Protein AF-0000000076753357 (afdb_homodimer)

Foldseek 3Di:
DADDAPPQVVVVVVVVVVVLVVVPFQWKKWWACRLNNNDDPQDATEMETEDDDDAWDWDQDPNHIYIYGYDHLVRLVVLCQALLRVQASLVRLCSMDTPHHNPCSSVVSNVCSVVRDLVVRVPNLLVVLLVVLLVCLVLLVQLLVCVVVVVQVSNLVSLCVLLPVLLSSLCSLVRHHDNDPVCSNVVSCVVLDDLLNVLSCLLVCVPVDDRLQNSLSSLVSLLSVLVVSVVSYDPVSNVSSVVSSVSSVCSNPPD/DADDAPPQVVVVVVVVVVVLVVVPFQWKKWWACRLNNNDDPQDATEMETEDDDDAFDWDQDPNHTYTYGYDHLVRLVVLCQALLRVQASLVRLCSMDTPHHNPCSSVVSNVCSVVRALVVRVPNLLVVLLVVLLVCLVLLVQLLVCVVVVVQVSNLVSLVVLLPVLLSSLCSLVRHHDNDPVCSNVVSCVVLDDLLNVLSCLLVCVPVDDRLQNSLSSLVSLLSCLVVSVVSYDPVSNVSSVVSSVSSVCSNPPD

Nearest PDB structures (foldseek):
  6p06-assembly1_A  TM=7.791E-01  e=9.895E-08  Bacillus sp. (in: firmicutes)
  4ebk-assembly1_B  TM=6.417E-01  e=5.932E-05  Pseudomonas aeruginosa
  4ebj-assembly1_B  TM=5.927E-01  e=8.716E-05  Pseudomonas aeruginosa
  2l6g-assembly1_A  TM=4.109E-01  e=3.268E+00  unclassified
  6p06-assembly1_A  TM=7.776E-01  e=1.946E-07  Bacillus sp. (in: firmicutes)

Structure (mmCIF, N/CA/C/O backbone):
data_AF-0000000076753357-model_v1
#
loop_
_entity.id
_entity.type
_entity.pdbx_description
1 polymer 'Nucleotidyltransferase family protein'
#
loop_
_atom_site.group_PDB
_atom_site.id
_atom_site.type_symbol
_atom_site.label_atom_id
_atom_site.label_alt_id
_atom_site.label_comp_id
_atom_site.label_asym_id
_atom_site.label_entity_id
_atom_site.label_seq_id
_atom_site.pdbx_PDB_ins_code
_atom_site.Cartn_x
_atom_site.Cartn_y
_atom_site.Cartn_z
_atom_site.occupancy
_atom_site.B_iso_or_equiv
_atom_site.auth_seq_id
_atom_site.auth_comp_id
_atom_site.auth_asym_id
_atom_site.auth_atom_id
_atom_site.pdbx_PDB_model_num
ATOM 1 N N . MET A 1 1 ? -9.5 32.531 10.469 1 53.72 1 MET A N 1
ATOM 2 C CA . MET A 1 1 ? -8.086 32.625 10.125 1 53.72 1 MET A CA 1
ATOM 3 C C . MET A 1 1 ? -7.258 31.656 10.977 1 53.72 1 MET A C 1
ATOM 5 O O . MET A 1 1 ? -7.477 31.547 12.188 1 53.72 1 MET A O 1
ATOM 9 N N . PRO A 1 2 ? -6.5 30.766 10.227 1 64.62 2 PRO A N 1
ATOM 10 C CA . PRO A 1 2 ? -5.723 29.859 11.086 1 64.62 2 PRO A CA 1
ATOM 11 C C . PRO A 1 2 ? -4.77 30.594 12.016 1 64.62 2 PRO A C 1
ATOM 13 O O . PRO A 1 2 ? -4.355 31.719 11.711 1 64.62 2 PRO A O 1
ATOM 16 N N . PRO A 1 3 ? -4.652 30.109 13.234 1 69.62 3 PRO A N 1
ATOM 17 C CA . PRO A 1 3 ? -3.725 30.75 14.164 1 69.62 3 PRO A CA 1
ATOM 18 C C . PRO A 1 3 ? -2.326 30.922 13.578 1 69.62 3 PRO A C 1
ATOM 20 O O . PRO A 1 3 ? -1.929 30.172 12.68 1 69.62 3 PRO A O 1
ATOM 23 N N . PRO A 1 4 ? -1.745 31.984 14.039 1 77 4 PRO A N 1
ATOM 24 C CA . PRO A 1 4 ? -0.385 32.219 13.555 1 77 4 PRO A CA 1
ATOM 25 C C . PRO A 1 4 ? 0.572 31.078 13.883 1 77 4 PRO A C 1
ATOM 27 O O . PRO A 1 4 ? 0.41 30.406 14.906 1 77 4 PRO A O 1
ATOM 30 N N . LEU A 1 5 ? 1.501 30.766 13.031 1 81.5 5 LEU A N 1
ATOM 31 C CA . LEU A 1 5 ? 2.533 29.75 13.227 1 81.5 5 LEU A CA 1
ATOM 32 C C . LEU A 1 5 ? 3.502 30.172 14.328 1 81.5 5 LEU A C 1
ATOM 34 O O . LEU A 1 5 ? 3.789 31.359 14.492 1 81.5 5 LEU A O 1
ATOM 38 N N . PRO A 1 6 ? 3.875 29.25 15.148 1 81.38 6 PRO A N 1
ATOM 39 C CA . PRO A 1 6 ? 4.973 29.594 16.062 1 81.38 6 PRO A CA 1
ATOM 40 C C . PRO A 1 6 ? 6.164 30.219 15.344 1 81.38 6 PRO A C 1
ATOM 42 O O . PRO A 1 6 ? 6.445 29.875 14.188 1 81.38 6 PRO A O 1
ATOM 45 N N . PRO A 1 7 ? 6.762 31.141 16.047 1 81.12 7 PRO A N 1
ATOM 46 C CA . PRO A 1 7 ? 7.789 31.953 15.391 1 81.12 7 PRO A CA 1
ATOM 47 C C . PRO A 1 7 ? 8.852 31.109 14.695 1 81.12 7 PRO A C 1
ATOM 49 O O . PRO A 1 7 ? 9.258 31.422 13.57 1 81.12 7 PRO A O 1
ATOM 52 N N . ARG A 1 8 ? 9.312 30.031 15.367 1 78.44 8 ARG A N 1
ATOM 53 C CA . ARG A 1 8 ? 10.336 29.172 14.766 1 78.44 8 ARG A CA 1
ATOM 54 C C . ARG A 1 8 ? 9.82 28.516 13.492 1 78.44 8 ARG A C 1
ATOM 56 O O . ARG A 1 8 ? 10.539 28.438 12.492 1 78.44 8 ARG A O 1
ATOM 63 N N . VAL A 1 9 ? 8.617 28.172 13.539 1 83.44 9 VAL A N 1
ATOM 64 C CA . VAL A 1 9 ? 7.996 27.531 12.383 1 83.44 9 VAL A CA 1
ATOM 65 C C . VAL A 1 9 ? 7.766 28.562 11.281 1 83.44 9 VAL A C 1
ATOM 67 O O . VAL A 1 9 ? 8.039 28.297 10.109 1 83.44 9 VAL A O 1
ATOM 70 N N . ALA A 1 10 ? 7.438 29.703 11.758 1 87.38 10 ALA A N 1
ATOM 71 C CA . ALA A 1 10 ? 7.16 30.766 10.805 1 87.38 10 ALA A CA 1
ATOM 72 C C . ALA A 1 10 ? 8.414 31.156 10.023 1 87.38 10 ALA A C 1
ATOM 74 O O . ALA A 1 10 ? 8.359 31.344 8.805 1 87.38 10 ALA A O 1
ATOM 75 N N . ALA A 1 11 ? 9.484 31.203 10.672 1 87.5 11 ALA A N 1
ATOM 76 C CA . ALA A 1 11 ? 10.75 31.578 10.031 1 87.5 11 ALA A CA 1
ATOM 77 C C . ALA A 1 11 ? 11.188 30.5 9.031 1 87.5 11 ALA A C 1
ATOM 79 O O . ALA A 1 11 ? 11.602 30.828 7.914 1 87.5 11 ALA A O 1
ATOM 80 N N . ALA A 1 12 ? 11.062 29.297 9.477 1 85.75 12 ALA A N 1
ATOM 81 C CA . ALA A 1 12 ? 11.445 28.188 8.609 1 85.75 12 ALA A CA 1
ATOM 82 C C . ALA A 1 12 ? 10.562 28.125 7.367 1 85.75 12 ALA A C 1
ATOM 84 O O . ALA A 1 12 ? 11.055 27.891 6.262 1 85.75 12 ALA A O 1
ATOM 85 N N . VAL A 1 13 ? 9.312 28.375 7.566 1 90.12 13 VAL A N 1
ATOM 86 C CA . VAL A 1 13 ? 8.359 28.359 6.465 1 90.12 13 VAL A CA 1
ATOM 87 C C . VAL A 1 13 ? 8.672 29.5 5.496 1 90.12 13 VAL A C 1
ATOM 89 O O . VAL A 1 13 ? 8.727 29.297 4.281 1 90.12 13 VAL A O 1
ATOM 92 N N . ALA A 1 14 ? 8.945 30.656 6.043 1 90.81 14 ALA A N 1
ATOM 93 C CA . ALA A 1 14 ? 9.242 31.812 5.203 1 90.81 14 ALA A CA 1
ATOM 94 C C . ALA A 1 14 ? 10.492 31.578 4.363 1 90.81 14 ALA A C 1
ATOM 96 O O . ALA A 1 14 ? 10.516 31.891 3.17 1 90.81 14 ALA A O 1
ATOM 97 N N . ALA A 1 15 ? 11.477 31.031 4.973 1 89.12 15 ALA A N 1
ATOM 98 C CA . ALA A 1 15 ? 12.727 30.75 4.266 1 89.12 15 ALA A CA 1
ATOM 99 C C . ALA A 1 15 ? 12.5 29.734 3.146 1 89.12 15 ALA A C 1
ATOM 101 O O . ALA A 1 15 ? 13.023 29.891 2.041 1 89.12 15 ALA A O 1
ATOM 102 N N . THR A 1 16 ? 11.727 28.719 3.467 1 89.31 16 THR A N 1
ATOM 103 C CA . THR A 1 16 ? 11.453 27.688 2.479 1 89.31 16 THR A CA 1
ATOM 104 C C . THR A 1 16 ? 10.625 28.234 1.327 1 89.31 16 THR A C 1
ATOM 106 O O . THR A 1 16 ? 10.875 27.922 0.163 1 89.31 16 THR A O 1
ATOM 109 N N . VAL A 1 17 ? 9.68 29.094 1.646 1 92.81 17 VAL A N 1
ATOM 110 C CA . VAL A 1 17 ? 8.844 29.703 0.619 1 92.81 17 VAL A CA 1
ATOM 111 C C . VAL A 1 17 ? 9.711 30.547 -0.32 1 92.81 17 VAL A C 1
ATOM 113 O O . VAL A 1 17 ? 9.562 30.469 -1.542 1 92.81 17 VAL A O 1
ATOM 116 N N . ALA A 1 18 ? 10.609 31.266 0.249 1 93.25 18 ALA A N 1
ATOM 117 C CA . ALA A 1 18 ? 11.508 32.094 -0.559 1 93.25 18 ALA A CA 1
ATOM 118 C C . ALA A 1 18 ? 12.328 31.234 -1.519 1 93.25 18 ALA A C 1
ATOM 120 O O . ALA A 1 18 ? 12.492 31.578 -2.689 1 93.25 18 ALA A O 1
ATOM 121 N N . GLU A 1 19 ? 12.797 30.141 -1.028 1 89.94 19 GLU A N 1
ATOM 122 C CA . GLU A 1 19 ? 13.57 29.219 -1.85 1 89.94 19 GLU A CA 1
ATOM 123 C C . GLU A 1 19 ? 12.727 28.641 -2.98 1 89.94 19 GLU A C 1
ATOM 125 O O . GLU A 1 19 ? 13.195 28.516 -4.113 1 89.94 19 GLU A O 1
ATOM 130 N N . LEU A 1 20 ? 11.508 28.312 -2.639 1 90.5 20 LEU A N 1
ATOM 131 C CA . LEU A 1 20 ? 10.617 27.719 -3.627 1 90.5 20 LEU A CA 1
ATOM 132 C C . LEU A 1 20 ? 10.234 28.734 -4.699 1 90.5 20 LEU A C 1
ATOM 134 O O . LEU A 1 20 ? 10.164 28.391 -5.883 1 90.5 20 LEU A O 1
ATOM 138 N N . VAL A 1 21 ? 10.062 29.938 -4.297 1 92.75 21 VAL A N 1
ATOM 139 C CA . VAL A 1 21 ? 9.75 31.016 -5.238 1 92.75 21 VAL A CA 1
ATOM 140 C C . VAL A 1 21 ? 10.938 31.25 -6.164 1 92.75 21 VAL A C 1
ATOM 142 O O . VAL A 1 21 ? 10.766 31.375 -7.379 1 92.75 21 VAL A O 1
ATOM 145 N N . ALA A 1 22 ? 12.047 31.219 -5.602 1 91.06 22 ALA A N 1
ATOM 146 C CA . ALA A 1 22 ? 13.266 31.391 -6.395 1 91.06 22 ALA A CA 1
ATOM 147 C C . ALA A 1 22 ? 13.438 30.234 -7.375 1 91.06 22 ALA A C 1
ATOM 149 O O . ALA A 1 22 ? 13.984 30.422 -8.469 1 91.06 22 ALA A O 1
ATOM 150 N N . ALA A 1 23 ? 12.938 29.109 -6.969 1 88.56 23 ALA A N 1
ATOM 151 C CA . ALA A 1 23 ? 13.07 27.906 -7.805 1 88.56 23 ALA A CA 1
ATOM 152 C C . ALA A 1 23 ? 12 27.891 -8.891 1 88.56 23 ALA A C 1
ATOM 154 O O . ALA A 1 23 ? 11.992 27 -9.75 1 88.56 23 ALA A O 1
ATOM 155 N N . GLY A 1 24 ? 10.984 28.844 -8.852 1 88.38 24 GLY A N 1
ATOM 156 C CA . GLY A 1 24 ? 10.07 29.016 -9.969 1 88.38 24 GLY A CA 1
ATOM 157 C C . GLY A 1 24 ? 8.688 28.453 -9.695 1 88.38 24 GLY A C 1
ATOM 158 O O . GLY A 1 24 ? 7.922 28.188 -10.633 1 88.38 24 GLY A O 1
ATOM 159 N N . THR A 1 25 ? 8.383 28.172 -8.422 1 92.62 25 THR A N 1
ATOM 160 C CA . THR A 1 25 ? 7.035 27.719 -8.109 1 92.62 25 THR A CA 1
ATOM 161 C C . THR A 1 25 ? 6.004 28.781 -8.43 1 92.62 25 THR A C 1
ATOM 163 O O . THR A 1 25 ? 6.285 29.984 -8.312 1 92.62 25 THR A O 1
ATOM 166 N N . SER A 1 26 ? 4.852 28.406 -8.898 1 94.06 26 SER A N 1
ATOM 167 C CA . SER A 1 26 ? 3.779 29.344 -9.188 1 94.06 26 SER A CA 1
ATOM 168 C C . SER A 1 26 ? 2.926 29.609 -7.949 1 94.06 26 SER A C 1
ATOM 170 O O . SER A 1 26 ? 2.129 30.547 -7.926 1 94.06 26 SER A O 1
ATOM 172 N N . GLY A 1 27 ? 3.066 28.766 -6.922 1 95.88 27 GLY A N 1
ATOM 173 C CA . GLY A 1 27 ? 2.324 28.891 -5.68 1 95.88 27 GLY A CA 1
ATOM 174 C C . GLY A 1 27 ? 2.855 27.984 -4.578 1 95.88 27 GLY A C 1
ATOM 175 O O . GLY A 1 27 ? 3.488 26.969 -4.855 1 95.88 27 GLY A O 1
ATOM 176 N N . VAL A 1 28 ? 2.637 28.406 -3.314 1 96.12 28 VAL A N 1
ATOM 177 C CA . VAL A 1 28 ? 2.988 27.609 -2.137 1 96.12 28 VAL A CA 1
ATOM 178 C C . VAL A 1 28 ? 1.822 27.609 -1.15 1 96.12 28 VAL A C 1
ATOM 180 O O . VAL A 1 28 ? 1.276 28.672 -0.822 1 96.12 28 VAL A O 1
ATOM 183 N N . VAL A 1 29 ? 1.461 26.406 -0.792 1 96.06 29 VAL A N 1
ATOM 184 C CA . VAL A 1 29 ? 0.336 26.25 0.124 1 96.06 29 VAL A CA 1
ATOM 185 C C . VAL A 1 29 ? 0.772 25.438 1.343 1 96.06 29 VAL A C 1
ATOM 187 O O . VAL A 1 29 ? 1.531 24.469 1.217 1 96.06 29 VAL A O 1
ATOM 190 N N . LEU A 1 30 ? 0.346 25.922 2.527 1 93.88 30 LEU A N 1
ATOM 191 C CA . LEU A 1 30 ? 0.523 25.203 3.777 1 93.88 30 LEU A CA 1
ATOM 192 C C . LEU A 1 30 ? -0.69 24.328 4.074 1 93.88 30 LEU A C 1
ATOM 194 O O . LEU A 1 30 ? -1.829 24.797 4.02 1 93.88 30 LEU A O 1
ATOM 198 N N . LEU A 1 31 ? -0.448 23.016 4.27 1 92.44 31 LEU A N 1
ATOM 199 C CA . LEU A 1 31 ? -1.496 22.062 4.602 1 92.44 31 LEU A CA 1
ATOM 200 C C . LEU A 1 31 ? -1.251 21.438 5.973 1 92.44 31 LEU A C 1
ATOM 202 O O . LEU A 1 31 ? -0.245 21.734 6.621 1 92.44 31 LEU A O 1
ATOM 206 N N . GLY A 1 32 ? -2.248 20.641 6.441 1 86.75 32 GLY A N 1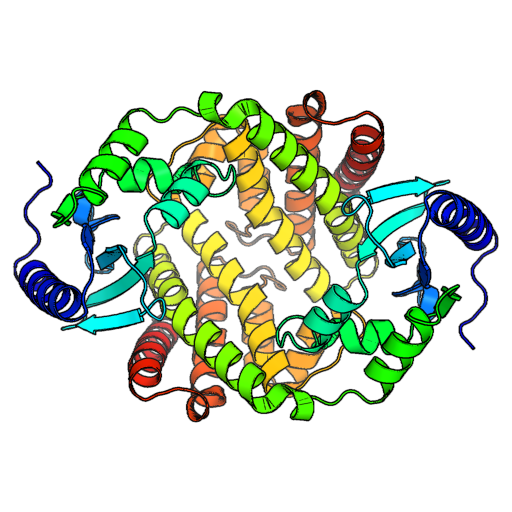
ATOM 207 C CA . GLY A 1 32 ? -2.043 19.781 7.594 1 86.75 32 GLY A CA 1
ATOM 208 C C . GLY A 1 32 ? -2.332 20.469 8.914 1 86.75 32 GLY A C 1
ATOM 209 O O . GLY A 1 32 ? -3.145 21.391 8.969 1 86.75 32 GLY A O 1
ATOM 210 N N . SER A 1 33 ? -1.688 19.969 9.992 1 79.56 33 SER A N 1
ATOM 211 C CA . SER A 1 33 ? -1.988 20.406 11.359 1 79.56 33 SER A CA 1
ATOM 212 C C . SER A 1 33 ? -1.567 21.844 11.578 1 79.56 33 SER A C 1
ATOM 214 O O . SER A 1 33 ? -2.186 22.562 12.375 1 79.56 33 SER A O 1
ATOM 216 N N . GLN A 1 34 ? -0.515 22.234 10.852 1 77.12 34 GLN A N 1
ATOM 217 C CA . GLN A 1 34 ? -0.063 23.625 11 1 77.12 34 GLN A CA 1
ATOM 218 C C . GLN A 1 34 ? -1.099 24.609 10.461 1 77.12 34 GLN A C 1
ATOM 220 O O . GLN A 1 34 ? -1.351 25.641 11.062 1 77.12 34 GLN A O 1
ATOM 225 N N . SER A 1 35 ? -1.716 24.219 9.383 1 80 35 SER A N 1
ATOM 226 C CA . SER A 1 35 ? -2.711 25.094 8.773 1 80 35 SER A CA 1
ATOM 227 C C . SER A 1 35 ? -4.008 25.094 9.578 1 80 35 SER A C 1
ATOM 229 O O . SER A 1 35 ? -4.703 26.109 9.641 1 80 35 SER A O 1
ATOM 231 N N . ARG A 1 36 ? -4.289 23.984 10.242 1 78.25 36 ARG A N 1
ATOM 232 C CA . ARG A 1 36 ? -5.539 23.844 10.984 1 78.25 36 ARG A CA 1
ATOM 233 C C . ARG A 1 36 ? -5.406 24.406 12.398 1 78.25 36 ARG A C 1
ATOM 235 O O . ARG A 1 36 ? -6.406 24.625 13.078 1 78.25 36 ARG A O 1
ATOM 242 N N . GLY A 1 37 ? -4.176 24.531 12.836 1 75.19 37 GLY A N 1
ATOM 243 C CA . GLY A 1 37 ? -3.951 25.078 14.164 1 75.19 37 GLY A CA 1
ATOM 244 C C . GLY A 1 37 ? -3.936 24.031 15.258 1 75.19 37 GLY A C 1
ATOM 245 O O . GLY A 1 37 ? -4.008 24.359 16.438 1 75.19 37 GLY A O 1
ATOM 246 N N . ASP A 1 38 ? -3.885 22.734 14.883 1 75.56 38 ASP A N 1
ATOM 247 C CA . ASP A 1 38 ? -3.898 21.656 15.875 1 75.56 38 ASP A CA 1
ATOM 248 C C . ASP A 1 38 ? -2.559 20.922 15.906 1 75.56 38 ASP A C 1
ATOM 250 O O . ASP A 1 38 ? -2.488 19.781 16.344 1 75.56 38 ASP A O 1
ATOM 254 N N . ALA A 1 39 ? -1.512 21.641 15.523 1 76.19 39 ALA A N 1
ATOM 255 C CA . ALA A 1 39 ? -0.166 21.078 15.5 1 76.19 39 ALA A CA 1
ATOM 256 C C . ALA A 1 39 ? 0.351 20.828 16.922 1 76.19 39 ALA A C 1
ATOM 258 O O . ALA A 1 39 ? 0.098 21.625 17.812 1 76.19 39 ALA A O 1
ATOM 259 N N . HIS A 1 40 ? 0.982 19.703 17.016 1 73.56 40 HIS A N 1
ATOM 260 C CA . HIS A 1 40 ? 1.696 19.422 18.266 1 73.56 40 HIS A CA 1
ATOM 261 C C . HIS A 1 40 ? 3.207 19.5 18.062 1 73.56 40 HIS A C 1
ATOM 263 O O . HIS A 1 40 ? 3.674 19.922 17 1 73.56 40 HIS A O 1
ATOM 269 N N . GLU A 1 41 ? 3.959 19.156 19.141 1 71.38 41 GLU A N 1
ATOM 270 C CA . GLU A 1 41 ? 5.406 19.359 19.172 1 71.38 41 GLU A CA 1
ATOM 271 C C . GLU A 1 41 ? 6.094 18.562 18.062 1 71.38 41 GLU A C 1
ATOM 273 O O . GLU A 1 41 ? 7.145 18.969 17.562 1 71.38 41 GLU A O 1
ATOM 278 N N . HIS A 1 42 ? 5.445 17.516 17.594 1 68.62 42 HIS A N 1
ATOM 279 C CA . HIS A 1 42 ? 6.102 16.641 16.625 1 68.62 42 HIS A CA 1
ATOM 280 C C . HIS A 1 42 ? 5.445 16.734 15.25 1 68.62 42 HIS A C 1
ATOM 282 O O . HIS A 1 42 ? 5.758 15.961 14.344 1 68.62 42 HIS A O 1
ATOM 288 N N . SER A 1 43 ? 4.656 17.859 15.219 1 75.69 43 SER A N 1
ATOM 289 C CA . SER A 1 43 ? 3.979 18 13.938 1 75.69 43 SER A CA 1
ATOM 290 C C . SER A 1 43 ? 4.941 18.484 12.852 1 75.69 43 SER A C 1
ATOM 292 O O . SER A 1 43 ? 5.777 19.359 13.094 1 75.69 43 SER A O 1
ATOM 294 N N . ASP A 1 44 ? 4.805 17.812 11.797 1 78.81 44 ASP A N 1
ATOM 295 C CA . ASP A 1 44 ? 5.598 18.25 10.648 1 78.81 44 ASP A CA 1
ATOM 296 C C . ASP A 1 44 ? 4.902 19.391 9.906 1 78.81 44 ASP A C 1
ATOM 298 O O . ASP A 1 44 ? 3.787 19.781 10.266 1 78.81 44 ASP A O 1
ATOM 302 N N . VAL A 1 45 ? 5.684 20.094 9.141 1 85.31 45 VAL A N 1
ATOM 303 C CA . VAL A 1 45 ? 5.168 21.141 8.273 1 85.31 45 VAL A CA 1
ATOM 304 C C . VAL A 1 45 ? 4.98 20.594 6.859 1 85.31 45 VA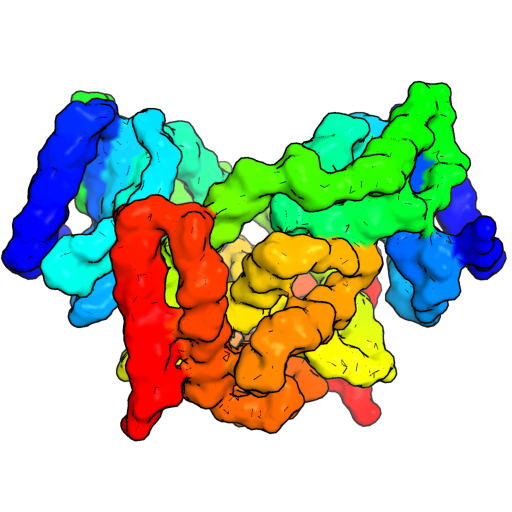L A C 1
ATOM 306 O O . VAL A 1 45 ? 5.934 20.109 6.242 1 85.31 45 VAL A O 1
ATOM 309 N N . ASP A 1 46 ? 3.797 20.688 6.336 1 88.81 46 ASP A N 1
ATOM 310 C CA . ASP A 1 46 ? 3.49 20.203 5 1 88.81 46 ASP A CA 1
ATOM 311 C C . ASP A 1 46 ? 3.262 21.344 4.023 1 88.81 46 ASP A C 1
ATOM 313 O O . ASP A 1 46 ? 2.303 22.109 4.168 1 88.81 46 ASP A O 1
ATOM 317 N N . LEU A 1 47 ? 4.176 21.422 3.061 1 91.94 47 LEU A N 1
ATOM 318 C CA . LEU A 1 47 ? 4.047 22.438 2.016 1 91.94 47 LEU A CA 1
ATOM 319 C C . LEU A 1 47 ? 3.801 21.797 0.658 1 91.94 47 LEU A C 1
ATOM 321 O O . LEU A 1 47 ? 4.371 20.734 0.355 1 91.94 47 LEU A O 1
ATOM 325 N N . VAL A 1 48 ? 2.988 22.406 -0.115 1 94 48 VAL A N 1
ATOM 326 C CA . VAL A 1 48 ? 2.828 22.047 -1.521 1 94 48 VAL A CA 1
ATOM 327 C C . VAL A 1 48 ? 3.312 23.203 -2.402 1 94 48 VAL A C 1
ATOM 329 O O . VAL A 1 48 ? 2.852 24.328 -2.262 1 94 48 VAL A O 1
ATOM 332 N N . ALA A 1 49 ? 4.289 22.891 -3.178 1 94.5 49 ALA A N 1
ATOM 333 C CA . ALA A 1 49 ? 4.746 23.828 -4.203 1 94.5 49 ALA A CA 1
ATOM 334 C C . ALA A 1 49 ? 4.09 23.531 -5.547 1 94.5 49 ALA A C 1
ATOM 336 O O . ALA A 1 49 ? 4.18 22.422 -6.059 1 94.5 49 ALA A O 1
ATOM 337 N N . LEU A 1 50 ? 3.439 24.5 -6.086 1 95.31 50 LEU A N 1
ATOM 338 C CA . LEU A 1 50 ? 2.742 24.312 -7.355 1 95.31 50 LEU A CA 1
ATOM 339 C C . LEU A 1 50 ? 3.688 24.531 -8.531 1 95.31 50 LEU A C 1
ATOM 341 O O . LEU A 1 50 ? 4.332 25.578 -8.625 1 95.31 50 LEU A O 1
ATOM 345 N N . GLY A 1 51 ? 3.828 23.594 -9.367 1 90.94 51 GLY A N 1
ATOM 346 C CA . GLY A 1 51 ? 4.719 23.656 -10.516 1 90.94 51 GLY A CA 1
ATOM 347 C C . GLY A 1 51 ? 5.441 22.359 -10.781 1 90.94 51 GLY A C 1
ATOM 348 O O . GLY A 1 51 ? 5.027 21.297 -10.297 1 90.94 51 GLY A O 1
ATOM 349 N N . SER A 1 52 ? 6.422 22.5 -11.797 1 82.38 52 SER A N 1
ATOM 350 C CA . SER A 1 52 ? 7.246 21.344 -12.141 1 82.38 52 SER A CA 1
ATOM 351 C C . SER A 1 52 ? 8.508 21.297 -11.297 1 82.38 52 SER A C 1
ATOM 353 O O . SER A 1 52 ? 9.203 22.297 -11.133 1 82.38 52 SER A O 1
ATOM 355 N N . GLY A 1 53 ? 8.594 20.703 -10.266 1 72.56 53 GLY A N 1
ATOM 356 C CA . GLY A 1 53 ? 9.781 20.531 -9.445 1 72.56 53 GLY A CA 1
ATOM 357 C C . GLY A 1 53 ? 10.039 19.094 -9.055 1 72.56 53 GLY A C 1
ATOM 358 O O . GLY A 1 53 ? 9.336 18.188 -9.508 1 72.56 53 GLY A O 1
ATOM 359 N N . PRO A 1 54 ? 11.258 19.172 -8.594 1 66.12 54 PRO A N 1
ATOM 360 C CA . PRO A 1 54 ? 11.57 17.812 -8.164 1 66.12 54 PRO A CA 1
ATOM 361 C C . PRO A 1 54 ? 10.477 17.203 -7.281 1 66.12 54 PRO A C 1
ATOM 363 O O . PRO A 1 54 ? 9.609 17.922 -6.789 1 66.12 54 PRO A O 1
ATOM 366 N N . GLU A 1 55 ? 10.641 15.852 -7.273 1 63.06 55 GLU A N 1
ATOM 367 C CA . GLU A 1 55 ? 9.656 15.102 -6.5 1 63.06 55 GLU A CA 1
ATOM 368 C C . GLU A 1 55 ? 9.609 15.578 -5.051 1 63.06 55 GLU A C 1
ATOM 370 O O . GLU A 1 55 ? 10.305 16.531 -4.688 1 63.06 55 GLU A O 1
ATOM 375 N N . TYR A 1 56 ? 9.07 14.977 -4.094 1 64 56 TYR A N 1
ATOM 376 C CA . TYR A 1 56 ? 8.891 15.078 -2.65 1 64 56 TYR A CA 1
ATOM 377 C C . TYR A 1 56 ? 10.227 15.195 -1.936 1 64 56 TYR A C 1
ATOM 379 O O . TYR A 1 56 ? 11.117 14.352 -2.125 1 64 56 TYR A O 1
ATOM 387 N N . THR A 1 57 ? 10.406 16.484 -1.381 1 69.31 57 THR A N 1
ATOM 388 C CA . THR A 1 57 ? 11.633 16.656 -0.612 1 69.31 57 THR A CA 1
ATOM 389 C C . THR A 1 57 ? 11.328 16.766 0.878 1 69.31 57 THR A C 1
ATOM 391 O O . THR A 1 57 ? 10.297 17.328 1.264 1 69.31 57 THR A O 1
ATOM 394 N N . HIS A 1 58 ? 12.023 16.016 1.665 1 72.06 58 HIS A N 1
ATOM 395 C CA . HIS A 1 58 ? 12 16.172 3.115 1 72.06 58 HIS A CA 1
ATOM 396 C C . HIS A 1 58 ? 13.227 16.938 3.609 1 72.06 58 HIS A C 1
ATOM 398 O O . HIS A 1 58 ? 14.336 16.703 3.127 1 72.06 58 HIS A O 1
ATOM 404 N N . ARG A 1 59 ? 12.914 18.016 4.344 1 72.62 59 ARG A N 1
ATOM 405 C CA . ARG A 1 59 ? 14.008 18.781 4.926 1 72.62 59 ARG A CA 1
ATOM 406 C C . ARG A 1 59 ? 13.844 18.906 6.438 1 72.62 59 ARG A C 1
ATOM 408 O O . ARG A 1 59 ? 12.719 18.891 6.949 1 72.62 59 ARG A O 1
ATOM 415 N N . GLN A 1 60 ? 14.969 18.828 7.125 1 70.25 60 GLN A N 1
ATOM 416 C CA . GLN A 1 60 ? 15 19.141 8.547 1 70.25 60 GLN A CA 1
ATOM 417 C C . GLN A 1 60 ? 15.531 20.547 8.797 1 70.25 60 GLN A C 1
ATOM 419 O O . GLN A 1 60 ? 16.672 20.859 8.422 1 70.25 60 GLN A O 1
ATOM 424 N N . LEU A 1 61 ? 14.633 21.406 9.219 1 66.94 61 LEU A N 1
ATOM 425 C CA . LEU A 1 61 ? 15.023 22.781 9.547 1 66.94 61 LEU A CA 1
ATOM 426 C C . LEU A 1 61 ? 14.828 23.047 11.031 1 66.94 61 LEU A C 1
ATOM 428 O O . LEU A 1 61 ? 13.695 23.125 11.508 1 66.94 61 LEU A O 1
ATOM 432 N N . GLY A 1 62 ? 15.938 23.234 11.766 1 64.25 62 GLY A N 1
ATOM 433 C CA . GLY A 1 62 ? 15.859 23.531 13.18 1 64.25 62 GLY A CA 1
ATOM 434 C C . GLY A 1 62 ? 15.078 22.5 13.977 1 64.25 62 GLY A C 1
ATOM 435 O O . GLY A 1 62 ? 14.258 22.859 14.82 1 64.25 62 GLY A O 1
ATOM 436 N N . GLY A 1 63 ? 15.086 21.266 13.602 1 67.5 63 GLY A N 1
ATOM 437 C CA . GLY A 1 63 ? 14.406 20.219 14.336 1 67.5 63 GLY A CA 1
ATOM 438 C C . GLY A 1 63 ? 13 19.953 13.828 1 67.5 63 GLY A C 1
ATOM 439 O O . GLY A 1 63 ? 12.305 19.078 14.344 1 67.5 63 GLY A O 1
ATOM 440 N N . LEU A 1 64 ? 12.594 20.766 12.969 1 72.56 64 LEU A N 1
ATOM 441 C CA . LEU A 1 64 ? 11.266 20.625 12.375 1 72.56 64 LEU A CA 1
ATOM 442 C C . LEU A 1 64 ? 11.336 19.875 11.055 1 72.56 64 LEU A C 1
ATOM 444 O O . LEU A 1 64 ? 12.109 20.234 10.172 1 72.56 64 LEU A O 1
ATOM 448 N N . LEU A 1 65 ? 10.586 18.812 11.086 1 77.38 65 LEU A N 1
ATOM 449 C CA . LEU A 1 65 ? 10.492 18.109 9.812 1 77.38 65 LEU A CA 1
ATOM 450 C C . LEU A 1 65 ? 9.547 18.828 8.859 1 77.38 65 LEU A C 1
ATOM 452 O O . LEU A 1 65 ? 8.406 19.125 9.219 1 77.38 65 LEU A O 1
ATOM 456 N N . MET A 1 66 ? 10.062 19.25 7.781 1 83.38 66 MET A N 1
ATOM 457 C CA . MET A 1 66 ? 9.266 19.906 6.754 1 83.38 66 MET A CA 1
ATOM 458 C C . MET A 1 66 ? 9.234 19.078 5.473 1 83.38 66 MET A C 1
ATOM 460 O O . MET A 1 66 ? 10.273 18.594 5.016 1 83.38 66 MET A O 1
ATOM 464 N N . SER A 1 67 ? 8.047 18.859 5.016 1 84.19 67 SER A N 1
ATOM 465 C CA . SER A 1 67 ? 7.84 18.141 3.764 1 84.19 67 SER A CA 1
ATOM 466 C C . SER A 1 67 ? 7.32 19.062 2.672 1 84.19 67 SER A C 1
ATOM 468 O O . SER A 1 67 ? 6.34 19.781 2.875 1 84.19 67 SER A O 1
ATOM 470 N N . VAL A 1 68 ? 8.078 19.109 1.583 1 87.75 68 VAL A N 1
ATOM 471 C CA . VAL A 1 68 ? 7.648 19.891 0.426 1 87.75 68 VAL A CA 1
ATOM 472 C C . VAL A 1 68 ? 7.297 18.953 -0.728 1 87.75 68 VAL A C 1
ATOM 474 O O . VAL A 1 68 ? 8.133 18.172 -1.166 1 87.75 68 VAL A O 1
ATOM 477 N N . SER A 1 69 ? 6.117 19.047 -1.158 1 88.81 69 SER A N 1
ATOM 478 C CA . SER A 1 69 ? 5.691 18.281 -2.324 1 88.81 69 SER A CA 1
ATOM 479 C C . SER A 1 69 ? 5.414 19.188 -3.514 1 88.81 69 SER A C 1
ATOM 481 O O . SER A 1 69 ? 4.598 20.109 -3.424 1 88.81 69 SER A O 1
ATOM 483 N N . TRP A 1 70 ? 6.117 18.875 -4.582 1 90.31 70 TRP A N 1
ATOM 484 C CA . TRP A 1 70 ? 5.812 19.594 -5.816 1 90.31 70 TRP A CA 1
ATOM 485 C C . TRP A 1 70 ? 4.656 18.938 -6.562 1 90.31 70 TRP A C 1
ATOM 487 O O . TRP A 1 70 ? 4.645 17.719 -6.746 1 90.31 70 TRP A O 1
ATOM 497 N N . ARG A 1 71 ? 3.684 19.75 -6.895 1 93.06 71 ARG A N 1
ATOM 498 C CA . ARG A 1 71 ? 2.535 19.266 -7.656 1 93.06 71 ARG A CA 1
ATOM 499 C C . ARG A 1 71 ? 2.084 20.312 -8.68 1 93.06 71 ARG A C 1
ATOM 501 O O . ARG A 1 71 ? 2.139 21.516 -8.422 1 93.06 71 ARG A O 1
ATOM 508 N N . THR A 1 72 ? 1.657 19.797 -9.805 1 93.75 72 THR A N 1
ATOM 509 C CA . THR A 1 72 ? 0.958 20.672 -10.727 1 93.75 72 THR A CA 1
ATOM 510 C C . THR A 1 72 ? -0.501 20.844 -10.32 1 93.75 72 THR A C 1
ATOM 512 O O . THR A 1 72 ? -1.044 20.016 -9.578 1 93.75 72 THR A O 1
ATOM 515 N N . GLY A 1 73 ? -1.045 21.922 -10.773 1 94.75 73 GLY A N 1
ATOM 516 C CA . GLY A 1 73 ? -2.471 22.078 -10.547 1 94.75 73 GLY A CA 1
ATOM 517 C C . GLY A 1 73 ? -3.295 20.906 -11.016 1 94.75 73 GLY A C 1
ATOM 518 O O . GLY A 1 73 ? -4.203 20.453 -10.312 1 94.75 73 GLY A O 1
ATOM 519 N N . ASP A 1 74 ? -2.904 20.375 -12.133 1 95.44 74 ASP A N 1
ATOM 520 C CA . ASP A 1 74 ? -3.615 19.234 -12.695 1 95.44 74 ASP A CA 1
ATOM 521 C C . ASP A 1 74 ? -3.48 18 -11.797 1 95.44 74 ASP A C 1
ATOM 523 O O . ASP A 1 74 ? -4.438 17.25 -11.625 1 95.44 74 ASP A O 1
ATOM 527 N N . ALA A 1 75 ? -2.32 17.828 -11.25 1 94.5 75 ALA A N 1
ATOM 528 C CA . ALA A 1 75 ? -2.109 16.688 -10.367 1 94.5 75 ALA A CA 1
ATOM 529 C C . ALA A 1 75 ? -2.99 16.781 -9.125 1 94.5 75 ALA A C 1
ATOM 531 O O . ALA A 1 75 ? -3.516 15.773 -8.648 1 94.5 75 ALA A O 1
ATOM 532 N N . VAL A 1 76 ? -3.121 17.969 -8.625 1 95.94 76 VAL A N 1
ATOM 533 C CA . VAL A 1 76 ? -3.986 18.172 -7.473 1 95.94 76 VAL A CA 1
ATOM 534 C C . VAL A 1 76 ? -5.434 17.859 -7.848 1 95.94 76 VAL A C 1
ATOM 536 O O . VAL A 1 76 ? -6.141 17.172 -7.105 1 95.94 76 VAL A O 1
ATOM 539 N N . ARG A 1 77 ? -5.836 18.297 -8.992 1 97.38 77 ARG A N 1
ATOM 540 C CA . ARG A 1 77 ? -7.199 18.031 -9.445 1 97.38 77 ARG A CA 1
ATOM 541 C C . ARG A 1 77 ? -7.434 16.547 -9.664 1 97.38 77 ARG A C 1
ATOM 543 O O . ARG A 1 77 ? -8.531 16.047 -9.406 1 97.38 77 ARG A O 1
ATOM 550 N N . VAL A 1 78 ? -6.434 15.883 -10.117 1 96.94 78 VAL A N 1
ATOM 551 C CA . VAL A 1 78 ? -6.52 14.43 -10.25 1 96.94 78 VAL A CA 1
ATOM 552 C C . VAL A 1 78 ? -6.75 13.797 -8.883 1 96.94 78 VAL A C 1
ATOM 554 O O . VAL A 1 78 ? -7.52 12.844 -8.75 1 96.94 78 VAL A O 1
ATOM 557 N N . SER A 1 79 ? -6.121 14.312 -7.863 1 96.62 79 SER A N 1
ATOM 558 C CA . SER A 1 79 ? -6.305 13.789 -6.512 1 96.62 79 SER A CA 1
ATOM 559 C C . SER A 1 79 ? -7.715 14.062 -6 1 96.62 79 SER A C 1
ATOM 561 O O . SER A 1 79 ? -8.273 13.258 -5.25 1 96.62 79 SER A O 1
ATOM 563 N N . PHE A 1 80 ? -8.297 15.188 -6.414 1 97.75 80 PHE A N 1
ATOM 564 C CA . PHE A 1 80 ? -9.68 15.484 -6.07 1 97.75 80 PHE A CA 1
ATOM 565 C C . PHE A 1 80 ? -10.625 14.453 -6.684 1 97.75 80 PHE A C 1
ATOM 567 O O . PHE A 1 80 ? -11.664 14.133 -6.105 1 97.75 80 PHE A O 1
ATOM 574 N N . ALA A 1 81 ? -10.234 13.969 -7.785 1 97.62 81 ALA A N 1
ATOM 575 C CA . ALA A 1 81 ? -11.117 13.086 -8.547 1 97.62 81 ALA A CA 1
ATOM 576 C C . ALA A 1 81 ? -10.852 11.617 -8.211 1 97.62 81 ALA A C 1
ATOM 578 O O . ALA A 1 81 ? -11.562 10.727 -8.672 1 97.62 81 ALA A O 1
ATOM 579 N N . ASP A 1 82 ? -9.852 11.344 -7.398 1 97.69 82 ASP A N 1
ATOM 580 C CA . ASP A 1 82 ? -9.484 9.984 -7.008 1 97.69 82 ASP A CA 1
ATOM 581 C C . ASP A 1 82 ? -10.211 9.57 -5.73 1 97.69 82 ASP A C 1
ATOM 583 O O . ASP A 1 82 ? -9.953 10.109 -4.656 1 97.69 82 ASP A O 1
ATOM 587 N N . PRO A 1 83 ? -11.062 8.586 -5.844 1 97.62 83 PRO A N 1
ATOM 588 C CA . PRO A 1 83 ? -11.844 8.195 -4.668 1 97.62 83 PRO A CA 1
ATOM 589 C C . PRO A 1 83 ? -10.969 7.82 -3.475 1 97.62 83 PRO A C 1
ATOM 591 O O . PRO A 1 83 ? -11.352 8.062 -2.326 1 97.62 83 PRO A O 1
ATOM 594 N N . LYS A 1 84 ? -9.859 7.266 -3.766 1 96.31 84 LYS A N 1
ATOM 595 C CA . LYS A 1 84 ? -8.945 6.875 -2.695 1 96.31 84 LYS A CA 1
ATOM 596 C C . LYS A 1 84 ? -8.375 8.102 -1.99 1 96.31 84 LYS A C 1
ATOM 598 O O . LYS A 1 84 ? -8.164 8.078 -0.776 1 96.31 84 LYS A O 1
ATOM 603 N N . LEU A 1 85 ? -8.164 9.156 -2.709 1 96.31 85 LEU A N 1
ATOM 604 C CA . LEU A 1 85 ? -7.391 10.281 -2.201 1 96.31 85 LEU A CA 1
ATOM 605 C C . LEU A 1 85 ? -8.305 11.43 -1.798 1 96.31 85 LEU A C 1
ATOM 607 O O . LEU A 1 85 ? -7.953 12.227 -0.924 1 96.31 85 LEU A O 1
ATOM 611 N N . ALA A 1 86 ? -9.438 11.539 -2.4 1 97.5 86 ALA A N 1
ATOM 612 C CA . ALA A 1 86 ? -10.312 12.695 -2.227 1 97.5 86 ALA A CA 1
ATOM 613 C C . ALA A 1 86 ? -10.672 12.898 -0.755 1 97.5 86 ALA A C 1
ATOM 615 O O . ALA A 1 86 ? -10.727 14.031 -0.275 1 97.5 86 ALA A O 1
ATOM 616 N N . GLY A 1 87 ? -10.82 11.797 -0.079 1 96.44 87 GLY A N 1
ATOM 617 C CA . GLY A 1 87 ? -11.25 11.867 1.309 1 96.44 87 GLY A CA 1
ATOM 618 C C . GLY A 1 87 ? -10.32 12.688 2.182 1 96.44 87 GLY A C 1
ATOM 619 O O . GLY A 1 87 ? -10.766 13.32 3.145 1 96.44 87 GLY A O 1
ATOM 620 N N . SER A 1 88 ? -9.086 12.656 1.863 1 95.06 88 SER A N 1
ATOM 621 C CA . SER A 1 88 ? -8.109 13.406 2.65 1 95.06 88 SER A CA 1
ATOM 622 C C . SER A 1 88 ? -7.68 14.68 1.926 1 95.06 88 SER A C 1
ATOM 624 O O . SER A 1 88 ? -7.445 15.711 2.559 1 95.06 88 SER A O 1
ATOM 626 N N . THR A 1 89 ? -7.605 14.625 0.618 1 96.12 89 THR A N 1
ATOM 627 C CA . THR A 1 89 ? -7.078 15.742 -0.16 1 96.12 89 THR A CA 1
ATOM 628 C C . THR A 1 89 ? -8.023 16.938 -0.1 1 96.12 89 THR A C 1
ATOM 630 O O . THR A 1 89 ? -7.586 18.078 0.06 1 96.12 89 THR A O 1
ATOM 633 N N . VAL A 1 90 ? -9.266 16.688 -0.187 1 97.44 90 VAL A N 1
ATOM 634 C CA . VAL A 1 90 ? -10.25 17.766 -0.245 1 97.44 90 VAL A CA 1
ATOM 635 C C . VAL A 1 90 ? -10.258 18.531 1.075 1 97.44 90 VAL A C 1
ATOM 637 O O . VAL A 1 90 ? -10.055 19.75 1.095 1 97.44 90 VAL A O 1
ATOM 640 N N . PRO A 1 91 ? -10.398 17.844 2.184 1 96 91 PRO A N 1
ATOM 641 C CA . PRO A 1 91 ? -10.336 18.594 3.439 1 96 91 PRO A CA 1
ATOM 642 C C . PRO A 1 91 ? -9 19.312 3.627 1 96 91 PRO A C 1
ATOM 644 O O . PRO A 1 91 ? -8.953 20.406 4.199 1 96 91 PRO A O 1
ATOM 647 N N . GLY A 1 92 ? -7.945 18.688 3.178 1 94.44 92 GLY A N 1
ATOM 648 C CA . GLY A 1 92 ? -6.648 19.344 3.258 1 94.44 92 GLY A CA 1
ATOM 649 C C . GLY A 1 92 ? -6.605 20.688 2.541 1 94.44 92 GLY A C 1
ATOM 650 O O . GLY A 1 92 ? -6.137 21.672 3.1 1 94.44 92 GLY A O 1
ATOM 651 N N . TRP A 1 93 ? -7.137 20.703 1.424 1 96 93 TRP A N 1
ATOM 652 C CA . TRP A 1 93 ? -7.109 21.922 0.619 1 96 93 TRP A CA 1
ATOM 653 C C . TRP A 1 93 ? -8.18 22.906 1.08 1 96 93 TRP A C 1
ATOM 655 O O . TRP A 1 93 ? -8.039 24.125 0.897 1 96 93 TRP A O 1
ATOM 665 N N . ARG A 1 94 ? -9.273 22.359 1.664 1 95.44 94 ARG A N 1
ATOM 666 C CA . ARG A 1 94 ? -10.258 23.25 2.264 1 95.44 94 ARG A CA 1
ATOM 667 C C . ARG A 1 94 ? -9.648 24.062 3.4 1 95.44 94 ARG A C 1
ATOM 669 O O . ARG A 1 94 ? -9.992 25.234 3.594 1 95.44 94 ARG A O 1
ATOM 676 N N . GLY A 1 95 ? -8.734 23.469 4.098 1 92.12 95 GLY A N 1
ATOM 677 C CA . GLY A 1 95 ? -8.102 24.125 5.23 1 92.12 95 GLY A CA 1
ATOM 678 C C . GLY A 1 95 ? -6.73 24.688 4.902 1 92.12 95 GLY A C 1
ATOM 679 O O . GLY A 1 95 ? -5.984 25.078 5.805 1 92.12 95 GLY A O 1
ATOM 680 N N . ALA A 1 96 ? -6.469 24.828 3.643 1 94 96 ALA A N 1
ATOM 681 C CA . ALA A 1 96 ? -5.129 25.234 3.217 1 94 96 ALA A CA 1
ATOM 682 C C . ALA A 1 96 ? -4.906 26.719 3.459 1 94 96 ALA A C 1
ATOM 684 O O . ALA A 1 96 ? -5.84 27.516 3.367 1 94 96 ALA A O 1
ATOM 685 N N . VAL A 1 97 ? -3.682 27.078 3.766 1 94.44 97 VAL A N 1
ATOM 686 C CA . VAL A 1 97 ? -3.248 28.469 3.842 1 94.44 97 VAL A CA 1
ATOM 687 C C . VAL A 1 97 ? -2.342 28.797 2.656 1 94.44 97 VAL A C 1
ATOM 689 O O . VAL A 1 97 ? -1.278 28.188 2.498 1 94.44 97 VAL A O 1
ATOM 692 N N . ILE A 1 98 ? -2.752 29.719 1.915 1 96.12 98 ILE A N 1
ATOM 693 C CA . ILE A 1 98 ? -1.979 30.109 0.741 1 96.12 98 ILE A CA 1
ATOM 694 C C . ILE A 1 98 ? -0.862 31.078 1.155 1 96.12 98 ILE A C 1
ATOM 696 O O . ILE A 1 98 ? -1.128 32.156 1.661 1 96.12 98 ILE A O 1
ATOM 700 N N . LEU A 1 99 ? 0.344 30.672 0.886 1 96 99 LEU A N 1
ATOM 701 C CA . LEU A 1 99 ? 1.498 31.469 1.287 1 96 99 LEU A CA 1
ATOM 702 C C . LEU A 1 99 ? 2.039 32.281 0.109 1 96 99 LEU A C 1
ATOM 704 O O . LEU A 1 99 ? 2.674 33.312 0.3 1 96 99 LEU A O 1
ATOM 708 N N . HIS A 1 100 ? 1.917 31.781 -1.051 1 96.12 100 HIS A N 1
ATOM 709 C CA . HIS A 1 100 ? 2.303 32.375 -2.316 1 96.12 100 HIS A CA 1
ATOM 710 C C . HIS A 1 100 ? 1.413 31.906 -3.457 1 96.12 100 HIS A C 1
ATOM 712 O O . HIS A 1 100 ? 1.071 30.719 -3.525 1 96.12 100 HIS A O 1
ATOM 718 N N . ASP A 1 101 ? 0.957 32.844 -4.305 1 97.12 101 ASP A N 1
ATOM 719 C CA . ASP A 1 101 ? 0.112 32.469 -5.438 1 97.12 101 ASP A CA 1
ATOM 720 C C . ASP A 1 101 ? 0.259 33.469 -6.586 1 97.12 101 ASP A C 1
ATOM 722 O O . ASP A 1 101 ? -0.588 34.344 -6.766 1 97.12 101 ASP A O 1
ATOM 726 N N . ALA A 1 102 ? 1.199 33.219 -7.414 1 93.5 102 ALA A N 1
ATOM 727 C CA . ALA A 1 102 ? 1.535 34.188 -8.453 1 93.5 102 ALA A CA 1
ATOM 728 C C . ALA A 1 102 ? 0.541 34.125 -9.609 1 93.5 102 ALA A C 1
ATOM 730 O O . ALA A 1 102 ? 0.263 35.125 -10.258 1 93.5 102 ALA A O 1
ATOM 731 N N . GLU A 1 103 ? 0.004 33 -9.906 1 93.12 103 GLU A N 1
ATOM 732 C CA . GLU A 1 103 ? -0.818 32.781 -11.102 1 93.12 103 GLU A CA 1
ATOM 733 C C . GLU A 1 103 ? -2.277 32.531 -10.727 1 93.12 103 GLU A C 1
ATOM 735 O O . GLU A 1 103 ? -3.121 32.344 -11.602 1 93.12 103 GLU A O 1
ATOM 740 N N . GLY A 1 104 ? -2.521 32.469 -9.477 1 96.44 104 GLY A N 1
ATOM 741 C CA . GLY A 1 104 ? -3.891 32.281 -9.023 1 96.44 104 GLY A CA 1
ATOM 742 C C . GLY A 1 104 ? -4.297 30.828 -8.914 1 96.44 104 GLY A C 1
ATOM 743 O O . GLY A 1 104 ? -5.418 30.531 -8.508 1 96.44 104 GLY A O 1
ATOM 744 N N . THR A 1 105 ? -3.451 29.953 -9.234 1 96.62 105 THR A N 1
ATOM 745 C CA . THR A 1 105 ? -3.756 28.516 -9.25 1 96.62 105 THR A CA 1
ATOM 746 C C . THR A 1 105 ? -4.098 28.031 -7.852 1 96.62 105 THR A C 1
ATOM 748 O O . THR A 1 105 ? -5.016 27.219 -7.684 1 96.62 105 THR A O 1
ATOM 751 N N . ALA A 1 106 ? -3.357 28.422 -6.824 1 97.38 106 ALA A N 1
ATOM 752 C CA . ALA A 1 106 ? -3.635 28 -5.457 1 97.38 106 ALA A CA 1
ATOM 753 C C . ALA A 1 106 ? -5.039 28.422 -5.023 1 97.38 106 ALA A C 1
ATOM 755 O O . ALA A 1 106 ? -5.785 27.625 -4.461 1 97.38 106 ALA A O 1
ATOM 756 N N . ASN A 1 107 ? -5.355 29.594 -5.328 1 97.5 107 ASN A N 1
ATOM 757 C CA . ASN A 1 107 ? -6.688 30.094 -5.008 1 97.5 107 ASN A CA 1
ATOM 758 C C . ASN A 1 107 ? -7.773 29.297 -5.707 1 97.5 107 ASN A C 1
ATOM 760 O O . ASN A 1 107 ? -8.805 28.984 -5.109 1 97.5 107 ASN A O 1
ATOM 764 N N . GLU A 1 108 ? -7.535 29.031 -6.93 1 98 108 GLU A N 1
ATOM 765 C CA . GLU A 1 108 ? -8.492 28.234 -7.699 1 98 108 GLU A CA 1
ATOM 766 C C . GLU A 1 108 ? -8.688 26.859 -7.078 1 98 108 GLU A C 1
ATOM 768 O O . GLU A 1 108 ? -9.82 26.391 -6.949 1 98 108 GLU A O 1
ATOM 773 N N . LEU A 1 109 ? -7.648 26.219 -6.707 1 97.94 109 LEU A N 1
ATOM 774 C CA . LEU A 1 109 ? -7.699 24.875 -6.137 1 97.94 109 LEU A CA 1
ATOM 775 C C . LEU A 1 109 ? -8.422 24.875 -4.793 1 97.94 109 LEU A C 1
ATOM 777 O O . LEU A 1 109 ? -9.203 23.969 -4.492 1 97.94 109 LEU A O 1
ATOM 781 N N . VAL A 1 110 ? -8.18 25.906 -3.984 1 97.38 110 VAL A N 1
ATOM 782 C CA . VAL A 1 110 ? -8.859 26.031 -2.701 1 97.38 110 VAL A CA 1
ATOM 783 C C . VAL A 1 110 ? -10.359 26.219 -2.928 1 97.38 110 VAL A C 1
ATOM 785 O O . VAL A 1 110 ? -11.18 25.609 -2.238 1 97.38 110 VAL A O 1
ATOM 788 N N . ALA A 1 111 ? -10.68 27.016 -3.891 1 98 111 ALA A N 1
ATOM 789 C CA . ALA A 1 111 ? -12.086 27.219 -4.234 1 98 111 ALA A CA 1
ATOM 790 C C . ALA A 1 111 ? -12.727 25.922 -4.723 1 98 111 ALA A C 1
ATOM 792 O O . ALA A 1 111 ? -13.859 25.609 -4.359 1 98 111 ALA A O 1
ATOM 793 N N . GLU A 1 112 ? -11.984 25.25 -5.57 1 98.25 112 GLU A N 1
ATOM 794 C CA . GLU A 1 112 ? -12.477 23.969 -6.07 1 98.25 112 GLU A CA 1
ATOM 795 C C . GLU A 1 112 ? -12.695 22.984 -4.93 1 98.25 112 GLU A C 1
ATOM 797 O O . GLU A 1 112 ? -13.695 22.25 -4.914 1 98.25 112 GLU A O 1
ATOM 802 N N . ALA A 1 113 ? -11.758 22.906 -4.004 1 98.06 113 ALA A N 1
ATOM 803 C CA . ALA A 1 113 ? -11.922 22.062 -2.834 1 98.06 113 ALA A CA 1
ATOM 804 C C . ALA A 1 113 ? -13.148 22.453 -2.025 1 98.06 113 ALA A C 1
ATOM 806 O O . ALA A 1 113 ? -13.891 21.594 -1.547 1 98.06 113 ALA A O 1
ATOM 807 N N . GLY A 1 114 ? -13.32 23.703 -1.861 1 97.88 114 GLY A N 1
ATOM 808 C CA . GLY A 1 114 ? -14.461 24.219 -1.132 1 97.88 114 GLY A CA 1
ATOM 809 C C . GLY A 1 114 ? -15.789 23.812 -1.733 1 97.88 114 GLY A C 1
ATOM 810 O O . GLY A 1 114 ? -16.734 23.516 -1.006 1 97.88 114 GLY A O 1
ATOM 811 N N . ALA A 1 115 ? -15.875 23.703 -3.025 1 98.25 115 ALA A N 1
ATOM 812 C CA . ALA A 1 115 ? -17.109 23.406 -3.734 1 98.25 115 ALA A CA 1
ATOM 813 C C . ALA A 1 115 ? -17.266 21.906 -3.957 1 98.25 115 ALA A C 1
ATOM 815 O O . ALA A 1 115 ? -18.328 21.422 -4.375 1 98.25 115 ALA A O 1
ATOM 816 N N . TRP A 1 116 ? -16.266 21.203 -3.684 1 98.19 116 TRP A N 1
ATOM 817 C CA . TRP A 1 116 ? -16.188 19.781 -4.012 1 98.19 116 TRP A CA 1
ATOM 818 C C . TRP A 1 116 ? -17.203 18.984 -3.215 1 98.19 116 TRP A C 1
ATOM 820 O O . TRP A 1 116 ? -17.438 19.25 -2.031 1 98.19 116 TRP A O 1
ATOM 830 N N . ARG A 1 117 ? -17.812 18 -3.953 1 98.06 117 ARG A N 1
ATOM 831 C CA . ARG A 1 117 ? -18.703 17.031 -3.334 1 98.06 117 ARG A CA 1
ATOM 832 C C . ARG A 1 117 ? -18.422 15.625 -3.838 1 98.06 117 ARG A C 1
ATOM 834 O O . ARG A 1 117 ? -17.969 15.438 -4.969 1 98.06 117 ARG A O 1
ATOM 841 N N . TRP A 1 118 ? -18.75 14.586 -2.992 1 97.75 118 TRP A N 1
ATOM 842 C CA . TRP A 1 118 ? -18.594 13.203 -3.418 1 97.75 118 TRP A CA 1
ATOM 843 C C . TRP A 1 118 ? -19.406 12.922 -4.676 1 97.75 118 TRP A C 1
ATOM 845 O O . TRP A 1 118 ? -19 12.102 -5.508 1 97.75 118 TRP A O 1
ATOM 855 N N . SER A 1 119 ? -20.531 13.602 -4.852 1 97.44 119 SER A N 1
ATOM 856 C CA . SER A 1 119 ? -21.375 13.398 -6.016 1 97.44 119 SER A CA 1
ATOM 857 C C . SER A 1 119 ? -20.656 13.75 -7.305 1 97.44 119 SER A C 1
ATOM 859 O O . SER A 1 119 ? -21.016 13.273 -8.383 1 97.44 119 SER A O 1
ATOM 861 N N . ASP A 1 120 ? -19.641 14.562 -7.215 1 97.62 120 ASP A N 1
ATOM 862 C CA . ASP A 1 120 ? -18.859 14.977 -8.383 1 97.62 120 ASP A CA 1
ATOM 863 C C . ASP A 1 120 ? -18.109 13.789 -8.984 1 97.62 120 ASP A C 1
ATOM 865 O O . ASP A 1 120 ? -17.672 13.844 -10.141 1 97.62 120 ASP A O 1
ATOM 869 N N . ILE A 1 121 ? -17.938 12.711 -8.102 1 98.19 121 ILE A N 1
ATOM 870 C CA . ILE A 1 121 ? -17.172 11.578 -8.602 1 98.19 121 ILE A CA 1
ATOM 871 C C . ILE A 1 121 ? -17.906 10.281 -8.297 1 98.19 121 ILE A C 1
ATOM 873 O O . ILE A 1 121 ? -17.297 9.266 -7.965 1 98.19 121 ILE A O 1
ATOM 877 N N . GLU A 1 122 ? -19.188 10.273 -8.344 1 97.62 122 GLU A N 1
ATOM 878 C CA . GLU A 1 122 ? -20.016 9.133 -7.977 1 97.62 122 GLU A CA 1
ATOM 879 C C . GLU A 1 122 ? -19.672 7.906 -8.82 1 97.62 122 GLU A C 1
ATOM 881 O O . GLU A 1 122 ? -19.516 6.805 -8.289 1 97.62 122 GLU A O 1
ATOM 886 N N . GLY A 1 123 ? -19.609 8.039 -10.133 1 97 123 GLY A N 1
ATOM 887 C CA . GLY A 1 123 ? -19.25 6.934 -11.016 1 97 123 GLY A CA 1
ATOM 888 C C . GLY A 1 123 ? -17.922 6.309 -10.656 1 97 123 GLY A C 1
ATOM 889 O O . GLY A 1 123 ? -17.844 5.125 -10.312 1 97 123 GLY A O 1
ATOM 890 N N . PRO A 1 124 ? -16.875 7.156 -10.641 1 97.31 124 PRO A N 1
ATOM 891 C CA . PRO A 1 124 ? -15.547 6.656 -10.25 1 97.31 124 PRO A CA 1
ATOM 892 C C . PRO A 1 124 ? -15.531 6.059 -8.844 1 97.31 124 PRO A C 1
ATOM 894 O O . PRO A 1 124 ? -14.836 5.07 -8.602 1 97.31 124 PRO A O 1
ATOM 897 N N . ARG A 1 125 ? -16.25 6.648 -7.961 1 97.81 125 ARG A N 1
ATOM 898 C CA . ARG A 1 125 ? -16.328 6.145 -6.59 1 97.81 125 ARG A CA 1
ATOM 899 C C . ARG A 1 125 ? -16.844 4.715 -6.562 1 97.81 125 ARG A C 1
ATOM 901 O O . ARG A 1 125 ? -16.219 3.83 -5.977 1 97.81 125 ARG A O 1
ATOM 908 N N . ARG A 1 126 ? -17.938 4.453 -7.234 1 97.38 126 ARG A N 1
ATOM 909 C CA . ARG A 1 126 ? -18.547 3.127 -7.27 1 97.38 126 ARG A CA 1
ATOM 910 C C . ARG A 1 126 ? -17.641 2.117 -7.945 1 97.38 126 ARG A C 1
ATOM 912 O O . ARG A 1 126 ? -17.453 1.006 -7.445 1 97.38 126 ARG A O 1
ATOM 919 N N . ALA A 1 127 ? -17.078 2.527 -9.031 1 95.75 127 ALA A N 1
ATOM 920 C CA . ALA A 1 127 ? -16.188 1.645 -9.773 1 95.75 127 ALA A CA 1
ATOM 921 C C . ALA A 1 127 ? -14.953 1.296 -8.953 1 95.75 127 ALA A C 1
ATOM 923 O O . ALA A 1 127 ? -14.484 0.156 -8.977 1 95.75 127 ALA A O 1
ATOM 924 N N . TRP A 1 128 ? -14.438 2.283 -8.289 1 97.12 128 TRP A N 1
ATOM 925 C CA . TRP A 1 128 ? -13.25 2.068 -7.465 1 97.12 128 TRP A CA 1
ATOM 926 C C . TRP A 1 128 ? -13.539 1.068 -6.352 1 97.12 128 TRP A C 1
ATOM 928 O O . TRP A 1 128 ? -12.75 0.15 -6.113 1 97.12 128 TRP A O 1
ATOM 938 N N . ILE A 1 129 ? -14.648 1.204 -5.676 1 98 129 ILE A N 1
ATOM 939 C CA . ILE A 1 129 ? -15.039 0.302 -4.598 1 98 129 ILE A CA 1
ATOM 940 C C . ILE A 1 129 ? -15.156 -1.122 -5.133 1 98 129 ILE A C 1
ATOM 942 O O . ILE A 1 129 ? -14.625 -2.062 -4.539 1 98 129 ILE A O 1
ATOM 946 N N . ALA A 1 130 ? -15.812 -1.23 -6.23 1 95.75 130 ALA A N 1
ATOM 947 C CA . ALA A 1 130 ? -15.992 -2.539 -6.852 1 95.75 130 ALA A CA 1
ATOM 948 C C . ALA A 1 130 ? -14.648 -3.186 -7.168 1 95.75 130 ALA A C 1
ATOM 950 O O . ALA A 1 130 ? -14.438 -4.371 -6.891 1 95.75 130 ALA A O 1
ATOM 951 N N . GLY A 1 131 ? -13.805 -2.381 -7.719 1 92.75 131 GLY A N 1
ATOM 952 C CA . GLY A 1 131 ? -12.477 -2.881 -8.039 1 92.75 131 GLY A CA 1
ATOM 953 C C . GLY A 1 131 ? -11.688 -3.295 -6.809 1 92.75 131 GLY A C 1
ATOM 954 O O . GLY A 1 131 ? -11.023 -4.336 -6.812 1 92.75 131 GLY A O 1
ATOM 955 N N . GLN A 1 132 ? -11.758 -2.512 -5.773 1 95.81 132 GLN A N 1
ATOM 956 C CA . GLN A 1 132 ? -11.031 -2.812 -4.543 1 95.81 132 GLN A CA 1
ATOM 957 C C . GLN A 1 132 ? -11.523 -4.117 -3.92 1 95.81 132 GLN A C 1
ATOM 959 O O . GLN A 1 132 ? -10.719 -4.965 -3.533 1 95.81 132 GLN A O 1
ATOM 964 N N . MET A 1 133 ? -12.797 -4.328 -3.881 1 95.5 133 MET A N 1
ATOM 965 C CA . MET A 1 133 ? -13.367 -5.512 -3.244 1 95.5 133 MET A CA 1
ATOM 966 C C . MET A 1 133 ? -13.086 -6.762 -4.074 1 95.5 133 MET A C 1
ATOM 968 O O . MET A 1 133 ? -12.75 -7.812 -3.525 1 95.5 133 MET A O 1
ATOM 972 N N . THR A 1 134 ? -13.219 -6.625 -5.336 1 90.88 134 THR A N 1
ATOM 973 C CA . THR A 1 134 ? -12.961 -7.758 -6.219 1 90.88 134 THR A CA 1
ATOM 974 C C . THR A 1 134 ? -11.492 -8.164 -6.164 1 90.88 134 THR A C 1
ATOM 976 O O . THR A 1 134 ? -11.172 -9.352 -6.055 1 90.88 134 THR A O 1
ATOM 979 N N . GLY A 1 135 ? -10.625 -7.203 -6.199 1 87.75 135 GLY A N 1
ATOM 980 C CA . GLY A 1 135 ? -9.195 -7.477 -6.148 1 87.75 135 GLY A CA 1
ATOM 981 C C . GLY A 1 135 ? -8.75 -8.094 -4.836 1 87.75 135 GLY A C 1
ATOM 982 O O . GLY A 1 135 ? -7.848 -8.93 -4.812 1 87.75 135 GLY A O 1
ATOM 983 N N . ARG A 1 136 ? -9.414 -7.812 -3.756 1 93.38 136 ARG A N 1
ATOM 984 C CA . ARG A 1 136 ? -9.008 -8.281 -2.436 1 93.38 136 ARG A CA 1
ATOM 985 C C . ARG A 1 136 ? -9.531 -9.688 -2.17 1 93.38 136 ARG A C 1
ATOM 987 O O . ARG A 1 136 ? -9.195 -10.297 -1.151 1 93.38 136 ARG A O 1
ATOM 994 N N . ALA A 1 137 ? -10.336 -10.234 -3.092 1 90.19 137 ALA A N 1
ATOM 995 C CA . ALA A 1 137 ? -10.758 -11.625 -2.973 1 90.19 137 ALA A CA 1
ATOM 996 C C . ALA A 1 137 ? -9.555 -12.562 -2.939 1 90.19 137 ALA A C 1
ATOM 998 O O . ALA A 1 137 ? -9.539 -13.547 -2.195 1 90.19 137 ALA A O 1
ATOM 999 N N . GLU A 1 138 ? -8.539 -12.234 -3.717 1 84.94 138 GLU A N 1
ATOM 1000 C CA . GLU A 1 138 ? -7.332 -13.055 -3.727 1 84.94 138 GLU A CA 1
ATOM 1001 C C . GLU A 1 138 ? -6.598 -12.969 -2.391 1 84.94 138 GLU A C 1
ATOM 1003 O O . GLU A 1 138 ? -5.996 -13.945 -1.942 1 84.94 138 GLU A O 1
ATOM 1008 N N . VAL A 1 139 ? -6.641 -11.82 -1.801 1 91.19 139 VAL A N 1
ATOM 1009 C CA . VAL A 1 139 ? -5.984 -11.625 -0.511 1 91.19 139 VAL A CA 1
ATOM 1010 C C . VAL A 1 139 ? -6.691 -12.461 0.556 1 91.19 139 VAL A C 1
ATOM 1012 O O . VAL A 1 139 ? -6.039 -13.055 1.418 1 91.19 139 VAL A O 1
ATOM 1015 N N . VAL A 1 140 ? -8.023 -12.516 0.447 1 93.88 140 VAL A N 1
ATOM 1016 C CA . VAL A 1 140 ? -8.797 -13.352 1.354 1 93.88 140 VAL A CA 1
ATOM 1017 C C . VAL A 1 140 ? -8.383 -14.812 1.193 1 93.88 140 VAL A C 1
ATOM 1019 O O . VAL A 1 140 ? -8.078 -15.484 2.178 1 93.88 140 VAL A O 1
ATOM 1022 N N . GLN A 1 141 ? -8.328 -15.242 0.006 1 87.62 141 GLN A N 1
ATOM 1023 C CA . GLN A 1 141 ? -7.957 -16.625 -0.268 1 87.62 141 GLN A CA 1
ATOM 1024 C C . GLN A 1 141 ? -6.551 -16.922 0.245 1 87.62 141 GLN A C 1
ATOM 1026 O O . GLN A 1 141 ? -6.312 -17.984 0.84 1 87.62 141 GLN A O 1
ATOM 1031 N N . ARG A 1 142 ? -5.676 -16.016 -0.013 1 87.69 142 ARG A N 1
ATOM 1032 C CA . ARG A 1 142 ? -4.297 -16.188 0.43 1 87.69 142 ARG A CA 1
ATOM 1033 C C . ARG A 1 142 ? -4.219 -16.266 1.951 1 87.69 142 ARG A C 1
ATOM 1035 O O . ARG A 1 142 ? -3.459 -17.062 2.498 1 87.69 142 ARG A O 1
ATOM 1042 N N . LEU A 1 143 ? -4.938 -15.398 2.629 1 93.94 143 LEU A N 1
ATOM 1043 C CA . LEU A 1 143 ? -4.906 -15.398 4.09 1 93.94 143 LEU A CA 1
ATOM 1044 C C . LEU A 1 143 ? -5.449 -16.703 4.645 1 93.94 143 LEU A C 1
ATOM 1046 O O . LEU A 1 143 ? -4.84 -17.312 5.535 1 93.94 143 LEU A O 1
ATOM 1050 N N . VAL A 1 144 ? -6.566 -17.156 4.098 1 92.88 144 VAL A N 1
ATOM 1051 C CA . VAL A 1 144 ? -7.148 -18.422 4.539 1 92.88 144 VAL A CA 1
ATOM 1052 C C . VAL A 1 144 ? -6.16 -19.547 4.285 1 92.88 144 VAL A C 1
ATOM 1054 O O . VAL A 1 144 ? -5.938 -20.391 5.16 1 92.88 144 VAL A O 1
ATOM 1057 N N . GLY A 1 145 ? -5.57 -19.516 3.117 1 87.25 145 GLY A N 1
ATOM 1058 C CA . GLY A 1 145 ? -4.574 -20.516 2.793 1 87.25 145 GLY A CA 1
ATOM 1059 C C . GLY A 1 145 ? -3.371 -20.484 3.719 1 87.25 145 GLY A C 1
ATOM 1060 O O . GLY A 1 145 ? -2.883 -21.531 4.145 1 87.25 145 GLY A O 1
ATOM 1061 N N . SER A 1 146 ? -2.855 -19.344 3.994 1 91.38 146 SER A N 1
ATOM 1062 C CA . SER A 1 146 ? -1.703 -19.203 4.879 1 91.38 146 SER A CA 1
ATOM 1063 C C . SER A 1 146 ? -2.02 -19.719 6.281 1 91.38 146 SER A C 1
ATOM 1065 O O . SER A 1 146 ? -1.187 -20.359 6.91 1 91.38 146 SER A O 1
ATOM 1067 N N . LEU A 1 147 ? -3.217 -19.406 6.754 1 92.5 147 LEU A N 1
ATOM 1068 C CA . LEU A 1 147 ? -3.648 -19.906 8.055 1 92.5 147 LEU A CA 1
ATOM 1069 C C . LEU A 1 147 ? -3.711 -21.438 8.062 1 92.5 147 LEU A C 1
ATOM 1071 O O . LEU A 1 147 ? -3.199 -22.078 8.977 1 92.5 147 LEU A O 1
ATOM 1075 N N . ALA A 1 148 ? -4.285 -21.969 7.043 1 89.81 148 ALA A N 1
ATOM 1076 C CA . ALA A 1 148 ? -4.441 -23.406 6.945 1 89.81 148 ALA A CA 1
ATOM 1077 C C . ALA A 1 148 ? -3.084 -24.109 6.879 1 89.81 148 ALA A C 1
ATOM 1079 O O . ALA A 1 148 ? -2.9 -25.188 7.453 1 89.81 148 ALA A O 1
ATOM 1080 N N . ALA A 1 149 ? -2.092 -23.516 6.246 1 88.38 149 ALA A N 1
ATOM 1081 C CA . ALA A 1 149 ? -0.775 -24.109 6.035 1 88.38 149 ALA A CA 1
ATOM 1082 C C . ALA A 1 149 ? 0.169 -23.781 7.188 1 88.38 149 ALA A C 1
ATOM 1084 O O . ALA A 1 149 ? 1.321 -24.234 7.199 1 88.38 149 ALA A O 1
ATOM 1085 N N . GLY A 1 150 ? -0.287 -23 8.102 1 91.69 150 GLY A N 1
ATOM 1086 C CA . GLY A 1 150 ? 0.544 -22.625 9.234 1 91.69 150 GLY A CA 1
ATOM 1087 C C . GLY A 1 150 ? 1.677 -21.688 8.859 1 91.69 150 GLY A C 1
ATOM 1088 O O . GLY A 1 150 ? 2.719 -21.672 9.516 1 91.69 150 GLY A O 1
ATOM 1089 N N . ARG A 1 151 ? 1.515 -20.984 7.777 1 92.81 151 ARG A N 1
ATOM 1090 C CA . ARG A 1 151 ? 2.5 -19.984 7.371 1 92.81 151 ARG A CA 1
ATOM 1091 C C . ARG A 1 151 ? 2.289 -18.672 8.109 1 92.81 151 ARG A C 1
ATOM 1093 O O . ARG A 1 151 ? 1.661 -17.75 7.586 1 92.81 151 ARG A O 1
ATOM 1100 N N . ARG A 1 152 ? 2.867 -18.531 9.242 1 95.62 152 ARG A N 1
ATOM 1101 C CA . ARG A 1 152 ? 2.551 -17.484 10.195 1 95.62 152 ARG A CA 1
ATOM 1102 C C . ARG A 1 152 ? 2.93 -16.109 9.648 1 95.62 152 ARG A C 1
ATOM 1104 O O . ARG A 1 152 ? 2.127 -15.172 9.695 1 95.62 152 ARG A O 1
ATOM 1111 N N . THR A 1 153 ? 4.129 -15.961 9.078 1 96.31 153 THR A N 1
ATOM 1112 C CA . THR A 1 153 ? 4.582 -14.672 8.578 1 96.31 153 THR A CA 1
ATOM 1113 C C . THR A 1 153 ? 3.719 -14.211 7.406 1 96.31 153 THR A C 1
ATOM 1115 O O . THR A 1 153 ? 3.277 -13.062 7.367 1 96.31 153 THR A O 1
ATOM 1118 N N . SER A 1 154 ? 3.443 -15.117 6.512 1 94 154 SER A N 1
ATOM 1119 C CA . SER A 1 154 ? 2.592 -14.805 5.367 1 94 154 SER A CA 1
ATOM 1120 C C . SER A 1 154 ? 1.196 -14.383 5.816 1 94 154 SER A C 1
ATOM 1122 O O . SER A 1 154 ? 0.624 -13.438 5.273 1 94 154 SER A O 1
ATOM 1124 N N . ALA A 1 155 ? 0.68 -15.102 6.805 1 96.38 155 ALA A N 1
ATOM 1125 C CA . ALA A 1 155 ? -0.642 -14.766 7.328 1 96.38 155 ALA A CA 1
ATOM 1126 C C . ALA A 1 155 ? -0.659 -13.359 7.91 1 96.38 155 ALA A C 1
ATOM 1128 O O . ALA A 1 155 ? -1.574 -12.578 7.637 1 96.38 155 ALA A O 1
ATOM 1129 N N . ALA A 1 156 ? 0.362 -13.055 8.648 1 97.75 156 ALA A N 1
ATOM 1130 C CA . ALA A 1 156 ? 0.437 -11.742 9.289 1 97.75 156 ALA A CA 1
ATOM 1131 C C . ALA A 1 156 ? 0.526 -10.633 8.25 1 97.75 156 ALA A C 1
ATOM 1133 O O . ALA A 1 156 ? -0.146 -9.602 8.375 1 97.75 156 ALA A O 1
ATOM 1134 N N . VAL A 1 157 ? 1.315 -10.805 7.223 1 97.06 157 VAL A N 1
ATOM 1135 C CA . VAL A 1 157 ? 1.482 -9.805 6.176 1 97.06 157 VAL A CA 1
ATOM 1136 C C . VAL A 1 157 ? 0.171 -9.625 5.414 1 97.06 157 VAL A C 1
ATOM 1138 O O . VAL A 1 157 ? -0.26 -8.5 5.156 1 97.06 157 VAL A O 1
ATOM 1141 N N . THR A 1 158 ? -0.433 -10.727 5.07 1 96.06 158 THR A N 1
ATOM 1142 C CA . THR A 1 158 ? -1.685 -10.695 4.32 1 96.06 158 THR A CA 1
ATOM 1143 C C . THR A 1 158 ? -2.801 -10.07 5.156 1 96.06 158 THR A C 1
ATOM 1145 O O . THR A 1 158 ? -3.617 -9.305 4.641 1 96.06 158 THR A O 1
ATOM 1148 N N . ARG A 1 159 ? -2.82 -10.438 6.465 1 97.88 159 ARG A N 1
ATOM 1149 C CA . ARG A 1 159 ? -3.76 -9.812 7.387 1 97.88 159 ARG A CA 1
ATOM 1150 C C . ARG A 1 159 ? -3.635 -8.289 7.34 1 97.88 159 ARG A C 1
ATOM 1152 O O . ARG A 1 159 ? -4.641 -7.582 7.285 1 97.88 159 ARG A O 1
ATOM 1159 N N . ASN A 1 160 ? -2.432 -7.777 7.348 1 97.5 160 ASN A N 1
ATOM 1160 C CA . ASN A 1 160 ? -2.191 -6.336 7.324 1 97.5 160 ASN A CA 1
ATOM 1161 C C . ASN A 1 160 ? -2.748 -5.699 6.055 1 97.5 160 ASN A C 1
ATOM 1163 O O . ASN A 1 160 ? -3.236 -4.566 6.086 1 97.5 160 ASN A O 1
ATOM 1167 N N . ARG A 1 161 ? -2.732 -6.41 4.969 1 96.5 161 ARG A N 1
ATOM 1168 C CA . ARG A 1 161 ? -3.242 -5.895 3.703 1 96.5 161 ARG A CA 1
ATOM 1169 C C . ARG A 1 161 ? -4.746 -5.668 3.77 1 96.5 161 ARG A C 1
ATOM 1171 O O . ARG A 1 161 ? -5.258 -4.684 3.225 1 96.5 161 ARG A O 1
ATOM 1178 N N . LEU A 1 162 ? -5.422 -6.566 4.434 1 98.06 162 LEU A N 1
ATOM 1179 C CA . LEU A 1 162 ? -6.863 -6.398 4.586 1 98.06 162 LEU A CA 1
ATOM 1180 C C . LEU A 1 162 ? -7.184 -5.336 5.633 1 98.06 162 LEU A C 1
ATOM 1182 O O . LEU A 1 162 ? -8.016 -4.457 5.398 1 98.06 162 LEU A O 1
ATOM 1186 N N . ALA A 1 163 ? -6.461 -5.391 6.75 1 98.12 163 ALA A N 1
ATOM 1187 C CA . ALA A 1 163 ? -6.758 -4.566 7.918 1 98.12 163 ALA A CA 1
ATOM 1188 C C . ALA A 1 163 ? -6.566 -3.084 7.605 1 98.12 163 ALA A C 1
ATOM 1190 O O . ALA A 1 163 ? -7.258 -2.23 8.164 1 98.12 163 ALA A O 1
ATOM 1191 N N . THR A 1 164 ? -5.656 -2.801 6.668 1 96.88 164 THR A N 1
ATOM 1192 C CA . THR A 1 164 ? -5.352 -1.394 6.434 1 96.88 164 THR A CA 1
ATOM 1193 C C . THR A 1 164 ? -6.074 -0.883 5.191 1 96.88 164 THR A C 1
ATOM 1195 O O . THR A 1 164 ? -6.223 0.327 5.008 1 96.88 164 THR A O 1
ATOM 1198 N N . ARG A 1 165 ? -6.531 -1.73 4.355 1 96.94 165 ARG A N 1
ATOM 1199 C CA . ARG A 1 165 ? -7.102 -1.278 3.092 1 96.94 165 ARG A CA 1
ATOM 1200 C C . ARG A 1 165 ? -8.625 -1.27 3.152 1 96.94 165 ARG A C 1
ATOM 1202 O O . ARG A 1 165 ? -9.266 -0.369 2.609 1 96.94 165 ARG A O 1
ATOM 1209 N N . LEU A 1 166 ? -9.227 -2.232 3.826 1 98.5 166 LEU A N 1
ATOM 1210 C CA . LEU A 1 166 ? -10.68 -2.365 3.799 1 98.5 166 LEU A CA 1
ATOM 1211 C C . LEU A 1 166 ? -11.352 -1.178 4.484 1 98.5 166 LEU A C 1
ATOM 1213 O O . LEU A 1 166 ? -12.391 -0.695 4.031 1 98.5 166 LEU A O 1
ATOM 1217 N N . PRO A 1 167 ? -10.781 -0.644 5.566 1 98.12 167 PRO A N 1
ATOM 1218 C CA . PRO A 1 167 ? -11.375 0.562 6.145 1 98.12 167 PRO A CA 1
ATOM 1219 C C . PRO A 1 167 ? -11.375 1.743 5.176 1 98.12 167 PRO A C 1
ATOM 1221 O O . PRO A 1 167 ? -12.297 2.562 5.195 1 98.12 167 PRO A O 1
ATOM 1224 N N . VAL A 1 168 ? -10.352 1.812 4.328 1 97.81 168 VAL A N 1
ATOM 1225 C CA . VAL A 1 168 ? -10.32 2.883 3.336 1 97.81 168 VAL A CA 1
ATOM 1226 C C . VAL A 1 168 ? -11.477 2.703 2.35 1 97.81 168 VAL A C 1
ATOM 1228 O O . VAL A 1 168 ? -12.141 3.674 1.982 1 97.81 168 VAL A O 1
ATOM 1231 N N . VAL A 1 169 ? -11.703 1.489 1.972 1 98.62 169 VAL A N 1
ATOM 1232 C CA . VAL A 1 169 ? -12.812 1.203 1.073 1 98.62 169 VAL A CA 1
ATOM 1233 C C . VAL A 1 169 ? -14.133 1.59 1.743 1 98.62 169 VAL A C 1
ATOM 1235 O O . VAL A 1 169 ? -14.984 2.234 1.127 1 98.62 169 VAL A O 1
ATOM 1238 N N . ALA A 1 170 ? -14.289 1.206 3.01 1 98.69 170 ALA A N 1
ATOM 1239 C CA . ALA A 1 170 ? -15.492 1.556 3.764 1 98.69 170 ALA A CA 1
ATOM 1240 C C . ALA A 1 170 ? -15.648 3.07 3.877 1 98.69 170 ALA A C 1
ATOM 1242 O O . ALA A 1 170 ? -16.766 3.592 3.818 1 98.69 170 ALA A O 1
ATOM 1243 N N . ALA A 1 171 ? -14.562 3.777 4.027 1 98.38 171 ALA A N 1
ATOM 1244 C CA . ALA A 1 171 ? -14.609 5.234 4.113 1 98.38 171 ALA A CA 1
ATOM 1245 C C . ALA A 1 171 ? -15.148 5.844 2.822 1 98.38 171 ALA A C 1
ATOM 1247 O O . ALA A 1 171 ? -15.969 6.762 2.859 1 98.38 171 ALA A O 1
ATOM 1248 N N . VAL A 1 172 ? -14.656 5.328 1.727 1 98.56 172 VAL A N 1
ATOM 1249 C CA . VAL A 1 172 ? -15.102 5.828 0.431 1 98.56 172 VAL A CA 1
ATOM 1250 C C . VAL A 1 172 ? -16.594 5.523 0.242 1 98.56 172 VAL A C 1
ATOM 1252 O O . VAL A 1 172 ? -17.344 6.363 -0.254 1 98.56 172 VAL A O 1
ATOM 1255 N N . HIS A 1 173 ? -17.016 4.336 0.637 1 98.56 173 HIS A N 1
ATOM 1256 C CA . HIS A 1 173 ? -18.422 3.994 0.565 1 98.56 173 HIS A CA 1
ATOM 1257 C C . HIS A 1 173 ? -19.266 4.977 1.373 1 98.56 173 HIS A C 1
ATOM 1259 O O . HIS A 1 173 ? -20.297 5.457 0.895 1 98.56 173 HIS A O 1
ATOM 1265 N N . HIS A 1 174 ? -18.812 5.348 2.529 1 98.31 174 HIS A N 1
ATOM 1266 C CA . HIS A 1 174 ? -19.578 6.203 3.43 1 98.31 174 HIS A CA 1
ATOM 1267 C C . HIS A 1 174 ? -19.297 7.68 3.158 1 98.31 174 HIS A C 1
ATOM 1269 O O . HIS A 1 174 ? -19.719 8.547 3.93 1 98.31 174 HIS A O 1
ATOM 1275 N N . ARG A 1 175 ? -18.547 7.961 2.158 1 98.06 175 ARG A N 1
ATOM 1276 C CA . ARG A 1 175 ? -18.281 9.336 1.731 1 98.06 175 ARG A CA 1
ATOM 1277 C C . ARG A 1 175 ? -17.656 10.148 2.855 1 98.06 175 ARG A C 1
ATOM 1279 O O . ARG A 1 175 ? -18.078 11.273 3.133 1 98.06 175 ARG A O 1
ATOM 1286 N N . ILE A 1 176 ? -16.703 9.578 3.484 1 98 176 ILE A N 1
ATOM 1287 C CA . ILE A 1 176 ? -16.062 10.211 4.633 1 98 176 ILE A CA 1
ATOM 1288 C C . ILE A 1 176 ? -14.938 11.133 4.156 1 98 176 ILE A C 1
ATOM 1290 O O . ILE A 1 176 ? -14.062 10.711 3.4 1 98 176 ILE A O 1
ATOM 1294 N N . LEU A 1 177 ? -15 12.359 4.598 1 96.94 177 LEU A N 1
ATOM 1295 C CA . LEU A 1 177 ? -13.906 13.32 4.516 1 96.94 177 LEU A CA 1
ATOM 1296 C C . LEU A 1 177 ? -13.188 13.445 5.859 1 96.94 177 LEU A C 1
ATOM 1298 O O . LEU A 1 177 ? -13.836 13.469 6.91 1 96.94 177 LEU A O 1
ATOM 1302 N N . TYR A 1 178 ? -11.898 13.445 5.828 1 93.25 178 TYR A N 1
ATOM 1303 C CA . TYR A 1 178 ? -11.141 13.492 7.074 1 93.25 178 TYR A CA 1
ATOM 1304 C C . TYR A 1 178 ? -9.883 14.336 6.922 1 93.25 178 TYR A C 1
ATOM 1306 O O . TYR A 1 178 ? -9.25 14.328 5.863 1 93.25 178 TYR A O 1
ATOM 1314 N N . ASP A 1 179 ? -9.508 15.094 7.891 1 87.25 179 ASP A N 1
ATOM 1315 C CA . ASP A 1 179 ? -8.414 16.062 7.844 1 87.25 179 ASP A CA 1
ATOM 1316 C C . ASP A 1 179 ? -7.098 15.422 8.289 1 87.25 179 ASP A C 1
ATOM 1318 O O . ASP A 1 179 ? -6.027 16 8.078 1 87.25 179 ASP A O 1
ATOM 1322 N N . SER A 1 180 ? -7.297 14.273 8.977 1 83.81 180 SER A N 1
ATOM 1323 C CA . SER A 1 180 ? -6.117 13.555 9.453 1 83.81 180 SER A CA 1
ATOM 1324 C C . SER A 1 180 ? -6.297 12.047 9.328 1 83.81 180 SER A C 1
ATOM 1326 O O . SER A 1 180 ? -7.359 11.516 9.648 1 83.81 180 SER A O 1
ATOM 1328 N N . GLU A 1 181 ? -5.293 11.438 8.859 1 82.25 181 GLU A N 1
ATOM 1329 C CA . GLU A 1 181 ? -5.363 10 8.625 1 82.25 181 GLU A CA 1
ATOM 1330 C C . GLU A 1 181 ? -5.645 9.242 9.914 1 82.25 181 GLU A C 1
ATOM 1332 O O . GLU A 1 181 ? -6.262 8.172 9.891 1 82.25 181 GLU A O 1
ATOM 1337 N N . HIS A 1 182 ? -5.281 9.844 11.055 1 80.81 182 HIS A N 1
ATOM 1338 C CA . HIS A 1 182 ? -5.457 9.141 12.32 1 80.81 182 HIS A CA 1
ATOM 1339 C C . HIS A 1 182 ? -6.934 9.016 12.68 1 80.81 182 HIS A C 1
ATOM 1341 O O . HIS A 1 182 ? -7.301 8.203 13.531 1 80.81 182 HIS A O 1
ATOM 1347 N N . ARG A 1 183 ? -7.695 9.836 12 1 89.75 183 ARG A N 1
ATOM 1348 C CA . ARG A 1 183 ? -9.117 9.812 12.344 1 89.75 183 ARG A CA 1
ATOM 1349 C C . ARG A 1 183 ? -9.883 8.836 11.461 1 89.75 183 ARG A C 1
ATOM 1351 O O . ARG A 1 183 ? -11.016 8.469 11.781 1 89.75 183 ARG A O 1
ATOM 1358 N N . LEU A 1 184 ? -9.336 8.445 10.352 1 94.75 184 LEU A N 1
ATOM 1359 C CA . LEU A 1 184 ? -10.047 7.695 9.32 1 94.75 184 LEU A CA 1
ATOM 1360 C C . LEU A 1 184 ? -10.641 6.414 9.891 1 94.75 184 LEU A C 1
ATOM 1362 O O . LEU A 1 184 ? -11.844 6.176 9.773 1 94.75 184 LEU A O 1
ATOM 1366 N N . PHE A 1 185 ? -9.898 5.688 10.625 1 96.94 185 PHE A N 1
ATOM 1367 C CA . PHE A 1 185 ? -10.312 4.371 11.094 1 96.94 185 PHE A CA 1
ATOM 1368 C C . PHE A 1 185 ? -11.398 4.492 12.156 1 96.94 185 PHE A C 1
ATOM 1370 O O . PHE A 1 185 ? -12.32 3.678 12.203 1 96.94 185 PHE A O 1
ATOM 1377 N N . ASP A 1 186 ? -11.289 5.566 12.938 1 95.31 186 ASP A N 1
ATOM 1378 C CA . ASP A 1 186 ? -12.344 5.805 13.922 1 95.31 186 ASP A CA 1
ATOM 1379 C C . ASP A 1 186 ? -13.648 6.211 13.242 1 95.31 186 ASP A C 1
ATOM 1381 O O . ASP A 1 186 ? -14.719 5.742 13.617 1 95.31 186 ASP A O 1
ATOM 1385 N N . LEU A 1 187 ? -13.523 7.086 12.258 1 97.38 187 LEU A N 1
ATOM 1386 C CA . LEU A 1 187 ? -14.703 7.531 11.523 1 97.38 187 LEU A CA 1
ATOM 1387 C C . LEU A 1 187 ? -15.383 6.359 10.82 1 97.38 187 LEU A C 1
ATOM 1389 O O . LEU A 1 187 ? -16.609 6.262 10.812 1 97.38 187 LEU A O 1
ATOM 1393 N N . VAL A 1 188 ? -14.617 5.469 10.289 1 98.12 188 VAL A N 1
ATOM 1394 C CA . VAL A 1 188 ? -15.156 4.301 9.602 1 98.12 188 VAL A CA 1
ATOM 1395 C C . VAL A 1 188 ? -15.836 3.373 10.602 1 98.12 188 VAL A C 1
ATOM 1397 O O . VAL A 1 188 ? -16.938 2.867 10.344 1 98.12 188 VAL A O 1
ATOM 1400 N N . ALA A 1 189 ? -15.164 3.148 11.719 1 97.69 189 ALA A N 1
ATOM 1401 C CA . ALA A 1 189 ? -15.75 2.293 12.742 1 97.69 189 ALA A CA 1
ATOM 1402 C C . ALA A 1 189 ? -17.078 2.852 13.219 1 97.69 189 ALA A C 1
ATOM 1404 O O . ALA A 1 189 ? -18.031 2.098 13.453 1 97.69 189 ALA A O 1
ATOM 1405 N N . ASP A 1 190 ? -17.125 4.145 13.352 1 97.69 190 ASP A N 1
ATOM 1406 C CA . ASP A 1 190 ? -18.375 4.785 13.758 1 97.69 190 ASP A CA 1
ATOM 1407 C C . ASP A 1 190 ? -19.469 4.574 12.703 1 97.69 190 ASP A C 1
ATOM 1409 O O . ASP A 1 190 ? -20.625 4.332 13.047 1 97.69 190 ASP A O 1
ATOM 1413 N N . ALA A 1 191 ? -19.125 4.637 11.469 1 98.25 191 ALA A N 1
ATOM 1414 C CA . ALA A 1 191 ? -20.078 4.516 10.375 1 98.25 191 ALA A CA 1
ATOM 1415 C C . ALA A 1 191 ? -20.531 3.07 10.203 1 98.25 191 ALA A C 1
ATOM 1417 O O . ALA A 1 191 ? -21.703 2.811 9.922 1 98.25 191 ALA A O 1
ATOM 1418 N N . MET A 1 192 ? -19.656 2.1 10.375 1 98.12 192 MET A N 1
ATOM 1419 C CA . MET A 1 192 ? -19.922 0.696 10.078 1 98.12 192 MET A CA 1
ATOM 1420 C C . MET A 1 192 ? -20.578 0.006 11.281 1 98.12 192 MET A C 1
ATOM 1422 O O . MET A 1 192 ? -21.281 -0.987 11.117 1 98.12 192 MET A O 1
ATOM 1426 N N . GLY A 1 193 ? -20.234 0.477 12.547 1 98.12 193 GLY A N 1
ATOM 1427 C CA . GLY A 1 193 ? -20.906 -0.066 13.719 1 98.12 193 GLY A CA 1
ATOM 1428 C C . GLY A 1 193 ? -19.984 -0.895 14.602 1 98.12 193 GLY A C 1
ATOM 1429 O O . GLY A 1 193 ? -18.812 -1.066 14.281 1 98.12 193 GLY A O 1
ATOM 1430 N N . PRO A 1 194 ? -20.469 -1.382 15.711 1 98 194 PRO A N 1
ATOM 1431 C CA . PRO A 1 194 ? -19.656 -2.002 16.766 1 98 194 PRO A CA 1
ATOM 1432 C C . PRO A 1 194 ? -19 -3.305 16.312 1 98 194 PRO A C 1
ATOM 1434 O O . PRO A 1 194 ? -17.875 -3.613 16.719 1 98 194 PRO A O 1
ATOM 1437 N N . SER A 1 195 ? -19.734 -4.086 15.508 1 97.81 195 SER A N 1
ATOM 1438 C CA . SER A 1 195 ? -19.141 -5.332 15.023 1 97.81 195 SER A CA 1
ATOM 1439 C C . SER A 1 195 ? -17.906 -5.062 14.172 1 97.81 195 SER A C 1
ATOM 1441 O O . SER A 1 195 ? -16.875 -5.727 14.328 1 97.81 195 SER A O 1
ATOM 1443 N N . TRP A 1 196 ? -18.016 -4.062 13.32 1 98.31 196 TRP A N 1
ATOM 1444 C CA . TRP A 1 196 ? -16.875 -3.66 12.516 1 98.31 196 TRP A CA 1
ATOM 1445 C C . TRP A 1 196 ? -15.734 -3.156 13.391 1 98.31 196 TRP A C 1
ATOM 1447 O O . TRP A 1 196 ? -14.578 -3.547 13.203 1 98.31 196 TRP A O 1
ATOM 1457 N N . ARG A 1 197 ? -16.062 -2.295 14.352 1 98.12 197 ARG A N 1
ATOM 1458 C CA . ARG A 1 197 ? -15.039 -1.749 15.234 1 98.12 197 ARG A CA 1
ATOM 1459 C C . ARG A 1 197 ? -14.258 -2.863 15.922 1 98.12 197 ARG A C 1
ATOM 1461 O O . ARG A 1 197 ? -13.031 -2.816 15.992 1 98.12 197 ARG A O 1
ATOM 1468 N N . ARG A 1 198 ? -14.969 -3.902 16.375 1 97.94 198 ARG A N 1
ATOM 1469 C CA . ARG A 1 198 ? -14.312 -5.02 17.047 1 97.94 198 ARG A CA 1
ATOM 1470 C C . ARG A 1 198 ? -13.367 -5.746 16.094 1 97.94 198 ARG A C 1
ATOM 1472 O O . ARG A 1 198 ? -12.227 -6.055 16.453 1 97.94 198 ARG A O 1
ATOM 1479 N N . SER A 1 199 ? -13.828 -6.016 14.859 1 98.31 199 SER A N 1
ATOM 1480 C CA . SER A 1 199 ? -12.992 -6.695 13.875 1 98.31 199 SER A CA 1
ATOM 1481 C C . SER A 1 199 ? -11.789 -5.844 13.484 1 98.31 199 SER A C 1
ATOM 1483 O O . SER A 1 199 ? -10.68 -6.355 13.352 1 98.31 199 SER A O 1
ATOM 1485 N N . GLN A 1 200 ? -12.047 -4.551 13.297 1 98.44 200 GLN A N 1
ATOM 1486 C CA . GLN A 1 200 ? -10.984 -3.625 12.938 1 98.44 200 GLN A CA 1
ATOM 1487 C C . GLN A 1 200 ? -9.898 -3.586 14.008 1 98.44 200 GLN A C 1
ATOM 1489 O O . GLN A 1 200 ? -8.711 -3.729 13.711 1 98.44 200 GLN A O 1
ATOM 1494 N N . ASP A 1 201 ? -10.336 -3.473 15.25 1 97.94 201 ASP A N 1
ATOM 1495 C CA . ASP A 1 201 ? -9.391 -3.404 16.359 1 97.94 201 ASP A CA 1
ATOM 1496 C C . ASP A 1 201 ? -8.594 -4.703 16.484 1 97.94 201 ASP A C 1
ATOM 1498 O O . ASP A 1 201 ? -7.371 -4.676 16.656 1 97.94 201 ASP A O 1
ATOM 1502 N N . ALA A 1 202 ? -9.297 -5.781 16.344 1 98.12 202 ALA A N 1
ATOM 1503 C CA . ALA A 1 202 ? -8.648 -7.082 16.469 1 98.12 202 ALA A CA 1
ATOM 1504 C C . ALA A 1 202 ? -7.688 -7.336 15.312 1 98.12 202 ALA A C 1
ATOM 1506 O O . ALA A 1 202 ? -6.59 -7.859 15.516 1 98.12 202 ALA A O 1
ATOM 1507 N N . ALA A 1 203 ? -8.078 -6.961 14.094 1 98.44 203 ALA A N 1
ATOM 1508 C CA . ALA A 1 203 ? -7.23 -7.164 12.922 1 98.44 203 ALA A CA 1
ATOM 1509 C C . ALA A 1 203 ? -5.945 -6.348 13.023 1 98.44 203 ALA A C 1
ATOM 1511 O O . ALA A 1 203 ? -4.902 -6.75 12.5 1 98.44 203 ALA A O 1
ATOM 1512 N N . LEU A 1 204 ? -6.023 -5.23 13.75 1 97.88 204 LEU A N 1
ATOM 1513 C CA . LEU A 1 204 ? -4.879 -4.34 13.906 1 97.88 204 LEU A CA 1
ATOM 1514 C C . LEU A 1 204 ? -4.039 -4.738 15.117 1 97.88 204 LEU A C 1
ATOM 1516 O O . LEU A 1 204 ? -2.977 -4.164 15.359 1 97.88 204 LEU A O 1
ATOM 1520 N N . GLY A 1 205 ? -4.484 -5.715 15.898 1 97.19 205 GLY A N 1
ATOM 1521 C CA . GLY A 1 205 ? -3.75 -6.207 17.062 1 97.19 205 GLY A CA 1
ATOM 1522 C C . GLY A 1 205 ? -3.73 -5.227 18.219 1 97.19 205 GLY A C 1
ATOM 1523 O O . GLY A 1 205 ? -2.729 -5.113 18.922 1 97.19 205 GLY A O 1
ATOM 1524 N N . LEU A 1 206 ? -4.855 -4.48 18.438 1 97 206 LEU A N 1
ATOM 1525 C CA . LEU A 1 206 ? -4.871 -3.412 19.422 1 97 206 LEU A CA 1
ATOM 1526 C C . LEU A 1 206 ? -4.832 -3.982 20.844 1 97 206 LEU A C 1
ATOM 1528 O O . LEU A 1 206 ? -4.438 -3.291 21.781 1 97 206 LEU A O 1
ATOM 1532 N N . ARG A 1 207 ? -5.297 -5.234 21.031 1 94.56 207 ARG A N 1
ATOM 1533 C CA . ARG A 1 207 ? -5.387 -5.809 22.375 1 94.56 207 ARG A CA 1
ATOM 1534 C C . ARG A 1 207 ? -4.426 -6.984 22.531 1 94.56 207 ARG A C 1
ATOM 1536 O O . ARG A 1 207 ? -4.594 -7.816 23.422 1 94.56 207 ARG A O 1
ATOM 1543 N N . GLY A 1 208 ? -3.459 -7.043 21.625 1 94 208 GLY A N 1
ATOM 1544 C CA . GLY A 1 208 ? -2.525 -8.156 21.703 1 94 208 GLY A CA 1
ATOM 1545 C C . GLY A 1 208 ? -3.139 -9.484 21.297 1 94 208 GLY A C 1
ATOM 1546 O O . GLY A 1 208 ? -2.92 -10.5 21.953 1 94 208 GLY A O 1
ATOM 1547 N N . GLU A 1 209 ? -3.945 -9.523 20.297 1 96.25 209 GLU A N 1
ATOM 1548 C CA . GLU A 1 209 ? -4.566 -10.734 19.766 1 96.25 209 GLU A CA 1
ATOM 1549 C C . GLU A 1 209 ? -3.518 -11.719 19.281 1 96.25 209 GLU A C 1
ATOM 1551 O O . GLU A 1 209 ? -2.514 -11.32 18.688 1 96.25 209 GLU A O 1
ATOM 1556 N N . GLN A 1 210 ? -3.863 -12.984 19.5 1 97 210 GLN A N 1
ATOM 1557 C CA . GLN A 1 210 ? -3.033 -14 18.859 1 97 210 GLN A CA 1
ATOM 1558 C C . GLN A 1 210 ? -3.197 -13.961 17.328 1 97 210 GLN A C 1
ATOM 1560 O O . GLN A 1 210 ? -4.238 -13.539 16.828 1 97 210 GLN A O 1
ATOM 1565 N N . LEU A 1 211 ? -2.205 -14.422 16.656 1 97.38 211 LEU A N 1
ATOM 1566 C CA . LEU A 1 211 ? -2.121 -14.258 15.203 1 97.38 211 LEU A CA 1
ATOM 1567 C C . LEU A 1 211 ? -3.359 -14.828 14.516 1 97.38 211 LEU A C 1
ATOM 1569 O O . LEU A 1 211 ? -3.988 -14.148 13.703 1 97.38 211 LEU A O 1
ATOM 1573 N N . PRO A 1 212 ? -3.83 -16.062 14.852 1 97.19 212 PRO A N 1
ATOM 1574 C CA . PRO A 1 212 ? -5.012 -16.562 14.156 1 97.19 212 PRO A CA 1
ATOM 1575 C C . PRO A 1 212 ? -6.246 -15.695 14.375 1 97.19 212 PRO A C 1
ATOM 1577 O O . PRO A 1 212 ? -7.047 -15.516 13.453 1 97.19 212 PRO A O 1
ATOM 1580 N N . ASP A 1 213 ? -6.359 -15.109 15.555 1 97.38 213 ASP A N 1
ATOM 1581 C CA . ASP A 1 213 ? -7.523 -14.297 15.875 1 97.38 213 ASP A CA 1
ATOM 1582 C C . ASP A 1 213 ? -7.508 -12.984 15.094 1 97.38 213 ASP A C 1
ATOM 1584 O O . ASP A 1 213 ? -8.547 -12.539 14.594 1 97.38 213 ASP A O 1
ATOM 1588 N N . SER A 1 214 ? -6.336 -12.352 15.031 1 98.12 214 SER A N 1
ATOM 1589 C CA . SER A 1 214 ? -6.25 -11.125 14.258 1 98.12 214 SER A CA 1
ATOM 1590 C C . SER A 1 214 ? -6.48 -11.391 12.773 1 98.12 214 SER A C 1
ATOM 1592 O O . SER A 1 214 ? -7.078 -10.562 12.078 1 98.12 214 SER A O 1
ATOM 1594 N N . CYS A 1 215 ? -6.016 -12.508 12.289 1 98.25 215 CYS A N 1
ATOM 1595 C CA . CYS A 1 215 ? -6.242 -12.883 10.898 1 98.25 215 CYS A CA 1
ATOM 1596 C C . CYS A 1 215 ? -7.727 -13.102 10.625 1 98.25 215 CYS A C 1
ATOM 1598 O O . CYS A 1 215 ? -8.258 -12.617 9.633 1 98.25 215 CYS A O 1
ATOM 1600 N N . ARG A 1 216 ? -8.375 -13.781 11.523 1 98.19 216 ARG A N 1
ATOM 1601 C CA . ARG A 1 216 ? -9.805 -14.023 11.367 1 98.19 216 ARG A CA 1
ATOM 1602 C C . ARG A 1 216 ? -10.594 -12.719 11.438 1 98.19 216 ARG A C 1
ATOM 1604 O O . ARG A 1 216 ? -11.594 -12.555 10.734 1 98.19 216 ARG A O 1
ATOM 1611 N N . ALA A 1 217 ? -10.141 -11.852 12.281 1 98.38 217 ALA A N 1
ATOM 1612 C CA . ALA A 1 217 ? -10.789 -10.547 12.375 1 98.38 217 ALA A CA 1
ATOM 1613 C C . ALA A 1 217 ? -10.664 -9.781 11.062 1 98.38 217 ALA A C 1
ATOM 1615 O O . ALA A 1 217 ? -11.617 -9.125 10.625 1 98.38 217 ALA A O 1
ATOM 1616 N N . ALA A 1 218 ? -9.492 -9.844 10.43 1 98.69 218 ALA A N 1
ATOM 1617 C CA . ALA A 1 218 ? -9.305 -9.188 9.141 1 98.69 218 ALA A CA 1
ATOM 1618 C C . ALA A 1 218 ? -10.227 -9.789 8.078 1 98.69 218 ALA A C 1
ATOM 1620 O O . ALA A 1 218 ? -10.797 -9.062 7.262 1 98.69 218 ALA A O 1
ATOM 1621 N N . LEU A 1 219 ? -10.344 -11.109 8.109 1 98.5 219 LEU A N 1
ATOM 1622 C CA . LEU A 1 219 ? -11.289 -11.773 7.223 1 98.5 219 LEU A CA 1
ATOM 1623 C C . LEU A 1 219 ? -12.719 -11.312 7.5 1 98.5 219 LEU A C 1
ATOM 1625 O O . LEU A 1 219 ? -13.516 -11.148 6.574 1 98.5 219 LEU A O 1
ATOM 1629 N N . GLY A 1 220 ? -13.008 -11.07 8.773 1 98.25 220 GLY A N 1
ATOM 1630 C CA . GLY A 1 220 ? -14.312 -10.555 9.164 1 98.25 220 GLY A CA 1
ATOM 1631 C C . GLY A 1 220 ? -14.617 -9.195 8.562 1 98.25 220 GLY A C 1
ATOM 1632 O O . GLY A 1 220 ? -15.773 -8.898 8.242 1 98.25 220 GLY A O 1
ATOM 1633 N N . LEU A 1 221 ? -13.594 -8.359 8.422 1 98.69 221 LEU A N 1
ATOM 1634 C CA . LEU A 1 221 ? -13.797 -7.059 7.793 1 98.69 221 LEU A CA 1
ATOM 1635 C C . LEU A 1 221 ? -14.312 -7.223 6.363 1 98.69 221 LEU A C 1
ATOM 1637 O O . LEU A 1 221 ? -15.234 -6.527 5.949 1 98.69 221 LEU A O 1
ATOM 1641 N N . TYR A 1 222 ? -13.688 -8.125 5.629 1 98.69 222 TYR A N 1
ATOM 1642 C CA . TYR A 1 222 ? -14.117 -8.375 4.258 1 98.69 222 TYR A CA 1
ATOM 1643 C C . TYR A 1 222 ? -15.547 -8.898 4.223 1 98.69 222 TYR A C 1
ATOM 1645 O O . TYR A 1 222 ? -16.375 -8.438 3.424 1 98.69 222 TYR A O 1
ATOM 1653 N N . ALA A 1 223 ? -15.82 -9.844 5.141 1 98.25 223 ALA A N 1
ATOM 1654 C CA . ALA A 1 223 ? -17.141 -10.453 5.188 1 98.25 223 ALA A CA 1
ATOM 1655 C C . ALA A 1 223 ? -18.219 -9.422 5.531 1 98.25 223 ALA A C 1
ATOM 1657 O O . ALA A 1 223 ? -19.344 -9.508 5.047 1 98.25 223 ALA A O 1
ATOM 1658 N N . GLN A 1 224 ? -17.922 -8.5 6.324 1 98.25 224 GLN A N 1
ATOM 1659 C CA . GLN A 1 224 ? -18.875 -7.48 6.746 1 98.25 224 GLN A CA 1
ATOM 1660 C C . GLN A 1 224 ? -19.078 -6.426 5.656 1 98.25 224 GLN A C 1
ATOM 1662 O O . GLN A 1 224 ? -20.172 -5.883 5.5 1 98.25 224 GLN A O 1
ATOM 1667 N N . LEU A 1 225 ? -18.016 -6.105 4.914 1 98.62 225 LEU A N 1
ATOM 1668 C CA . LEU A 1 225 ? -18.062 -5.027 3.928 1 98.62 225 LEU A CA 1
ATOM 1669 C C . LEU A 1 225 ? -18.688 -5.516 2.623 1 98.62 225 LEU A C 1
ATOM 1671 O O . LEU A 1 225 ? -19.359 -4.75 1.921 1 98.62 225 LEU A O 1
ATOM 1675 N N . ALA A 1 226 ? -18.531 -6.758 2.297 1 98.38 226 ALA A N 1
ATOM 1676 C CA . ALA A 1 226 ? -18.938 -7.332 1.016 1 98.38 226 ALA A CA 1
ATOM 1677 C C . ALA A 1 226 ? -20.422 -7.102 0.759 1 98.38 226 ALA A C 1
ATOM 1679 O O . ALA A 1 226 ? -20.812 -6.562 -0.281 1 98.38 226 ALA A O 1
ATOM 1680 N N . PRO A 1 227 ? -21.328 -7.434 1.748 1 97.75 227 PRO A N 1
ATOM 1681 C CA . PRO A 1 227 ? -22.75 -7.211 1.466 1 97.75 227 PRO A CA 1
ATOM 1682 C C . PRO A 1 227 ? -23.094 -5.727 1.346 1 97.75 227 PRO A C 1
ATOM 1684 O O . PRO A 1 227 ? -24.031 -5.367 0.634 1 97.75 227 PRO A O 1
ATOM 1687 N N . VAL A 1 228 ? -22.375 -4.844 1.986 1 98 228 VAL A N 1
ATOM 1688 C CA . VAL A 1 228 ? -22.625 -3.408 2.008 1 98 228 VAL A CA 1
ATOM 1689 C C . VAL A 1 228 ? -22.375 -2.816 0.624 1 98 228 VAL A C 1
ATOM 1691 O O . VAL A 1 228 ? -23.109 -1.938 0.172 1 98 228 VAL A O 1
ATOM 1694 N N . VAL A 1 229 ? -21.406 -3.328 -0.077 1 98.06 229 VAL A N 1
ATOM 1695 C CA . VAL A 1 229 ? -20.984 -2.688 -1.319 1 98.06 229 VAL A CA 1
ATOM 1696 C C . VAL A 1 229 ? -21.5 -3.486 -2.512 1 98.06 229 VAL A C 1
ATOM 1698 O O . VAL A 1 229 ? -21.172 -3.188 -3.662 1 98.06 229 VAL A O 1
ATOM 1701 N N . GLU A 1 230 ? -22.297 -4.512 -2.287 1 97.12 230 GLU A N 1
ATOM 1702 C CA . GLU A 1 230 ? -22.797 -5.414 -3.32 1 97.12 230 GLU A CA 1
ATOM 1703 C C . GLU A 1 230 ? -23.5 -4.645 -4.438 1 97.12 230 GLU A C 1
ATOM 1705 O O . GLU A 1 230 ? -23.359 -4.988 -5.613 1 97.12 230 GLU A O 1
ATOM 1710 N N . PRO A 1 231 ? -24.203 -3.586 -4.105 1 97.12 231 PRO A N 1
ATOM 1711 C CA . PRO A 1 231 ? -24.922 -2.857 -5.156 1 97.12 231 PRO A CA 1
ATOM 1712 C C . PRO A 1 231 ? -23.984 -2.244 -6.191 1 97.12 231 PRO A C 1
ATOM 1714 O O . PRO A 1 231 ? -24.422 -1.83 -7.266 1 97.12 231 PRO A O 1
ATOM 1717 N N . TYR A 1 232 ? -22.734 -2.092 -5.887 1 97.44 232 TYR A N 1
ATOM 1718 C CA . TYR A 1 232 ? -21.797 -1.466 -6.805 1 97.44 232 TYR A CA 1
ATOM 1719 C C . TYR A 1 232 ? -21.203 -2.492 -7.766 1 97.44 232 TYR A C 1
ATOM 1721 O O . TYR A 1 232 ? -20.547 -2.129 -8.75 1 97.44 232 TYR A O 1
ATOM 1729 N N . LEU A 1 233 ? -21.422 -3.756 -7.551 1 95.06 233 LEU A N 1
ATOM 1730 C CA . LEU A 1 233 ? -20.703 -4.82 -8.234 1 95.06 233 LEU A CA 1
ATOM 1731 C C . LEU A 1 233 ? -21.484 -5.312 -9.453 1 95.06 233 LEU A C 1
ATOM 1733 O O . LEU A 1 233 ? -22.703 -5.434 -9.391 1 95.06 233 LEU A O 1
ATOM 1737 N N . THR A 1 234 ? -20.812 -5.555 -10.523 1 91.19 234 THR A N 1
ATOM 1738 C CA . THR A 1 234 ? -21.391 -6.289 -11.641 1 91.19 234 THR A CA 1
ATOM 1739 C C . THR A 1 234 ? -21.688 -7.73 -11.242 1 91.19 234 THR A C 1
ATOM 1741 O O . THR A 1 234 ? -21.188 -8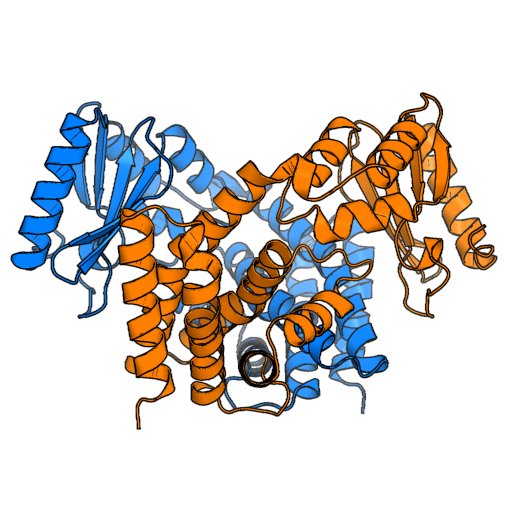.219 -10.227 1 91.19 234 THR A O 1
ATOM 1744 N N . PRO A 1 235 ? -22.453 -8.461 -11.984 1 89 235 PRO A N 1
ATOM 1745 C CA . PRO A 1 235 ? -22.75 -9.852 -11.648 1 89 235 PRO A CA 1
ATOM 1746 C C . PRO A 1 235 ? -21.5 -10.711 -11.516 1 89 235 PRO A C 1
ATOM 1748 O O . PRO A 1 235 ? -21.406 -11.523 -10.586 1 89 235 PRO A O 1
ATOM 1751 N N . ASP A 1 236 ? -20.516 -10.578 -12.375 1 84.06 236 ASP A N 1
ATOM 1752 C CA . ASP A 1 236 ? -19.266 -11.328 -12.289 1 84.06 236 ASP A CA 1
ATOM 1753 C C . ASP A 1 236 ? -18.5 -10.969 -11.016 1 84.06 236 ASP A C 1
ATOM 1755 O O . ASP A 1 236 ? -17.969 -11.852 -10.344 1 84.06 236 ASP A O 1
ATOM 1759 N N . GLN A 1 237 ? -18.484 -9.68 -10.742 1 88.62 237 GLN A N 1
ATOM 1760 C CA . GLN A 1 237 ? -17.812 -9.227 -9.523 1 88.62 237 GLN A CA 1
ATOM 1761 C C . GLN A 1 237 ? -18.516 -9.75 -8.281 1 88.62 237 GLN A C 1
ATOM 1763 O O . GLN A 1 237 ? -17.859 -10.117 -7.297 1 88.62 237 GLN A O 1
ATOM 1768 N N . GLN A 1 238 ? -19.828 -9.797 -8.336 1 92.25 238 GLN A N 1
ATOM 1769 C CA . GLN A 1 238 ? -20.609 -10.32 -7.223 1 92.25 238 GLN A CA 1
ATOM 1770 C C . GLN A 1 238 ? -20.25 -11.781 -6.941 1 92.25 238 GLN A C 1
ATOM 1772 O O . GLN A 1 238 ? -20.109 -12.18 -5.785 1 92.25 238 GLN A O 1
ATOM 1777 N N . ALA A 1 239 ? -20.125 -12.523 -7.984 1 87.62 239 ALA A N 1
ATOM 1778 C CA . ALA A 1 239 ? -19.781 -13.93 -7.82 1 87.62 239 ALA A CA 1
ATOM 1779 C C . ALA A 1 239 ? -18.438 -14.086 -7.109 1 87.62 239 ALA A C 1
ATOM 1781 O O . ALA A 1 239 ? -18.297 -14.898 -6.188 1 87.62 239 ALA A O 1
ATOM 1782 N N . VAL A 1 240 ? -17.453 -13.266 -7.508 1 86 240 VAL A N 1
ATOM 1783 C CA . VAL A 1 240 ? -16.125 -13.32 -6.922 1 86 240 VAL A CA 1
ATOM 1784 C C . VAL A 1 240 ? -16.172 -12.883 -5.461 1 86 240 VAL A C 1
ATOM 1786 O O . VAL A 1 240 ? -15.688 -13.586 -4.578 1 86 240 VAL A O 1
ATOM 1789 N N . VAL A 1 241 ? -16.781 -11.758 -5.219 1 93.56 241 VAL A N 1
ATOM 1790 C CA . VAL A 1 241 ? -16.812 -11.156 -3.891 1 93.56 241 VAL A CA 1
ATOM 1791 C C . VAL A 1 241 ? -17.641 -12.023 -2.945 1 93.56 241 VAL A C 1
ATOM 1793 O O . VAL A 1 241 ? -17.25 -12.227 -1.789 1 93.56 241 VAL A O 1
ATOM 1796 N N . ARG A 1 242 ? -18.734 -12.617 -3.404 1 92.56 242 ARG A N 1
ATOM 1797 C CA . ARG A 1 242 ? -19.562 -13.484 -2.566 1 92.56 242 ARG A CA 1
ATOM 1798 C C . ARG A 1 242 ? -18.797 -14.742 -2.172 1 92.56 242 ARG A C 1
ATOM 1800 O O . ARG A 1 242 ? -18.859 -15.18 -1.02 1 92.56 242 ARG A O 1
ATOM 1807 N N . SER A 1 243 ? -18.109 -15.312 -3.123 1 88.94 243 SER A N 1
ATOM 1808 C CA . SER A 1 243 ? -17.312 -16.516 -2.828 1 88.94 243 SER A CA 1
ATOM 1809 C C . SER A 1 243 ? -16.25 -16.219 -1.775 1 88.94 243 SER A C 1
ATOM 1811 O O . SER A 1 243 ? -16.094 -16.984 -0.823 1 88.94 243 SER A O 1
ATOM 1813 N N . ALA A 1 244 ? -15.562 -15.141 -1.967 1 92.19 244 ALA A N 1
ATOM 1814 C CA . ALA A 1 244 ? -14.531 -14.758 -1.013 1 92.19 244 ALA A CA 1
ATOM 1815 C C . ALA A 1 244 ? -15.133 -14.43 0.349 1 92.19 244 ALA A C 1
ATOM 1817 O O . ALA A 1 244 ? -14.555 -14.758 1.388 1 92.19 244 ALA A O 1
ATOM 1818 N N . ALA A 1 245 ? -16.266 -13.75 0.353 1 96.06 245 ALA A N 1
ATOM 1819 C CA . ALA A 1 245 ? -16.922 -13.398 1.604 1 96.06 245 ALA A CA 1
ATOM 1820 C C . ALA A 1 245 ? -17.375 -14.648 2.359 1 96.06 245 ALA A C 1
ATOM 1822 O O . ALA A 1 245 ? -17.266 -14.703 3.588 1 96.06 245 ALA A O 1
ATOM 1823 N N . GLU A 1 246 ? -17.859 -15.609 1.669 1 93.31 246 GLU A N 1
ATOM 1824 C CA . GLU A 1 246 ? -18.25 -16.875 2.287 1 93.31 246 GLU A CA 1
ATOM 1825 C C . GLU A 1 246 ? -17.047 -17.594 2.889 1 93.31 246 GLU A C 1
ATOM 1827 O O . GLU A 1 246 ? -17.125 -18.125 3.998 1 93.31 246 GLU A O 1
ATOM 1832 N N . LEU A 1 247 ? -16 -17.594 2.133 1 91.75 247 LEU A N 1
ATOM 1833 C CA . LEU A 1 247 ? -14.766 -18.172 2.625 1 91.75 247 LEU A CA 1
ATOM 1834 C C . LEU A 1 247 ? -14.289 -17.469 3.885 1 91.75 247 LEU A C 1
ATOM 1836 O O . LEU A 1 247 ? -13.891 -18.109 4.859 1 91.75 247 LEU A O 1
ATOM 1840 N N . ALA A 1 248 ? -14.312 -16.172 3.855 1 95.31 248 ALA A N 1
ATOM 1841 C CA . ALA A 1 248 ? -13.898 -15.359 5 1 95.31 248 ALA A CA 1
ATOM 1842 C C . ALA A 1 248 ? -14.781 -15.633 6.211 1 95.31 248 ALA A C 1
ATOM 1844 O O . ALA A 1 248 ? -14.281 -15.773 7.332 1 95.31 248 ALA A O 1
ATOM 1845 N N . TRP A 1 249 ? -16.031 -15.703 5.953 1 92.88 249 TRP A N 1
ATOM 1846 C CA . TRP A 1 249 ? -16.984 -15.961 7.023 1 92.88 249 TRP A CA 1
ATOM 1847 C C . TRP A 1 249 ? -16.766 -17.344 7.641 1 92.88 249 TRP A C 1
ATOM 1849 O O . TRP A 1 249 ? -16.734 -17.484 8.867 1 92.88 249 TRP A O 1
ATOM 1859 N N . ALA A 1 250 ? -16.531 -18.297 6.859 1 91.88 250 ALA A N 1
ATOM 1860 C CA . ALA A 1 250 ? -16.297 -19.656 7.336 1 91.88 250 ALA A CA 1
ATOM 1861 C C . ALA A 1 250 ? -15.016 -19.734 8.172 1 91.88 250 ALA A C 1
ATOM 1863 O O . ALA A 1 250 ? -14.984 -20.406 9.203 1 91.88 250 ALA A O 1
ATOM 1864 N N . ALA A 1 251 ? -14.047 -19.047 7.746 1 91.12 251 ALA A N 1
ATOM 1865 C CA . ALA A 1 251 ? -12.773 -19.062 8.453 1 91.12 251 ALA A CA 1
ATOM 1866 C C . ALA A 1 251 ? -12.883 -18.359 9.805 1 91.12 251 ALA A C 1
ATOM 1868 O O . ALA A 1 251 ? -12.227 -18.75 10.766 1 91.12 251 ALA A O 1
ATOM 1869 N N . GLN A 1 252 ? -13.648 -17.297 9.812 1 88.62 252 GLN A N 1
ATOM 1870 C CA . GLN A 1 252 ? -13.852 -16.562 11.055 1 88.62 252 GLN A CA 1
ATOM 1871 C C . GLN A 1 252 ? -14.555 -17.422 12.102 1 88.62 252 GLN A C 1
ATOM 1873 O O . GLN A 1 252 ? -14.336 -17.266 13.305 1 88.62 252 GLN A O 1
ATOM 1878 N N . HIS A 1 253 ? -15.297 -18.375 11.656 1 84 253 HIS A N 1
ATOM 1879 C CA . HIS A 1 253 ? -16.141 -19.141 12.578 1 84 253 HIS A CA 1
ATOM 1880 C C . HIS A 1 253 ? -15.672 -20.578 12.68 1 84 253 HIS A C 1
ATOM 1882 O O . HIS A 1 253 ? -16.375 -21.422 13.242 1 84 253 HIS A O 1
ATOM 1888 N N . ALA A 1 254 ? -14.562 -20.766 11.922 1 76.69 254 ALA A N 1
ATOM 1889 C CA . ALA A 1 254 ? -14.008 -22.109 12.047 1 76.69 254 ALA A CA 1
ATOM 1890 C C . ALA A 1 254 ? -13.523 -22.375 13.461 1 76.69 254 ALA A C 1
ATOM 1892 O O . ALA A 1 254 ? -12.961 -21.484 14.109 1 76.69 254 ALA A O 1
ATOM 1893 N N . ALA A 1 255 ? -14.242 -23.469 14.195 1 55.78 255 ALA A N 1
ATOM 1894 C CA . ALA A 1 255 ? -13.906 -23.969 15.523 1 55.78 255 ALA A CA 1
ATOM 1895 C C . ALA A 1 255 ? -12.492 -24.547 15.555 1 55.78 255 ALA A C 1
ATOM 1897 O O . ALA A 1 255 ? -12.078 -25.25 14.625 1 55.78 255 ALA A O 1
ATOM 1898 N N . MET B 1 1 ? 10.523 -29.75 -17.5 1 53.84 1 MET B N 1
ATOM 1899 C CA . MET B 1 1 ? 9.148 -29.5 -17.906 1 53.84 1 MET B CA 1
ATOM 1900 C C . MET B 1 1 ? 8.211 -29.484 -16.703 1 53.84 1 MET B C 1
ATOM 1902 O O . MET B 1 1 ? 8.32 -30.344 -15.82 1 53.84 1 MET B O 1
ATOM 1906 N N . PRO B 1 2 ? 7.496 -28.312 -16.562 1 64.69 2 PRO B N 1
ATOM 1907 C CA . PRO B 1 2 ? 6.617 -28.344 -15.383 1 64.69 2 PRO B CA 1
ATOM 1908 C C . PRO B 1 2 ? 5.617 -29.484 -15.43 1 64.69 2 PRO B C 1
ATOM 1910 O O . PRO B 1 2 ? 5.266 -29.969 -16.516 1 64.69 2 PRO B O 1
ATOM 1913 N N . PRO B 1 3 ? 5.379 -30.078 -14.289 1 69.81 3 PRO B N 1
ATOM 1914 C CA . PRO B 1 3 ? 4.402 -31.172 -14.25 1 69.81 3 PRO B CA 1
ATOM 1915 C C . PRO B 1 3 ? 3.062 -30.781 -14.875 1 69.81 3 PRO B C 1
ATOM 1917 O O . PRO B 1 3 ? 2.713 -29.594 -14.906 1 69.81 3 PRO B O 1
ATOM 1920 N N . PRO B 1 4 ? 2.496 -31.797 -15.43 1 77.12 4 PRO B N 1
ATOM 1921 C CA . PRO B 1 4 ? 1.188 -31.531 -16.031 1 77.12 4 PRO B CA 1
ATOM 1922 C C . PRO B 1 4 ? 0.165 -31.016 -15.023 1 77.12 4 PRO B C 1
ATOM 1924 O O . PRO B 1 4 ? 0.223 -31.359 -13.844 1 77.12 4 PRO B O 1
ATOM 1927 N N . LEU B 1 5 ? -0.715 -30.125 -15.406 1 81.5 5 LEU B N 1
ATOM 1928 C CA . LEU B 1 5 ? -1.795 -29.578 -14.586 1 81.5 5 LEU B CA 1
ATOM 1929 C C . LEU B 1 5 ? -2.83 -30.656 -14.273 1 81.5 5 LEU B C 1
ATOM 1931 O O . LEU B 1 5 ? -3.088 -31.531 -15.102 1 81.5 5 LEU B O 1
ATOM 1935 N N . PRO B 1 6 ? -3.295 -30.688 -13.078 1 81.75 6 PRO B N 1
ATOM 1936 C CA . PRO B 1 6 ? -4.445 -31.562 -12.828 1 81.75 6 PRO B CA 1
ATOM 1937 C C . PRO B 1 6 ? -5.559 -31.359 -13.859 1 81.75 6 PRO B C 1
ATOM 1939 O O . PRO B 1 6 ? -5.766 -30.25 -14.352 1 81.75 6 PRO B O 1
ATOM 1942 N N . PRO B 1 7 ? -6.164 -32.5 -14.156 1 81.19 7 PRO B N 1
ATOM 1943 C CA . PRO B 1 7 ? -7.113 -32.469 -15.273 1 81.19 7 PRO B CA 1
ATOM 1944 C C . PRO B 1 7 ? -8.148 -31.359 -15.141 1 81.19 7 PRO B C 1
ATOM 1946 O O . PRO B 1 7 ? -8.461 -30.688 -16.125 1 81.19 7 PRO B O 1
ATOM 1949 N N . ARG B 1 8 ? -8.695 -31.156 -13.922 1 78.81 8 ARG B N 1
ATOM 1950 C CA . ARG B 1 8 ? -9.695 -30.125 -13.734 1 78.81 8 ARG B CA 1
ATOM 1951 C C . ARG B 1 8 ? -9.117 -28.734 -14.016 1 78.81 8 ARG B C 1
ATOM 1953 O O . ARG B 1 8 ? -9.766 -27.906 -14.648 1 78.81 8 ARG B O 1
ATOM 1960 N N . VAL B 1 9 ? -7.934 -28.594 -13.625 1 83.62 9 VAL B N 1
ATOM 1961 C CA . VAL B 1 9 ? -7.246 -27.312 -13.836 1 83.62 9 VAL B CA 1
ATOM 1962 C C . VAL B 1 9 ? -6.902 -27.156 -15.312 1 83.62 9 VAL B C 1
ATOM 1964 O O . VAL B 1 9 ? -7.094 -26.078 -15.883 1 83.62 9 VAL B O 1
ATOM 1967 N N . ALA B 1 10 ? -6.562 -28.25 -15.859 1 87.44 10 ALA B N 1
ATOM 1968 C CA . ALA B 1 10 ? -6.176 -28.234 -17.266 1 87.44 10 ALA B CA 1
ATOM 1969 C C . ALA B 1 10 ? -7.355 -27.828 -18.156 1 87.44 10 ALA B C 1
ATOM 1971 O O . ALA B 1 10 ? -7.199 -27.031 -19.078 1 87.44 10 ALA B O 1
ATOM 1972 N N . ALA B 1 11 ? -8.469 -28.328 -17.844 1 87.5 11 ALA B N 1
ATOM 1973 C CA . ALA B 1 11 ? -9.656 -28.031 -18.641 1 87.5 11 ALA B CA 1
ATOM 1974 C C . ALA B 1 11 ? -10.062 -26.562 -18.5 1 87.5 11 ALA B C 1
ATOM 1976 O O . ALA B 1 11 ? -10.375 -25.906 -19.484 1 87.5 11 ALA B O 1
ATOM 1977 N N . ALA B 1 12 ? -10.023 -26.125 -17.281 1 85.56 12 ALA B N 1
ATOM 1978 C CA . ALA B 1 12 ? -10.383 -24.734 -17.016 1 85.56 12 ALA B CA 1
ATOM 1979 C C . ALA B 1 12 ? -9.414 -23.781 -17.703 1 85.56 12 ALA B C 1
ATOM 1981 O O . ALA B 1 12 ? -9.82 -22.766 -18.281 1 85.56 12 ALA B O 1
ATOM 1982 N N . VAL B 1 13 ? -8.172 -24.141 -17.672 1 90.06 13 VAL B N 1
ATOM 1983 C CA . VAL B 1 13 ? -7.137 -23.312 -18.297 1 90.06 13 VAL B CA 1
ATOM 1984 C C . VAL B 1 13 ? -7.328 -23.312 -19.812 1 90.06 13 VAL B C 1
ATOM 1986 O O . VAL B 1 13 ? -7.297 -22.25 -20.438 1 90.06 13 VAL B O 1
ATOM 1989 N N . ALA B 1 14 ? -7.59 -24.453 -20.359 1 90.62 14 ALA B N 1
ATOM 1990 C CA . ALA B 1 14 ? -7.773 -24.547 -21.797 1 90.62 14 ALA B CA 1
ATOM 1991 C C . ALA B 1 14 ? -8.961 -23.719 -22.266 1 90.62 14 ALA B C 1
ATOM 1993 O O . ALA B 1 14 ? -8.875 -23 -23.266 1 90.62 14 ALA B O 1
ATOM 1994 N N . ALA B 1 15 ? -10.016 -23.797 -21.531 1 88.88 15 ALA B N 1
ATOM 1995 C CA . ALA B 1 15 ? -11.219 -23.031 -21.875 1 88.88 15 ALA B CA 1
ATOM 1996 C C . ALA B 1 15 ? -10.953 -21.531 -21.797 1 88.88 15 ALA B C 1
ATOM 1998 O O . ALA B 1 15 ? -11.367 -20.781 -22.672 1 88.88 15 ALA B O 1
ATOM 1999 N N . THR B 1 16 ? -10.25 -21.141 -20.75 1 89.06 16 THR B N 1
ATOM 2000 C CA . THR B 1 16 ? -9.938 -19.734 -20.578 1 89.06 16 THR B CA 1
ATOM 2001 C C . THR B 1 16 ? -8.992 -19.25 -21.672 1 89.06 16 THR B C 1
ATOM 2003 O O . THR B 1 16 ? -9.172 -18.141 -22.203 1 89.06 16 THR B O 1
ATOM 2006 N N . VAL B 1 17 ? -8.055 -20.062 -22.031 1 92.62 17 VAL B N 1
ATOM 2007 C CA . VAL B 1 17 ? -7.105 -19.703 -23.078 1 92.62 17 VAL B CA 1
ATOM 2008 C C . VAL B 1 17 ? -7.852 -19.516 -24.406 1 92.62 17 VAL B C 1
ATOM 2010 O O . VAL B 1 17 ? -7.609 -18.531 -25.125 1 92.62 17 VAL B O 1
ATOM 2013 N N . ALA B 1 18 ? -8.758 -20.375 -24.656 1 93.19 18 ALA B N 1
ATOM 2014 C CA . ALA B 1 18 ? -9.547 -20.266 -25.891 1 93.19 18 ALA B CA 1
ATOM 2015 C C . ALA B 1 18 ? -10.32 -18.953 -25.922 1 93.19 18 ALA B C 1
ATOM 2017 O O . ALA B 1 18 ? -10.375 -18.281 -26.969 1 93.19 18 ALA B O 1
ATOM 2018 N N . GLU B 1 19 ? -10.875 -18.609 -24.828 1 89.88 19 GLU B N 1
ATOM 2019 C CA . GLU B 1 19 ? -11.625 -17.359 -24.719 1 89.88 19 GLU B CA 1
ATOM 2020 C C . GLU B 1 19 ? -10.719 -16.156 -24.938 1 89.88 19 GLU B C 1
ATOM 2022 O O . GLU B 1 19 ? -11.094 -15.203 -25.609 1 89.88 19 GLU B O 1
ATOM 2027 N N . LEU B 1 20 ? -9.555 -16.234 -24.344 1 90.12 20 LEU B N 1
ATOM 2028 C CA . LEU B 1 20 ? -8.617 -15.133 -24.438 1 90.12 20 LEU B CA 1
ATOM 2029 C C . LEU B 1 20 ? -8.102 -14.977 -25.859 1 90.12 20 LEU B C 1
ATOM 2031 O O . LEU B 1 20 ? -7.949 -13.859 -26.359 1 90.12 20 LEU B O 1
ATOM 2035 N N . VAL B 1 21 ? -7.898 -16.062 -26.516 1 92 21 VAL B N 1
ATOM 2036 C CA . VAL B 1 21 ? -7.453 -16.047 -27.906 1 92 21 VAL B CA 1
ATOM 2037 C C . VAL B 1 21 ? -8.547 -15.461 -28.797 1 92 21 VAL B C 1
ATOM 2039 O O . VAL B 1 21 ? -8.273 -14.625 -29.656 1 92 21 VAL B O 1
ATOM 2042 N N . ALA B 1 22 ? -9.688 -15.844 -28.5 1 90.56 22 ALA B N 1
ATOM 2043 C CA . ALA B 1 22 ? -10.828 -15.32 -29.266 1 90.56 22 ALA B CA 1
ATOM 2044 C C . ALA B 1 22 ? -10.977 -13.82 -29.031 1 90.56 22 ALA B C 1
ATOM 2046 O O . ALA B 1 22 ? -11.43 -13.094 -29.938 1 90.56 22 ALA B O 1
ATOM 2047 N N . ALA B 1 23 ? -10.578 -13.406 -27.859 1 87.19 23 ALA B N 1
ATOM 2048 C CA . ALA B 1 23 ? -10.695 -11.992 -27.516 1 87.19 23 ALA B CA 1
ATOM 2049 C C . ALA B 1 23 ? -9.547 -11.188 -28.109 1 87.19 23 ALA B C 1
ATOM 2051 O O . ALA B 1 23 ? -9.508 -9.961 -27.984 1 87.19 23 ALA B O 1
ATOM 2052 N N . GLY B 1 24 ? -8.5 -11.867 -28.734 1 87.38 24 GLY B N 1
ATOM 2053 C CA . GLY B 1 24 ? -7.484 -11.164 -29.5 1 87.38 24 GLY B CA 1
ATOM 2054 C C . GLY B 1 24 ? -6.164 -11.039 -28.766 1 87.38 24 GLY B C 1
ATOM 2055 O O . GLY B 1 24 ? -5.348 -10.18 -29.078 1 87.38 24 GLY B O 1
ATOM 2056 N N . THR B 1 25 ? -5.984 -11.852 -27.719 1 92.25 25 THR B N 1
ATOM 2057 C CA . THR B 1 25 ? -4.699 -11.82 -27.031 1 92.25 25 THR B CA 1
ATOM 2058 C C . THR B 1 25 ? -3.586 -12.328 -27.938 1 92.25 25 THR B C 1
ATOM 2060 O O . THR B 1 25 ? -3.803 -13.227 -28.766 1 92.25 25 THR B O 1
ATOM 2063 N N . SER B 1 26 ? -2.42 -11.734 -27.875 1 93.88 26 SER B N 1
ATOM 2064 C CA . SER B 1 26 ? -1.282 -12.164 -28.688 1 93.88 26 SER B CA 1
ATOM 2065 C C . SER B 1 26 ? -0.521 -13.297 -28.016 1 93.88 26 SER B C 1
ATOM 2067 O O . SER B 1 26 ? 0.312 -13.953 -28.641 1 93.88 26 SER B O 1
ATOM 2069 N N . GLY B 1 27 ? -0.778 -13.523 -26.719 1 95.69 27 GLY B N 1
ATOM 2070 C CA . GLY B 1 27 ? -0.137 -14.57 -25.938 1 95.69 27 GLY B CA 1
ATOM 2071 C C . GLY B 1 27 ? -0.808 -14.82 -24.609 1 95.69 27 GLY B C 1
ATOM 2072 O O . GLY B 1 27 ? -1.477 -13.938 -24.062 1 95.69 27 GLY B O 1
ATOM 2073 N N . VAL B 1 28 ? -0.667 -16.078 -24.094 1 96.06 28 VAL B N 1
ATOM 2074 C CA . VAL B 1 28 ? -1.152 -16.453 -22.766 1 96.06 28 VAL B CA 1
ATOM 2075 C C . VAL B 1 28 ? -0.078 -17.25 -22.047 1 96.06 28 VAL B C 1
ATOM 2077 O O . VAL B 1 28 ? 0.481 -18.203 -22.594 1 96.06 28 VAL B O 1
ATOM 2080 N N . VAL B 1 29 ? 0.2 -16.766 -20.859 1 96 29 VAL B N 1
ATOM 2081 C CA . VAL B 1 29 ? 1.237 -17.406 -20.062 1 96 29 VAL B CA 1
ATOM 2082 C C . VAL B 1 29 ? 0.671 -17.797 -18.688 1 96 29 VAL B C 1
ATOM 2084 O O . VAL B 1 29 ? -0.113 -17.047 -18.094 1 96 29 VAL B O 1
ATOM 2087 N N . LEU B 1 30 ? 1.025 -19.031 -18.281 1 93.88 30 LEU B N 1
ATOM 2088 C CA . LEU B 1 30 ? 0.719 -19.516 -16.938 1 93.88 30 LEU B CA 1
ATOM 2089 C C . LEU B 1 30 ? 1.866 -19.219 -15.977 1 93.88 30 LEU B C 1
ATOM 2091 O O . LEU B 1 30 ? 3.025 -19.516 -16.281 1 93.88 30 LEU B O 1
ATOM 2095 N N . LEU B 1 31 ? 1.558 -18.531 -14.875 1 92.56 31 LEU B N 1
ATOM 2096 C CA . LEU B 1 31 ? 2.535 -18.203 -13.844 1 92.56 31 LEU B CA 1
ATOM 2097 C C . LEU B 1 31 ? 2.158 -18.844 -12.516 1 92.56 31 LEU B C 1
ATOM 2099 O O . LEU B 1 31 ? 1.119 -19.5 -12.406 1 92.56 31 LEU B O 1
ATOM 2103 N N . GLY B 1 32 ? 3.078 -18.719 -11.523 1 86.94 32 GLY B N 1
ATOM 2104 C CA . GLY B 1 32 ? 2.748 -19.047 -10.141 1 86.94 32 GLY B CA 1
ATOM 2105 C C . GLY B 1 32 ? 2.961 -20.516 -9.812 1 86.94 32 GLY B C 1
ATOM 2106 O O . GLY B 1 32 ? 3.807 -21.172 -10.414 1 86.94 32 GLY B O 1
ATOM 2107 N N . SER B 1 33 ? 2.203 -20.984 -8.789 1 79.94 33 SER B N 1
ATOM 2108 C CA . SER B 1 33 ? 2.41 -22.312 -8.227 1 79.94 33 SER B CA 1
ATOM 2109 C C . SER B 1 33 ? 2.035 -23.406 -9.234 1 79.94 33 SER B C 1
ATOM 2111 O O . SER B 1 33 ? 2.615 -24.484 -9.219 1 79.94 33 SER B O 1
ATOM 2113 N N . GLN B 1 34 ? 1.055 -23.047 -10.078 1 77.75 34 GLN B N 1
ATOM 2114 C CA . GLN B 1 34 ? 0.651 -24.031 -11.078 1 77.75 34 GLN B CA 1
ATOM 2115 C C . GLN B 1 34 ? 1.769 -24.281 -12.086 1 77.75 34 GLN B C 1
ATOM 2117 O O . GLN B 1 34 ? 2.018 -25.438 -12.469 1 77.75 34 GLN B O 1
ATOM 2122 N N . SER B 1 35 ? 2.453 -23.25 -12.43 1 81.19 35 SER B N 1
ATOM 2123 C CA . SER B 1 35 ? 3.529 -23.375 -13.406 1 81.19 35 SER B CA 1
ATOM 2124 C C . SER B 1 35 ? 4.758 -24.031 -12.789 1 81.19 35 SER B C 1
ATOM 2126 O O . SER B 1 35 ? 5.48 -24.766 -13.469 1 81.19 35 SER B O 1
ATOM 2128 N N . ARG B 1 36 ? 4.949 -23.844 -11.5 1 78.88 36 ARG B N 1
ATOM 2129 C CA . ARG B 1 36 ? 6.129 -24.359 -10.812 1 78.88 36 ARG B CA 1
ATOM 2130 C C . ARG B 1 36 ? 5.91 -25.797 -10.359 1 78.88 36 ARG B C 1
ATOM 2132 O O . ARG B 1 36 ? 6.863 -26.5 -10.008 1 78.88 36 ARG B O 1
ATOM 2139 N N . GLY B 1 37 ? 4.66 -26.172 -10.266 1 75.62 37 GLY B N 1
ATOM 2140 C CA . GLY B 1 37 ? 4.352 -27.531 -9.867 1 75.62 37 GLY B CA 1
ATOM 2141 C C . GLY B 1 37 ? 4.207 -27.703 -8.367 1 75.62 37 GLY B C 1
ATOM 2142 O O . GLY B 1 37 ? 4.195 -28.812 -7.855 1 75.62 37 GLY B O 1
ATOM 2143 N N . ASP B 1 38 ? 4.137 -26.578 -7.621 1 75.75 38 ASP B N 1
ATOM 2144 C CA . ASP B 1 38 ? 4.027 -26.656 -6.168 1 75.75 38 ASP B CA 1
ATOM 2145 C C . ASP B 1 38 ? 2.658 -26.172 -5.695 1 75.75 38 ASP B C 1
ATOM 2147 O O . ASP B 1 38 ? 2.504 -25.766 -4.539 1 75.75 38 ASP B O 1
ATOM 2151 N N . ALA B 1 39 ? 1.677 -26.297 -6.57 1 76.38 39 ALA B N 1
ATOM 2152 C CA . ALA B 1 39 ? 0.313 -25.875 -6.262 1 76.38 39 ALA B CA 1
ATOM 2153 C C . ALA B 1 39 ? -0.323 -26.781 -5.219 1 76.38 39 ALA B C 1
ATOM 2155 O O . ALA B 1 39 ? -0.11 -28 -5.238 1 76.38 39 ALA B O 1
ATOM 2156 N N . HIS B 1 40 ? -1.009 -26.125 -4.324 1 73.5 40 HIS B N 1
ATOM 2157 C CA . HIS B 1 40 ? -1.831 -26.875 -3.381 1 73.5 40 HIS B CA 1
ATOM 2158 C C . HIS B 1 40 ? -3.314 -26.719 -3.699 1 73.5 40 HIS B C 1
ATOM 2160 O O . HIS B 1 40 ? -3.676 -26.172 -4.738 1 73.5 40 HIS B O 1
ATOM 2166 N N . GLU B 1 41 ? -4.164 -27.312 -2.807 1 70.88 41 GLU B N 1
ATOM 2167 C CA . GLU B 1 41 ? -5.598 -27.406 -3.064 1 70.88 41 GLU B CA 1
ATOM 2168 C C . GLU B 1 41 ? -6.234 -26.031 -3.221 1 70.88 41 GLU B C 1
ATOM 2170 O O . GLU B 1 41 ? -7.219 -25.875 -3.945 1 70.88 41 GLU B O 1
ATOM 2175 N N . HIS B 1 42 ? -5.605 -25.016 -2.664 1 68.38 42 HIS B N 1
ATOM 2176 C CA . HIS B 1 42 ? -6.227 -23.703 -2.668 1 68.38 42 HIS B CA 1
ATOM 2177 C C . HIS B 1 42 ? -5.453 -22.734 -3.559 1 68.38 42 HIS B C 1
ATOM 2179 O O . HIS B 1 42 ? -5.727 -21.531 -3.559 1 68.38 42 HIS B O 1
ATOM 2185 N N . SER B 1 43 ? -4.617 -23.438 -4.363 1 75.75 43 SER B N 1
ATOM 2186 C CA . SER B 1 43 ? -3.83 -22.578 -5.234 1 75.75 43 SER B CA 1
ATOM 2187 C C . SER B 1 43 ? -4.68 -22.016 -6.367 1 75.75 43 SER B C 1
ATOM 2189 O O . SER B 1 43 ? -5.508 -22.719 -6.941 1 75.75 43 SER B O 1
ATOM 2191 N N . ASP B 1 44 ? -4.469 -20.781 -6.516 1 78.56 44 ASP B N 1
ATOM 2192 C CA . ASP B 1 44 ? -5.145 -20.141 -7.648 1 78.56 44 ASP B CA 1
ATOM 2193 C C . ASP B 1 44 ? -4.352 -20.344 -8.938 1 78.56 44 ASP B C 1
ATOM 2195 O O . ASP B 1 44 ? -3.262 -20.906 -8.922 1 78.56 44 ASP B O 1
ATOM 2199 N N . VAL B 1 45 ? -5.035 -20.156 -10.031 1 85.25 45 VAL B N 1
ATOM 2200 C CA . VAL B 1 45 ? -4.414 -20.188 -11.352 1 85.25 45 VAL B CA 1
ATOM 2201 C C . VAL B 1 45 ? -4.137 -18.766 -11.82 1 85.25 45 VAL B C 1
ATOM 2203 O O . VAL B 1 45 ? -5.059 -17.938 -11.922 1 85.25 45 VAL B O 1
ATOM 2206 N N . ASP B 1 46 ? -2.92 -18.469 -12.117 1 88.69 46 ASP B N 1
ATOM 2207 C CA . ASP B 1 46 ? -2.531 -17.125 -12.57 1 88.69 46 ASP B CA 1
ATOM 2208 C C . ASP B 1 46 ? -2.18 -17.141 -14.062 1 88.69 46 ASP B C 1
ATOM 2210 O O . ASP B 1 46 ? -1.212 -17.781 -14.469 1 88.69 46 ASP B O 1
ATOM 2214 N N . LEU B 1 47 ? -3.006 -16.406 -14.805 1 91.81 47 LEU B N 1
ATOM 2215 C CA . LEU B 1 47 ? -2.752 -16.266 -16.234 1 91.81 47 LEU B CA 1
ATOM 2216 C C . LEU B 1 47 ? -2.422 -14.812 -16.578 1 91.81 47 LEU B C 1
ATOM 2218 O O . LEU B 1 47 ? -3.004 -13.883 -16.016 1 91.81 47 LEU B O 1
ATOM 2222 N N . VAL B 1 48 ? -1.526 -14.641 -17.484 1 93.75 48 VAL B N 1
ATOM 2223 C CA . VAL B 1 48 ? -1.27 -13.344 -18.094 1 93.75 48 VAL B CA 1
ATOM 2224 C C . VAL B 1 48 ? -1.64 -13.398 -19.578 1 93.75 48 VAL B C 1
ATOM 2226 O O . VAL B 1 48 ? -1.154 -14.258 -20.312 1 93.75 48 VAL B O 1
ATOM 2229 N N . ALA B 1 49 ? -2.553 -12.57 -19.922 1 94.25 49 ALA B N 1
ATOM 2230 C CA . ALA B 1 49 ? -2.898 -12.375 -21.328 1 94.25 49 ALA B CA 1
ATOM 2231 C C . ALA B 1 49 ? -2.148 -11.18 -21.906 1 94.25 49 ALA B C 1
ATOM 2233 O O . ALA B 1 49 ? -2.264 -10.062 -21.406 1 94.25 49 ALA B O 1
ATOM 2234 N N . LEU B 1 50 ? -1.407 -11.422 -22.922 1 95.06 50 LEU B N 1
ATOM 2235 C CA . LEU B 1 50 ? -0.624 -10.359 -23.531 1 95.06 50 LEU B CA 1
ATOM 2236 C C . LEU B 1 50 ? -1.462 -9.578 -24.547 1 95.06 50 LEU B C 1
ATOM 2238 O O . LEU B 1 50 ? -2.041 -10.172 -25.469 1 95.06 50 LEU B O 1
ATOM 2242 N N . GLY B 1 51 ? -1.567 -8.328 -24.391 1 89.94 51 GLY B N 1
ATOM 2243 C CA . GLY B 1 51 ? -2.363 -7.469 -25.25 1 89.94 51 GLY B CA 1
ATOM 2244 C C . GLY B 1 51 ? -3.098 -6.383 -24.5 1 89.94 51 GLY B C 1
ATOM 2245 O O . GLY B 1 51 ? -2.799 -6.125 -23.328 1 89.94 51 GLY B O 1
ATOM 2246 N N . SER B 1 52 ? -3.9 -5.613 -25.359 1 80.06 52 SER B N 1
ATOM 2247 C CA . SER B 1 52 ? -4.738 -4.574 -24.766 1 80.06 52 SER B CA 1
ATOM 2248 C C . SER B 1 52 ? -6.062 -5.148 -24.281 1 80.06 52 SER B C 1
ATOM 2250 O O . SER B 1 52 ? -6.684 -5.965 -24.969 1 80.06 52 SER B O 1
ATOM 2252 N N . GLY B 1 53 ? -6.273 -5.395 -23.188 1 70.69 53 GLY B N 1
ATOM 2253 C CA . GLY B 1 53 ? -7.535 -5.875 -22.641 1 70.69 53 GLY B CA 1
ATOM 2254 C C . GLY B 1 53 ? -7.91 -5.215 -21.328 1 70.69 53 GLY B C 1
ATOM 2255 O O . GLY B 1 53 ? -7.156 -4.395 -20.797 1 70.69 53 GLY B O 1
ATOM 2256 N N . PRO B 1 54 ? -9.234 -5.234 -21.391 1 62.19 54 PRO B N 1
ATOM 2257 C CA . PRO B 1 54 ? -9.766 -4.473 -20.266 1 62.19 54 PRO B CA 1
ATOM 2258 C C . PRO B 1 54 ? -8.953 -4.676 -18.984 1 62.19 54 PRO B C 1
ATOM 2260 O O . PRO B 1 54 ? -8.547 -3.699 -18.344 1 62.19 54 PRO B O 1
ATOM 2263 N N . GLU B 1 55 ? -9.5 -5.367 -18 1 61.25 55 GLU B N 1
ATOM 2264 C CA . GLU B 1 55 ? -9.031 -5.344 -16.625 1 61.25 55 GLU B CA 1
ATOM 2265 C C . GLU B 1 55 ? -8.664 -6.742 -16.141 1 61.25 55 GLU B C 1
ATOM 2267 O O . GLU B 1 55 ? -8.977 -7.734 -16.797 1 61.25 55 GLU B O 1
ATOM 2272 N N . TYR B 1 56 ? -7.812 -6.773 -15.078 1 62.84 56 TYR B N 1
ATOM 2273 C CA . TYR B 1 56 ? -7.66 -7.898 -14.164 1 62.84 56 TYR B CA 1
ATOM 2274 C C . TYR B 1 56 ? -9.008 -8.516 -13.828 1 62.84 56 TYR B C 1
ATOM 2276 O O . TYR B 1 56 ? -9.898 -7.832 -13.312 1 62.84 56 TYR B O 1
ATOM 2284 N N . THR B 1 57 ? -9.211 -9.781 -14.414 1 68.56 57 THR B N 1
ATOM 2285 C CA . THR B 1 57 ? -10.469 -10.453 -14.117 1 68.56 57 THR B CA 1
ATOM 2286 C C . THR B 1 57 ? -10.242 -11.656 -13.203 1 68.56 57 THR B C 1
ATOM 2288 O O . THR B 1 57 ? -9.219 -12.336 -13.305 1 68.56 57 THR B O 1
ATOM 2291 N N . HIS B 1 58 ? -10.984 -11.703 -12.156 1 71.69 58 HIS B N 1
ATOM 2292 C CA . HIS B 1 58 ? -11.055 -12.898 -11.336 1 71.69 58 HIS B CA 1
ATOM 2293 C C . HIS B 1 58 ? -12.281 -13.742 -11.68 1 71.69 58 HIS B C 1
ATOM 2295 O O . HIS B 1 58 ? -13.375 -13.195 -11.875 1 71.69 58 HIS B O 1
ATOM 2301 N N . ARG B 1 59 ? -11.969 -14.953 -12.055 1 72.19 59 ARG B N 1
ATOM 2302 C CA . ARG B 1 59 ? -13.062 -15.867 -12.367 1 72.19 59 ARG B CA 1
ATOM 2303 C C . ARG B 1 59 ? -13.008 -17.109 -11.484 1 72.19 59 ARG B C 1
ATOM 2305 O O . ARG B 1 59 ? -11.922 -17.531 -11.062 1 72.19 59 ARG B O 1
ATOM 2312 N N . GLN B 1 60 ? -14.18 -17.547 -11.086 1 69.5 60 GLN B N 1
ATOM 2313 C CA . GLN B 1 60 ? -14.289 -18.844 -10.414 1 69.5 60 GLN B CA 1
ATOM 2314 C C . GLN B 1 60 ? -14.789 -19.922 -11.383 1 69.5 60 GLN B C 1
ATOM 2316 O O . GLN B 1 60 ? -15.883 -19.812 -11.938 1 69.5 60 GLN B O 1
ATOM 2321 N N . LEU B 1 61 ? -13.883 -20.797 -11.719 1 66.81 61 LEU B N 1
ATOM 2322 C CA . LEU B 1 61 ? -14.242 -21.906 -12.586 1 66.81 61 LEU B CA 1
ATOM 2323 C C . LEU B 1 61 ? -14.133 -23.234 -11.836 1 66.81 61 LEU B C 1
ATOM 2325 O O . LEU B 1 61 ? -13.031 -23.672 -11.5 1 66.81 61 LEU B O 1
ATOM 2329 N N . GLY B 1 62 ? -15.266 -23.875 -11.586 1 64.19 62 GLY B N 1
ATOM 2330 C CA . GLY B 1 62 ? -15.273 -25.156 -10.906 1 64.19 62 GLY B CA 1
ATOM 2331 C C . GLY B 1 62 ? -14.602 -25.125 -9.547 1 64.19 62 GLY B C 1
ATOM 2332 O O . GLY B 1 62 ? -13.82 -26.016 -9.203 1 64.19 62 GLY B O 1
ATOM 2333 N N . GLY B 1 63 ? -14.648 -24.062 -8.828 1 67.12 63 GLY B N 1
ATOM 2334 C CA . GLY B 1 63 ? -14.062 -23.953 -7.504 1 67.12 63 GLY B CA 1
ATOM 2335 C C . GLY B 1 63 ? -12.633 -23.438 -7.52 1 67.12 63 GLY B C 1
ATOM 2336 O O . GLY B 1 63 ? -12.016 -23.281 -6.465 1 67.12 63 GLY B O 1
ATOM 2337 N N . LEU B 1 64 ? -12.133 -23.312 -8.664 1 72.38 64 LEU B N 1
ATOM 2338 C CA . LEU B 1 64 ? -10.773 -22.812 -8.844 1 72.38 64 LEU B CA 1
ATOM 2339 C C . LEU B 1 64 ? -10.781 -21.312 -9.109 1 72.38 64 LEU B C 1
ATOM 2341 O O . LEU B 1 64 ? -11.477 -20.828 -10.008 1 72.38 64 LEU B O 1
ATOM 2345 N N . LEU B 1 65 ? -10.094 -20.672 -8.219 1 76.75 65 LEU B N 1
ATOM 2346 C CA . LEU B 1 65 ? -9.938 -19.25 -8.484 1 76.75 65 LEU B CA 1
ATOM 2347 C C . LEU B 1 65 ? -8.898 -19 -9.57 1 76.75 65 LEU B C 1
ATOM 2349 O O . LEU B 1 65 ? -7.773 -19.5 -9.477 1 76.75 65 LEU B O 1
ATOM 2353 N N . MET B 1 66 ? -9.328 -18.422 -10.617 1 83.06 66 MET B N 1
ATOM 2354 C CA . MET B 1 66 ? -8.43 -18.078 -11.719 1 83.06 66 MET B CA 1
ATOM 2355 C C . MET B 1 66 ? -8.336 -16.562 -11.891 1 83.06 66 MET B C 1
ATOM 2357 O O . MET B 1 66 ? -9.352 -15.875 -11.898 1 83.06 66 MET B O 1
ATOM 2361 N N . SER B 1 67 ? -7.133 -16.125 -11.906 1 83.5 67 SER B N 1
ATOM 2362 C CA . SER B 1 67 ? -6.859 -14.711 -12.141 1 83.5 67 SER B CA 1
ATOM 2363 C C . SER B 1 67 ? -6.215 -14.484 -13.508 1 83.5 67 SER B C 1
ATOM 2365 O O . SER B 1 67 ? -5.215 -15.125 -13.836 1 83.5 67 SER B O 1
ATOM 2367 N N . VAL B 1 68 ? -6.879 -13.664 -14.312 1 87.44 68 VAL B N 1
ATOM 2368 C CA . VAL B 1 68 ? -6.324 -13.289 -15.609 1 87.44 68 VAL B CA 1
ATOM 2369 C C . VAL B 1 68 ? -5.926 -11.82 -15.602 1 87.44 68 VAL B C 1
ATOM 2371 O O . VAL B 1 68 ? -6.762 -10.945 -15.352 1 87.44 68 VAL B O 1
ATOM 2374 N N . SER B 1 69 ? -4.715 -11.586 -15.828 1 88 69 SER B N 1
ATOM 2375 C CA . SER B 1 69 ? -4.227 -10.219 -15.945 1 88 69 SER B CA 1
ATOM 2376 C C . SER B 1 69 ? -3.818 -9.898 -17.391 1 88 69 SER B C 1
ATOM 2378 O O . SER B 1 69 ? -2.979 -10.586 -17.969 1 88 69 SER B O 1
ATOM 2380 N N . TRP B 1 70 ? -4.418 -8.836 -17.891 1 89.62 70 TRP B N 1
ATOM 2381 C CA . TRP B 1 70 ? -3.996 -8.359 -19.203 1 89.62 70 TRP B CA 1
ATOM 2382 C C . TRP B 1 70 ? -2.807 -7.41 -19.078 1 89.62 70 TRP B C 1
ATOM 2384 O O . TRP B 1 70 ? -2.82 -6.488 -18.25 1 89.62 70 TRP B O 1
ATOM 2394 N N . ARG B 1 71 ? -1.794 -7.723 -19.844 1 92.75 71 ARG B N 1
ATOM 2395 C CA . ARG B 1 71 ? -0.604 -6.879 -19.859 1 92.75 71 ARG B CA 1
ATOM 2396 C C . ARG B 1 71 ? -0.035 -6.781 -21.281 1 92.75 71 ARG B C 1
ATOM 2398 O O . ARG B 1 71 ? -0.065 -7.754 -22.031 1 92.75 71 ARG B O 1
ATOM 2405 N N . THR B 1 72 ? 0.468 -5.613 -21.578 1 93.44 72 THR B N 1
ATOM 2406 C CA . THR B 1 72 ? 1.276 -5.504 -22.781 1 93.44 72 THR B CA 1
ATOM 2407 C C . THR B 1 72 ? 2.703 -5.98 -22.531 1 93.44 72 THR B C 1
ATOM 2409 O O . THR B 1 72 ? 3.145 -6.043 -21.375 1 93.44 72 THR B O 1
ATOM 2412 N N . GLY B 1 73 ? 3.328 -6.336 -23.594 1 94.5 73 GLY B N 1
ATOM 2413 C CA . GLY B 1 73 ? 4.738 -6.672 -23.453 1 94.5 73 GLY B CA 1
ATOM 2414 C C . GLY B 1 73 ? 5.547 -5.578 -22.781 1 94.5 73 GLY B C 1
ATOM 2415 O O . GLY B 1 73 ? 6.379 -5.859 -21.922 1 94.5 73 GLY B O 1
ATOM 2416 N N . ASP B 1 74 ? 5.223 -4.379 -23.125 1 95.25 74 ASP B N 1
ATOM 2417 C CA . ASP B 1 74 ? 5.926 -3.238 -22.547 1 95.25 74 ASP B CA 1
ATOM 2418 C C . ASP B 1 74 ? 5.668 -3.131 -21.047 1 95.25 74 ASP B C 1
ATOM 2420 O O . ASP B 1 74 ? 6.574 -2.809 -20.266 1 95.25 74 ASP B O 1
ATOM 2424 N N . ALA B 1 75 ? 4.461 -3.396 -20.656 1 94.25 75 ALA B N 1
ATOM 2425 C CA . ALA B 1 75 ? 4.125 -3.332 -19.234 1 94.25 75 ALA B CA 1
ATOM 2426 C C . ALA B 1 75 ? 4.906 -4.375 -18.438 1 94.25 75 ALA B C 1
ATOM 2428 O O . ALA B 1 75 ? 5.348 -4.109 -17.312 1 94.25 75 ALA B O 1
ATOM 2429 N N . VAL B 1 76 ? 5.051 -5.508 -19.016 1 95.81 76 VAL B N 1
ATOM 2430 C CA . VAL B 1 76 ? 5.828 -6.559 -18.359 1 95.81 76 VAL B CA 1
ATOM 2431 C C . VAL B 1 76 ? 7.285 -6.121 -18.234 1 95.81 76 VAL B C 1
ATOM 2433 O O . VAL B 1 76 ? 7.898 -6.273 -17.188 1 95.81 76 VAL B O 1
ATOM 2436 N N . ARG B 1 77 ? 7.793 -5.547 -19.266 1 97.25 77 ARG B N 1
ATOM 2437 C CA . ARG B 1 77 ? 9.172 -5.082 -19.25 1 97.25 77 ARG B CA 1
ATOM 2438 C C . ARG B 1 77 ? 9.359 -3.965 -18.234 1 97.25 77 ARG B C 1
ATOM 2440 O O . ARG B 1 77 ? 10.406 -3.875 -17.594 1 97.25 77 ARG B O 1
ATOM 2447 N N . VAL B 1 78 ? 8.375 -3.15 -18.078 1 96.94 78 VAL B N 1
ATOM 2448 C CA . VAL B 1 78 ? 8.406 -2.117 -17.047 1 96.94 78 VAL B CA 1
ATOM 2449 C C . VAL B 1 78 ? 8.5 -2.766 -15.672 1 96.94 78 VAL B C 1
ATOM 2451 O O . VAL B 1 78 ? 9.219 -2.273 -14.797 1 96.94 78 VAL B O 1
ATOM 2454 N N . SER B 1 79 ? 7.816 -3.848 -15.477 1 96.62 79 SER B N 1
ATOM 2455 C CA . SER B 1 79 ? 7.867 -4.555 -14.203 1 96.62 79 SER B CA 1
ATOM 2456 C C . SER B 1 79 ? 9.242 -5.168 -13.969 1 96.62 79 SER B C 1
ATOM 2458 O O . SER B 1 79 ? 9.703 -5.242 -12.828 1 96.62 79 SER B O 1
ATOM 2460 N N . PHE B 1 80 ? 9.898 -5.59 -15.039 1 97.75 80 PHE B N 1
ATOM 2461 C CA . PHE B 1 80 ? 11.266 -6.09 -14.93 1 97.75 80 PHE B CA 1
ATOM 2462 C C . PHE B 1 80 ? 12.211 -4.988 -14.461 1 97.75 80 PHE B C 1
ATOM 2464 O O . PHE B 1 80 ? 13.188 -5.262 -13.758 1 97.75 80 PHE B O 1
ATOM 2471 N N . ALA B 1 81 ? 11.891 -3.824 -14.82 1 97.62 81 ALA B N 1
ATOM 2472 C CA . ALA B 1 81 ? 12.789 -2.699 -14.562 1 97.62 81 ALA B CA 1
ATOM 2473 C C . ALA B 1 81 ? 12.438 -2.008 -13.25 1 97.62 81 ALA B C 1
ATOM 2475 O O . ALA B 1 81 ? 13.156 -1.109 -12.805 1 97.62 81 ALA B O 1
ATOM 2476 N N . ASP B 1 82 ? 11.367 -2.412 -12.609 1 97.69 82 ASP B N 1
ATOM 2477 C CA . ASP B 1 82 ? 10.914 -1.822 -11.352 1 97.69 82 ASP B CA 1
ATOM 2478 C C . ASP B 1 82 ? 11.516 -2.555 -10.148 1 97.69 82 ASP B C 1
ATOM 2480 O O . ASP B 1 82 ? 11.188 -3.715 -9.898 1 97.69 82 ASP B O 1
ATOM 2484 N N . PRO B 1 83 ? 12.328 -1.854 -9.391 1 97.62 83 PRO B N 1
ATOM 2485 C CA . PRO B 1 83 ? 12.992 -2.529 -8.273 1 97.62 83 PRO B CA 1
ATOM 2486 C C . PRO B 1 83 ? 12.008 -3.168 -7.297 1 97.62 83 PRO B C 1
ATOM 2488 O O . PRO B 1 83 ? 12.305 -4.215 -6.715 1 97.62 83 PRO B O 1
ATOM 2491 N N . LYS B 1 84 ? 10.906 -2.559 -7.168 1 96.38 84 LYS B N 1
ATOM 2492 C CA . LYS B 1 84 ? 9.891 -3.09 -6.266 1 96.38 84 LYS B CA 1
ATOM 2493 C C . LYS B 1 84 ? 9.305 -4.395 -6.797 1 96.38 84 LYS B C 1
ATOM 2495 O O . LYS B 1 84 ? 9 -5.309 -6.027 1 96.38 84 LYS B O 1
ATOM 2500 N N . LEU B 1 85 ? 9.203 -4.508 -8.078 1 96.38 85 LEU B N 1
ATOM 2501 C CA . LEU B 1 85 ? 8.43 -5.594 -8.68 1 96.38 85 LEU B CA 1
ATOM 2502 C C . LEU B 1 85 ? 9.359 -6.676 -9.227 1 96.38 85 LEU B C 1
ATOM 2504 O O . LEU B 1 85 ? 8.969 -7.844 -9.305 1 96.38 85 LEU B O 1
ATOM 2508 N N . ALA B 1 86 ? 10.539 -6.328 -9.594 1 97.5 86 ALA B N 1
ATOM 2509 C CA . ALA B 1 86 ? 11.445 -7.238 -10.289 1 97.5 86 ALA B CA 1
ATOM 2510 C C . ALA B 1 86 ? 11.68 -8.508 -9.469 1 97.5 86 ALA B C 1
ATOM 2512 O O . ALA B 1 86 ? 11.75 -9.609 -10.023 1 97.5 86 ALA B O 1
ATOM 2513 N N . GLY B 1 87 ? 11.734 -8.312 -8.188 1 96.44 87 GLY B N 1
ATOM 2514 C CA . GLY B 1 87 ? 12.055 -9.43 -7.312 1 96.44 87 GLY B CA 1
ATOM 2515 C C . GLY B 1 87 ? 11.094 -10.594 -7.461 1 96.44 87 GLY B C 1
ATOM 2516 O O . GLY B 1 87 ? 11.477 -11.758 -7.281 1 96.44 87 GLY B O 1
ATOM 2517 N N . SER B 1 88 ? 9.875 -10.289 -7.746 1 95.12 88 SER B N 1
ATOM 2518 C CA . SER B 1 88 ? 8.875 -11.344 -7.902 1 95.12 88 SER B CA 1
ATOM 2519 C C . SER B 1 88 ? 8.562 -11.594 -9.375 1 95.12 88 SER B C 1
ATOM 2521 O O . SER B 1 88 ? 8.312 -12.734 -9.773 1 95.12 88 SER B O 1
ATOM 2523 N N . THR B 1 89 ? 8.594 -10.555 -10.18 1 96.19 89 THR B N 1
ATOM 2524 C CA . THR B 1 89 ? 8.188 -10.664 -11.578 1 96.19 89 THR B CA 1
ATOM 2525 C C . THR B 1 89 ? 9.18 -11.516 -12.367 1 96.19 89 THR B C 1
ATOM 2527 O O . THR B 1 89 ? 8.773 -12.359 -13.172 1 96.19 89 THR B O 1
ATOM 2530 N N . VAL B 1 90 ? 10.414 -11.344 -12.125 1 97.44 90 VAL B N 1
ATOM 2531 C CA . VAL B 1 90 ? 11.445 -12.031 -12.891 1 97.44 90 VAL B CA 1
ATOM 2532 C C . VAL B 1 90 ? 11.375 -13.531 -12.633 1 97.44 90 VAL B C 1
ATOM 2534 O O . VAL B 1 90 ? 11.211 -14.328 -13.562 1 97.44 90 VAL B O 1
ATOM 2537 N N . PRO B 1 91 ? 11.398 -13.938 -11.375 1 96 91 PRO B N 1
ATOM 2538 C CA . PRO B 1 91 ? 11.258 -15.375 -11.148 1 96 91 PRO B CA 1
ATOM 2539 C C . PRO B 1 91 ? 9.938 -15.93 -11.688 1 96 91 PRO B C 1
ATOM 2541 O O . PRO B 1 91 ? 9.891 -17.078 -12.156 1 96 91 PRO B O 1
ATOM 2544 N N . GLY B 1 92 ? 8.898 -15.148 -11.609 1 94.44 92 GLY B N 1
ATOM 2545 C CA . GLY B 1 92 ? 7.629 -15.586 -12.172 1 94.44 92 GLY B CA 1
ATOM 2546 C C . GLY B 1 92 ? 7.707 -15.898 -13.648 1 94.44 92 GLY B C 1
ATOM 2547 O O . GLY B 1 92 ? 7.242 -16.953 -14.094 1 94.44 92 GLY B O 1
ATOM 2548 N N . TRP B 1 93 ? 8.328 -15.078 -14.344 1 96.06 93 TRP B N 1
ATOM 2549 C CA . TRP B 1 93 ? 8.422 -15.258 -15.789 1 96.06 93 TRP B CA 1
ATOM 2550 C C . TRP B 1 93 ? 9.492 -16.281 -16.141 1 96.06 93 TRP B C 1
ATOM 2552 O O . TRP B 1 93 ? 9.422 -16.922 -17.203 1 96.06 93 TRP B O 1
ATOM 2562 N N . ARG B 1 94 ? 10.508 -16.422 -15.266 1 95.44 94 ARG B N 1
ATOM 2563 C CA . ARG B 1 94 ? 11.477 -17.484 -15.469 1 95.44 94 ARG B CA 1
ATOM 2564 C C . ARG B 1 94 ? 10.805 -18.859 -15.414 1 95.44 94 ARG B C 1
ATOM 2566 O O . ARG B 1 94 ? 11.188 -19.766 -16.141 1 95.44 94 ARG B O 1
ATOM 2573 N N . GLY B 1 95 ? 9.805 -18.969 -14.602 1 92.19 95 GLY B N 1
ATOM 2574 C CA . GLY B 1 95 ? 9.102 -20.234 -14.438 1 92.19 95 GLY B CA 1
ATOM 2575 C C . GLY B 1 95 ? 7.793 -20.297 -15.195 1 92.19 95 GLY B C 1
ATOM 2576 O O . GLY B 1 95 ? 6.988 -21.203 -14.984 1 92.19 95 GLY B O 1
ATOM 2577 N N . ALA B 1 96 ? 7.656 -19.422 -16.125 1 94.06 96 ALA B N 1
ATOM 2578 C CA . ALA B 1 96 ? 6.383 -19.297 -16.844 1 94.06 96 ALA B CA 1
ATOM 2579 C C . ALA B 1 96 ? 6.203 -20.438 -17.844 1 94.06 96 ALA B C 1
ATOM 2581 O O . ALA B 1 96 ? 7.18 -20.922 -18.422 1 94.06 96 ALA B O 1
ATOM 2582 N N . VAL B 1 97 ? 4.977 -20.859 -18.016 1 94.5 97 VAL B N 1
ATOM 2583 C CA . VAL B 1 97 ? 4.602 -21.797 -19.078 1 94.5 97 VAL B CA 1
ATOM 2584 C C . VAL B 1 97 ? 3.809 -21.062 -20.156 1 94.5 97 VAL B C 1
ATOM 2586 O O . VAL B 1 97 ? 2.734 -20.516 -19.891 1 94.5 97 VAL B O 1
ATOM 2589 N N . ILE B 1 98 ? 4.324 -21.109 -21.297 1 96.12 98 ILE B N 1
ATOM 2590 C CA . ILE B 1 98 ? 3.67 -20.438 -22.422 1 96.12 98 ILE B CA 1
ATOM 2591 C C . ILE B 1 98 ? 2.562 -21.328 -22.984 1 96.12 98 ILE B C 1
ATOM 2593 O O . ILE B 1 98 ? 2.83 -22.438 -23.469 1 96.12 98 ILE B O 1
ATOM 2597 N N . LEU B 1 99 ? 1.364 -20.828 -22.938 1 95.94 99 LEU B N 1
ATOM 2598 C CA . LEU B 1 99 ? 0.216 -21.594 -23.391 1 95.94 99 LEU B CA 1
ATOM 2599 C C . LEU B 1 99 ? -0.191 -21.188 -24.812 1 95.94 99 LEU B C 1
ATOM 2601 O O . LEU B 1 99 ? -0.791 -21.984 -25.531 1 95.94 99 LEU B O 1
ATOM 2605 N N . HIS B 1 100 ? 0.006 -20 -25.156 1 96.06 100 HIS B N 1
ATOM 2606 C CA . HIS B 1 100 ? -0.247 -19.406 -26.469 1 96.06 100 HIS B CA 1
ATOM 2607 C C . HIS B 1 100 ? 0.711 -18.25 -26.75 1 96.06 100 HIS B C 1
ATOM 2609 O O . HIS B 1 100 ? 1 -17.453 -25.859 1 96.06 100 HIS B O 1
ATOM 2615 N N . ASP B 1 101 ? 1.271 -18.219 -27.953 1 97.06 101 ASP B N 1
ATOM 2616 C CA . ASP B 1 101 ? 2.191 -17.156 -28.328 1 97.06 101 ASP B CA 1
ATOM 2617 C C . ASP B 1 101 ? 2.186 -16.906 -29.828 1 97.06 101 ASP B C 1
ATOM 2619 O O . ASP B 1 101 ? 3.086 -17.359 -30.547 1 97.06 101 ASP B O 1
ATOM 2623 N N . ALA B 1 102 ? 1.304 -16.094 -30.25 1 93.44 102 ALA B N 1
ATOM 2624 C CA . ALA B 1 102 ? 1.096 -15.906 -31.688 1 93.44 102 ALA B CA 1
ATOM 2625 C C . ALA B 1 102 ? 2.172 -15 -32.281 1 93.44 102 ALA B C 1
ATOM 2627 O O . ALA B 1 102 ? 2.535 -15.156 -33.469 1 93.44 102 ALA B O 1
ATOM 2628 N N . GLU B 1 103 ? 2.689 -14.086 -31.578 1 93.19 103 GLU B N 1
ATOM 2629 C CA . GLU B 1 103 ? 3.596 -13.07 -32.094 1 93.19 103 GLU B CA 1
ATOM 2630 C C . GLU B 1 103 ? 5.008 -13.25 -31.562 1 93.19 103 GLU B C 1
ATOM 2632 O O . GLU B 1 103 ? 5.91 -12.484 -31.891 1 93.19 103 GLU B O 1
ATOM 2637 N N . GLY B 1 104 ? 5.148 -14.164 -30.688 1 96.5 104 GLY B N 1
ATOM 2638 C CA . GLY B 1 104 ? 6.469 -14.445 -30.141 1 96.5 104 GLY B CA 1
ATOM 2639 C C . GLY B 1 104 ? 6.805 -13.609 -28.922 1 96.5 104 GLY B C 1
ATOM 2640 O O . GLY B 1 104 ? 7.875 -13.758 -28.328 1 96.5 104 GLY B O 1
ATOM 2641 N N . THR B 1 105 ? 5.949 -12.766 -28.516 1 96.56 105 THR B N 1
ATOM 2642 C CA . THR B 1 105 ? 6.195 -11.844 -27.406 1 96.56 105 THR B CA 1
ATOM 2643 C C . THR B 1 105 ? 6.398 -12.609 -26.109 1 96.56 105 THR B C 1
ATOM 2645 O O . THR B 1 105 ? 7.266 -12.258 -25.312 1 96.56 105 THR B O 1
ATOM 2648 N N . ALA B 1 106 ? 5.594 -13.617 -25.828 1 97.38 106 ALA B N 1
ATOM 2649 C CA . ALA B 1 106 ? 5.738 -14.406 -24.609 1 97.38 106 ALA B CA 1
ATOM 2650 C C . ALA B 1 106 ? 7.113 -15.055 -24.531 1 97.38 106 ALA B C 1
ATOM 2652 O O . ALA B 1 106 ? 7.777 -15 -23.484 1 97.38 106 ALA B O 1
ATOM 2653 N N . ASN B 1 107 ? 7.5 -15.586 -25.594 1 97.5 107 ASN B N 1
ATOM 2654 C CA . ASN B 1 107 ? 8.82 -16.203 -25.656 1 97.5 107 ASN B CA 1
ATOM 2655 C C . ASN B 1 107 ? 9.93 -15.188 -25.391 1 97.5 107 ASN B C 1
ATOM 2657 O O . ASN B 1 107 ? 10.891 -15.484 -24.688 1 97.5 107 ASN B O 1
ATOM 2661 N N . GLU B 1 108 ? 9.781 -14.086 -26 1 98.06 108 GLU B N 1
ATOM 2662 C CA . GLU B 1 108 ? 10.766 -13.023 -25.797 1 98.06 108 GLU B CA 1
ATOM 2663 C C . GLU B 1 108 ? 10.852 -12.617 -24.328 1 98.06 108 GLU B C 1
ATOM 2665 O O . GLU B 1 108 ? 11.945 -12.453 -23.797 1 98.06 108 GLU B O 1
ATOM 2670 N N . LEU B 1 109 ? 9.758 -12.445 -23.703 1 97.88 109 LEU B N 1
ATOM 2671 C CA . LEU B 1 109 ? 9.703 -12.023 -22.297 1 97.88 109 LEU B CA 1
ATOM 2672 C C . LEU B 1 109 ? 10.305 -13.086 -21.391 1 97.88 109 LEU B C 1
ATOM 2674 O O . LEU B 1 109 ? 11.023 -12.758 -20.438 1 97.88 109 LEU B O 1
ATOM 2678 N N . VAL B 1 110 ? 10.047 -14.352 -21.672 1 97.38 110 VAL B N 1
ATOM 2679 C CA . VAL B 1 110 ? 10.625 -15.438 -20.906 1 97.38 110 VAL B CA 1
ATOM 2680 C C . VAL B 1 110 ? 12.141 -15.438 -21.062 1 97.38 110 VAL B C 1
ATOM 2682 O O . VAL B 1 110 ? 12.875 -15.602 -20.078 1 97.38 110 VAL B O 1
ATOM 2685 N N . ALA B 1 111 ? 12.578 -15.227 -22.25 1 98 111 ALA B N 1
ATOM 2686 C CA . ALA B 1 111 ? 14.016 -15.148 -22.5 1 98 111 ALA B CA 1
ATOM 2687 C C . ALA B 1 111 ? 14.633 -13.961 -21.766 1 98 111 ALA B C 1
ATOM 2689 O O . ALA B 1 111 ? 15.719 -14.078 -21.203 1 98 111 ALA B O 1
ATOM 2690 N N . GLU B 1 112 ? 13.93 -12.852 -21.859 1 98.25 112 GLU B N 1
ATOM 2691 C CA . GLU B 1 112 ? 14.406 -11.664 -21.156 1 98.25 112 GLU B CA 1
ATOM 2692 C C . GLU B 1 112 ? 14.492 -11.906 -19.656 1 98.25 112 GLU B C 1
ATOM 2694 O O . GLU B 1 112 ? 15.453 -11.492 -19 1 98.25 112 GLU B O 1
ATOM 2699 N N . ALA B 1 113 ? 13.477 -12.539 -19.094 1 98.06 113 ALA B N 1
ATOM 2700 C CA . ALA B 1 113 ? 13.5 -12.891 -17.672 1 98.06 113 ALA B CA 1
ATOM 2701 C C . ALA B 1 113 ? 14.68 -13.812 -17.359 1 98.06 113 ALA B C 1
ATOM 2703 O O . ALA B 1 113 ? 15.344 -13.656 -16.328 1 98.06 113 ALA B O 1
ATOM 2704 N N . GLY B 1 114 ? 14.883 -14.734 -18.188 1 97.88 114 GLY B N 1
ATOM 2705 C CA . GLY B 1 114 ? 15.984 -15.672 -18.031 1 97.88 114 GLY B CA 1
ATOM 2706 C C . GLY B 1 114 ? 17.344 -14.992 -17.984 1 97.88 114 GLY B C 1
ATOM 2707 O O . GLY B 1 114 ? 18.219 -15.391 -17.203 1 97.88 114 GLY B O 1
ATOM 2708 N N . ALA B 1 115 ? 17.531 -13.953 -18.719 1 98.25 115 ALA B N 1
ATOM 2709 C CA . ALA B 1 115 ? 18.812 -13.258 -18.828 1 98.25 115 ALA B CA 1
ATOM 2710 C C . ALA B 1 115 ? 18.906 -12.133 -17.812 1 98.25 115 ALA B C 1
ATOM 2712 O O . ALA B 1 115 ? 19.984 -11.547 -17.625 1 98.25 115 ALA B O 1
ATOM 2713 N N . TRP B 1 116 ? 17.859 -11.852 -17.172 1 98.19 116 TRP B N 1
ATOM 2714 C CA . TRP B 1 116 ? 17.75 -10.68 -16.312 1 98.19 116 TRP B CA 1
ATOM 2715 C C . TRP B 1 116 ? 18.672 -10.812 -15.094 1 98.19 116 TRP B C 1
ATOM 2717 O O . TRP B 1 116 ? 18.797 -11.898 -14.523 1 98.19 116 TRP B O 1
ATOM 2727 N N . ARG B 1 117 ? 19.281 -9.641 -14.773 1 98.12 117 ARG B N 1
ATOM 2728 C CA . ARG B 1 117 ? 20.078 -9.523 -13.562 1 98.12 117 ARG B CA 1
ATOM 2729 C C . ARG B 1 117 ? 19.781 -8.219 -12.828 1 98.12 117 ARG B C 1
ATOM 2731 O O . ARG B 1 117 ? 19.422 -7.219 -13.453 1 98.12 117 ARG B O 1
ATOM 2738 N N . TRP B 1 118 ? 19.984 -8.211 -11.477 1 97.75 118 TRP B N 1
ATOM 2739 C CA . TRP B 1 118 ? 19.812 -6.984 -10.703 1 97.75 118 TRP B CA 1
ATOM 2740 C C . TRP B 1 118 ? 20.719 -5.871 -11.227 1 97.75 118 TRP B C 1
ATOM 2742 O O . TRP B 1 118 ? 20.359 -4.695 -11.172 1 97.75 118 TRP B O 1
ATOM 2752 N N . SER B 1 119 ? 21.875 -6.219 -11.758 1 97.38 119 SER B N 1
ATOM 2753 C CA . SER B 1 119 ? 22.812 -5.234 -12.273 1 97.38 119 SER B CA 1
ATOM 2754 C C . SER B 1 119 ? 22.219 -4.453 -13.438 1 97.38 119 SER B C 1
ATOM 2756 O O . SER B 1 119 ? 22.656 -3.34 -13.734 1 97.38 119 SER B O 1
ATOM 2758 N N . ASP B 1 120 ? 21.234 -5.012 -14.078 1 97.62 120 ASP B N 1
ATOM 2759 C CA . ASP B 1 120 ? 20.578 -4.359 -15.211 1 97.62 120 ASP B CA 1
ATOM 2760 C C . ASP B 1 120 ? 19.828 -3.111 -14.766 1 97.62 120 ASP B C 1
ATOM 2762 O O . ASP B 1 120 ? 19.5 -2.248 -15.586 1 97.62 120 ASP B O 1
ATOM 2766 N N . ILE B 1 121 ? 19.531 -3.07 -13.391 1 98.19 121 ILE B N 1
ATOM 2767 C CA . ILE B 1 121 ? 18.766 -1.93 -12.914 1 98.19 121 ILE B CA 1
ATOM 2768 C C . ILE B 1 121 ? 19.422 -1.346 -11.664 1 98.19 121 ILE B C 1
ATOM 2770 O O . ILE B 1 121 ? 18.75 -0.918 -10.734 1 98.19 121 ILE B O 1
ATOM 2774 N N . GLU B 1 122 ? 20.703 -1.364 -11.578 1 97.62 122 GLU B N 1
ATOM 2775 C CA . GLU B 1 122 ? 21.453 -0.934 -10.398 1 97.62 122 GLU B CA 1
ATOM 2776 C C . GLU B 1 122 ? 21.125 0.513 -10.039 1 97.62 122 GLU B C 1
ATOM 2778 O O . GLU B 1 122 ? 20.875 0.827 -8.875 1 97.62 122 GLU B O 1
ATOM 2783 N N . GLY B 1 123 ? 21.188 1.44 -10.984 1 97 123 GLY B N 1
ATOM 2784 C CA . GLY B 1 123 ? 20.859 2.834 -10.742 1 97 123 GLY B CA 1
ATOM 2785 C C . GLY B 1 123 ? 19.469 3.021 -10.148 1 97 123 GLY B C 1
ATOM 2786 O O . GLY B 1 123 ? 19.328 3.527 -9.039 1 97 123 GLY B O 1
ATOM 2787 N N . PRO B 1 124 ? 18.453 2.5 -10.875 1 97.31 124 PRO B N 1
ATOM 2788 C CA . PRO B 1 124 ? 17.094 2.584 -10.359 1 97.31 124 PRO B CA 1
ATOM 2789 C C . PRO B 1 124 ? 16.922 1.896 -9.008 1 97.31 124 PRO B C 1
ATOM 2791 O O . PRO B 1 124 ? 16.172 2.373 -8.156 1 97.31 124 PRO B O 1
ATOM 2794 N N . ARG B 1 125 ? 17.578 0.811 -8.828 1 97.81 125 ARG B N 1
ATOM 2795 C CA . ARG B 1 125 ? 17.531 0.088 -7.566 1 97.81 125 ARG B CA 1
ATOM 2796 C C . ARG B 1 125 ? 17.984 0.971 -6.41 1 97.81 125 ARG B C 1
ATOM 2798 O O . ARG B 1 125 ? 17.281 1.119 -5.414 1 97.81 125 ARG B O 1
ATOM 2805 N N . ARG B 1 126 ? 19.125 1.606 -6.539 1 97.44 126 ARG B N 1
ATOM 2806 C CA . ARG B 1 126 ? 19.688 2.463 -5.496 1 97.44 126 ARG B CA 1
ATOM 2807 C C . ARG B 1 126 ? 18.781 3.67 -5.242 1 97.44 126 ARG B C 1
ATOM 2809 O O . ARG B 1 126 ? 18.516 4.016 -4.09 1 97.44 126 ARG B O 1
ATOM 2816 N N . ALA B 1 127 ? 18.344 4.254 -6.305 1 95.81 127 ALA B N 1
ATOM 2817 C CA . ALA B 1 127 ? 17.484 5.43 -6.188 1 95.81 127 ALA B CA 1
ATOM 2818 C C . ALA B 1 127 ? 16.172 5.078 -5.5 1 95.81 127 ALA B C 1
ATOM 2820 O O . ALA B 1 127 ? 15.664 5.852 -4.691 1 95.81 127 ALA B O 1
ATOM 2821 N N . TRP B 1 128 ? 15.641 3.959 -5.871 1 97.19 128 TRP B N 1
ATOM 2822 C CA . TRP B 1 128 ? 14.383 3.516 -5.281 1 97.19 128 TRP B CA 1
ATOM 2823 C C . TRP B 1 128 ? 14.531 3.301 -3.777 1 97.19 128 TRP B C 1
ATOM 2825 O O . TRP B 1 128 ? 13.688 3.744 -2.994 1 97.19 128 TRP B O 1
ATOM 2835 N N . ILE B 1 129 ? 15.586 2.654 -3.354 1 98.12 129 ILE B N 1
ATOM 2836 C CA . ILE B 1 129 ? 15.844 2.4 -1.941 1 98.12 129 ILE B CA 1
ATOM 2837 C C . ILE B 1 129 ? 15.953 3.727 -1.19 1 98.12 129 ILE B C 1
ATOM 2839 O O . ILE B 1 129 ? 15.328 3.902 -0.137 1 98.12 129 ILE B O 1
ATOM 2843 N N . ALA B 1 130 ? 16.703 4.609 -1.75 1 96 130 ALA B N 1
ATOM 2844 C CA . ALA B 1 130 ? 16.875 5.922 -1.137 1 96 130 ALA B CA 1
ATOM 2845 C C . ALA B 1 130 ? 15.539 6.637 -0.964 1 96 130 ALA B C 1
ATOM 2847 O O . ALA B 1 130 ? 15.266 7.195 0.098 1 96 130 ALA B O 1
ATOM 2848 N N . GLY B 1 131 ? 14.781 6.566 -2 1 92.88 131 GLY B N 1
ATOM 2849 C CA . GLY B 1 131 ? 13.469 7.184 -1.938 1 92.88 131 GLY B CA 1
ATOM 2850 C C . GLY B 1 131 ? 12.555 6.551 -0.904 1 92.88 131 GLY B C 1
ATOM 2851 O O . GLY B 1 131 ? 11.859 7.254 -0.169 1 92.88 131 GLY B O 1
ATOM 2852 N N . GLN B 1 132 ? 12.57 5.25 -0.841 1 96.12 132 GLN B N 1
ATOM 2853 C CA . GLN B 1 132 ? 11.727 4.539 0.113 1 96.12 132 GLN B CA 1
ATOM 2854 C C . GLN B 1 132 ? 12.102 4.883 1.55 1 96.12 132 GLN B C 1
ATOM 2856 O O . GLN B 1 132 ? 11.234 5.172 2.375 1 96.12 132 GLN B O 1
ATOM 2861 N N . MET B 1 133 ? 13.367 4.938 1.846 1 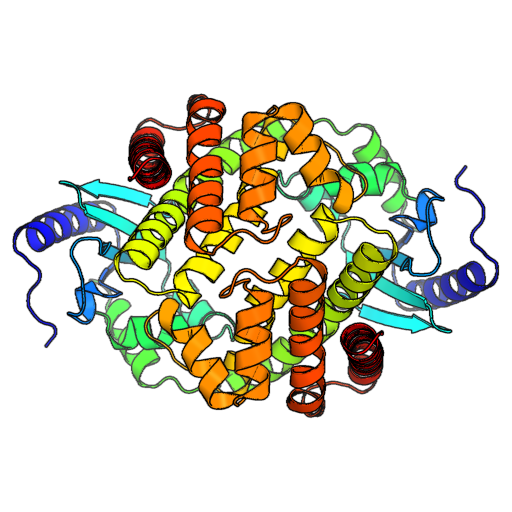95.81 133 MET B N 1
ATOM 2862 C CA . MET B 1 133 ? 13.828 5.195 3.207 1 95.81 133 MET B CA 1
ATOM 2863 C C . MET B 1 133 ? 13.57 6.648 3.602 1 95.81 133 MET B C 1
ATOM 2865 O O . MET B 1 133 ? 13.141 6.922 4.727 1 95.81 133 MET B O 1
ATOM 2869 N N . THR B 1 134 ? 13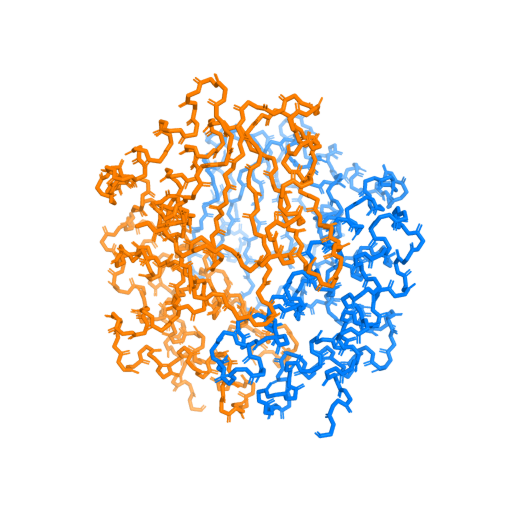.812 7.52 2.701 1 91.19 134 THR B N 1
ATOM 2870 C CA . THR B 1 134 ? 13.586 8.93 2.977 1 91.19 134 THR B CA 1
ATOM 2871 C C . THR B 1 134 ? 12.102 9.211 3.191 1 91.19 134 THR B C 1
ATOM 2873 O O . THR B 1 134 ? 11.727 9.914 4.137 1 91.19 134 THR B O 1
ATOM 2876 N N . GLY B 1 135 ? 11.281 8.648 2.355 1 88.25 135 GLY B N 1
ATOM 2877 C CA . GLY B 1 135 ? 9.844 8.852 2.473 1 88.25 135 GLY B CA 1
ATOM 2878 C C . GLY B 1 135 ? 9.258 8.266 3.746 1 88.25 135 GLY B C 1
ATOM 2879 O O . GLY B 1 135 ? 8.32 8.82 4.316 1 88.25 135 GLY B O 1
ATOM 2880 N N . ARG B 1 136 ? 9.844 7.23 4.277 1 93.56 136 ARG B N 1
ATOM 2881 C CA . ARG B 1 136 ? 9.305 6.547 5.449 1 93.56 136 ARG B CA 1
ATOM 2882 C C . ARG B 1 136 ? 9.742 7.238 6.738 1 93.56 136 ARG B C 1
ATOM 2884 O O . ARG B 1 136 ? 9.297 6.867 7.824 1 93.56 136 ARG B O 1
ATOM 2891 N N . ALA B 1 137 ? 10.602 8.258 6.637 1 90.5 137 ALA B N 1
ATOM 2892 C CA . ALA B 1 137 ? 10.953 9.047 7.809 1 90.5 137 ALA B CA 1
ATOM 2893 C C . ALA B 1 137 ? 9.711 9.68 8.438 1 90.5 137 ALA B C 1
ATOM 2895 O O . ALA B 1 137 ? 9.594 9.75 9.656 1 90.5 137 ALA B O 1
ATOM 2896 N N . GLU B 1 138 ? 8.797 10.094 7.602 1 85.44 138 GLU B N 1
ATOM 2897 C CA . GLU B 1 138 ? 7.559 10.68 8.109 1 85.44 138 GLU B CA 1
ATOM 2898 C C . GLU B 1 138 ? 6.711 9.633 8.828 1 85.44 138 GLU B C 1
ATOM 2900 O O . GLU B 1 138 ? 6.031 9.945 9.812 1 85.44 138 GLU B O 1
ATOM 2905 N N . VAL B 1 139 ? 6.75 8.445 8.328 1 91.44 139 VAL B N 1
ATOM 2906 C CA . VAL B 1 139 ? 5.988 7.367 8.953 1 91.44 139 VAL B CA 1
ATOM 2907 C C . VAL B 1 139 ? 6.562 7.062 10.336 1 91.44 139 VAL B C 1
ATOM 2909 O O . VAL B 1 139 ? 5.812 6.812 11.281 1 91.44 139 VAL B O 1
ATOM 2912 N N . VAL B 1 140 ? 7.891 7.121 10.43 1 94.12 140 VAL B N 1
ATOM 2913 C CA . VAL B 1 140 ? 8.555 6.938 11.711 1 94.12 140 VAL B CA 1
ATOM 2914 C C . VAL B 1 140 ? 8.094 8.023 12.688 1 94.12 140 VAL B C 1
ATOM 2916 O O . VAL B 1 140 ? 7.672 7.719 13.805 1 94.12 140 VAL B O 1
ATOM 2919 N N . GLN B 1 141 ? 8.141 9.219 12.25 1 88 141 GLN B N 1
ATOM 2920 C CA . GLN B 1 141 ? 7.73 10.336 13.094 1 88 141 GLN B CA 1
ATOM 2921 C C . GLN B 1 141 ? 6.273 10.195 13.531 1 88 141 GLN B C 1
ATOM 2923 O O . GLN B 1 141 ? 5.938 10.43 14.688 1 88 141 GLN B O 1
ATOM 2928 N N . ARG B 1 142 ? 5.465 9.828 12.594 1 88 142 ARG B N 1
ATOM 2929 C CA . ARG B 1 142 ? 4.043 9.664 12.891 1 88 142 ARG B CA 1
ATOM 2930 C C . ARG B 1 142 ? 3.826 8.555 13.914 1 88 142 ARG B C 1
ATOM 2932 O O . ARG B 1 142 ? 2.986 8.688 14.805 1 88 142 ARG B O 1
ATOM 2939 N N . LEU B 1 143 ? 4.516 7.449 13.75 1 94.12 143 LEU B N 1
ATOM 2940 C CA . LEU B 1 143 ? 4.355 6.336 14.68 1 94.12 143 LEU B CA 1
ATOM 2941 C C . LEU B 1 143 ? 4.789 6.738 16.078 1 94.12 143 LEU B C 1
ATOM 2943 O O . LEU B 1 143 ? 4.082 6.473 17.062 1 94.12 143 LEU B O 1
ATOM 2947 N N . VAL B 1 144 ? 5.93 7.398 16.188 1 93 144 VAL B N 1
ATOM 2948 C CA . 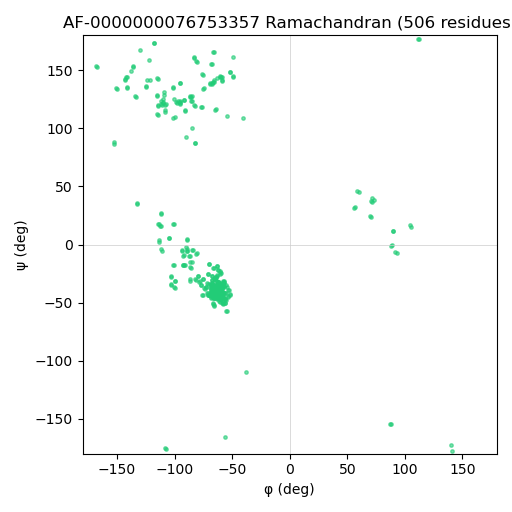VAL B 1 144 ? 6.418 7.859 17.469 1 93 144 VAL B CA 1
ATOM 2949 C C . VAL B 1 144 ? 5.406 8.82 18.094 1 93 144 VAL B C 1
ATOM 2951 O O . VAL B 1 144 ? 5.07 8.703 19.281 1 93 144 VAL B O 1
ATOM 2954 N N . GLY B 1 145 ? 4.93 9.711 17.25 1 87.62 145 GLY B N 1
ATOM 2955 C CA . GLY B 1 145 ? 3.924 10.648 17.719 1 87.62 145 GLY B CA 1
ATOM 2956 C C . GLY B 1 145 ? 2.648 9.977 18.188 1 87.62 145 GLY B C 1
ATOM 2957 O O . GLY B 1 145 ? 2.08 10.352 19.219 1 87.62 145 GLY B O 1
ATOM 2958 N N . SER B 1 146 ? 2.164 9.031 17.438 1 91.5 146 SER B N 1
ATOM 2959 C CA . SER B 1 146 ? 0.945 8.32 17.812 1 91.5 146 SER B CA 1
ATOM 2960 C C . SER B 1 146 ? 1.115 7.566 19.125 1 91.5 146 SER B C 1
ATOM 2962 O O . SER B 1 146 ? 0.203 7.543 19.953 1 91.5 146 SER B O 1
ATOM 2964 N N . LEU B 1 147 ? 2.279 6.969 19.297 1 92.62 147 LEU B N 1
ATOM 2965 C CA . LEU B 1 147 ? 2.572 6.285 20.547 1 92.62 147 LEU B CA 1
ATOM 2966 C C . LEU B 1 147 ? 2.57 7.266 21.719 1 92.62 147 LEU B C 1
ATOM 2968 O O . LEU B 1 147 ? 1.952 7 22.75 1 92.62 147 LEU B O 1
ATOM 2972 N N . ALA B 1 148 ? 3.209 8.352 21.531 1 89.94 148 ALA B N 1
ATOM 2973 C CA . ALA B 1 148 ? 3.312 9.359 22.578 1 89.94 148 ALA B CA 1
ATOM 2974 C C . ALA B 1 148 ? 1.939 9.914 22.953 1 89.94 148 ALA B C 1
ATOM 2976 O O . ALA B 1 148 ? 1.662 10.18 24.125 1 89.94 148 ALA B O 1
ATOM 2977 N N . ALA B 1 149 ? 1.032 10.055 22 1 88.56 149 ALA B N 1
ATOM 2978 C CA . ALA B 1 149 ? -0.283 10.656 22.219 1 88.56 149 ALA B CA 1
ATOM 2979 C C . ALA B 1 149 ? -1.312 9.602 22.609 1 88.56 149 ALA B C 1
ATOM 2981 O O . ALA B 1 149 ? -2.477 9.93 22.859 1 88.56 149 ALA B O 1
ATOM 2982 N N . GLY B 1 150 ? -0.902 8.383 22.641 1 91.75 150 GLY B N 1
ATOM 2983 C CA . GLY B 1 150 ? -1.813 7.309 23 1 91.75 150 GLY B CA 1
ATOM 2984 C C . GLY B 1 150 ? -2.869 7.039 21.953 1 91.75 150 GLY B C 1
ATOM 2985 O O . GLY B 1 150 ? -3.965 6.566 22.266 1 91.75 150 GLY B O 1
ATOM 2986 N N . ARG B 1 151 ? -2.586 7.391 20.734 1 92.94 151 ARG B N 1
ATOM 2987 C CA . ARG B 1 151 ? -3.49 7.102 19.625 1 92.94 151 ARG B CA 1
ATOM 2988 C C . ARG B 1 151 ? -3.291 5.676 19.125 1 92.94 151 ARG B C 1
ATOM 2990 O O . ARG B 1 151 ? -2.578 5.457 18.141 1 92.94 151 ARG B O 1
ATOM 2997 N N . ARG B 1 152 ? -3.957 4.762 19.688 1 95.69 152 ARG B N 1
ATOM 2998 C CA . ARG B 1 152 ? -3.684 3.336 19.516 1 95.69 152 ARG B CA 1
ATOM 2999 C C . ARG B 1 152 ? -3.955 2.883 18.094 1 95.69 152 ARG B C 1
ATOM 3001 O O . ARG B 1 152 ? -3.125 2.207 17.484 1 95.69 152 ARG B O 1
ATOM 3008 N N . THR B 1 153 ? -5.086 3.266 17.516 1 96.31 153 THR B N 1
ATOM 3009 C CA . THR B 1 153 ? -5.441 2.836 16.172 1 96.31 153 THR B CA 1
ATOM 3010 C C . THR B 1 153 ? -4.457 3.395 15.141 1 96.31 153 THR B C 1
ATOM 3012 O O . THR B 1 153 ? -3.967 2.662 14.281 1 96.31 153 THR B O 1
ATOM 3015 N N . SER B 1 154 ? -4.145 4.652 15.289 1 94.06 154 SER B N 1
ATOM 3016 C CA . SER B 1 154 ? -3.186 5.285 14.391 1 94.06 154 SER B CA 1
ATOM 3017 C C . SER B 1 154 ? -1.818 4.613 14.477 1 94.06 154 SER B C 1
ATOM 3019 O O . SER B 1 154 ? -1.161 4.395 13.461 1 94.06 154 SER B O 1
ATOM 3021 N N . ALA B 1 155 ? -1.417 4.293 15.711 1 96.44 155 ALA B N 1
ATOM 3022 C CA . ALA B 1 155 ? -0.135 3.621 15.906 1 96.44 155 ALA B CA 1
ATOM 3023 C C . ALA B 1 155 ? -0.112 2.268 15.203 1 96.44 155 ALA B C 1
ATOM 3025 O O . ALA B 1 155 ? 0.855 1.934 14.516 1 96.44 155 ALA B O 1
ATOM 3026 N N . ALA B 1 156 ? -1.186 1.559 15.359 1 97.75 156 ALA B N 1
ATOM 3027 C CA . ALA B 1 156 ? -1.265 0.226 14.766 1 97.75 156 ALA B CA 1
ATOM 3028 C C . ALA B 1 156 ? -1.217 0.3 13.242 1 97.75 156 ALA B C 1
ATOM 3030 O O . ALA B 1 156 ? -0.515 -0.483 12.594 1 97.75 156 ALA B O 1
ATOM 3031 N N . VAL B 1 157 ? -1.923 1.225 12.648 1 97 157 VAL B N 1
ATOM 3032 C CA . VAL B 1 157 ? -1.957 1.386 11.195 1 97 157 VAL B CA 1
ATOM 3033 C C . VAL B 1 157 ? -0.576 1.797 10.688 1 97 157 VAL B C 1
ATOM 3035 O O . VAL B 1 157 ? -0.08 1.245 9.703 1 97 157 VAL B O 1
ATOM 3038 N N . THR B 1 158 ? 0.011 2.746 11.352 1 96.12 158 THR B N 1
ATOM 3039 C CA . THR B 1 158 ? 1.325 3.244 10.961 1 96.12 158 THR B CA 1
ATOM 3040 C C . THR B 1 158 ? 2.385 2.158 11.117 1 96.12 158 THR B C 1
ATOM 3042 O O . THR B 1 158 ? 3.271 2.02 10.273 1 96.12 158 THR B O 1
ATOM 3045 N N . ARG B 1 159 ? 2.277 1.403 12.242 1 97.88 159 ARG B N 1
ATOM 3046 C CA . ARG B 1 159 ? 3.156 0.254 12.438 1 97.88 159 ARG B CA 1
ATOM 3047 C C . ARG B 1 159 ? 3.094 -0.692 11.242 1 97.88 159 ARG B C 1
ATOM 3049 O O . ARG B 1 159 ? 4.129 -1.154 10.758 1 97.88 159 ARG B O 1
ATOM 3056 N N . ASN B 1 160 ? 1.916 -0.976 10.75 1 97.5 160 ASN B N 1
ATOM 3057 C CA . ASN B 1 160 ? 1.734 -1.883 9.625 1 97.5 160 ASN B CA 1
ATOM 3058 C C . ASN B 1 160 ? 2.418 -1.355 8.367 1 97.5 160 ASN B C 1
ATOM 3060 O O . ASN B 1 160 ? 2.936 -2.133 7.562 1 97.5 160 ASN B O 1
ATOM 3064 N N . ARG B 1 161 ? 2.471 -0.07 8.219 1 96.5 161 ARG B N 1
ATOM 3065 C CA . ARG B 1 161 ? 3.107 0.536 7.051 1 96.5 161 ARG B CA 1
ATOM 3066 C C . ARG B 1 161 ? 4.609 0.279 7.051 1 96.5 161 ARG B C 1
ATOM 3068 O O . ARG B 1 161 ? 5.203 0.023 6 1 96.5 161 ARG B O 1
ATOM 3075 N N . LEU B 1 162 ? 5.195 0.343 8.219 1 98.06 162 LEU B N 1
ATOM 3076 C CA . LEU B 1 162 ? 6.625 0.066 8.32 1 98.06 162 LEU B CA 1
ATOM 3077 C C . LEU B 1 162 ? 6.895 -1.43 8.203 1 98.06 162 LEU B C 1
ATOM 3079 O O . LEU B 1 162 ? 7.785 -1.849 7.457 1 98.06 162 LEU B O 1
ATOM 3083 N N . ALA B 1 163 ? 6.074 -2.219 8.891 1 98.12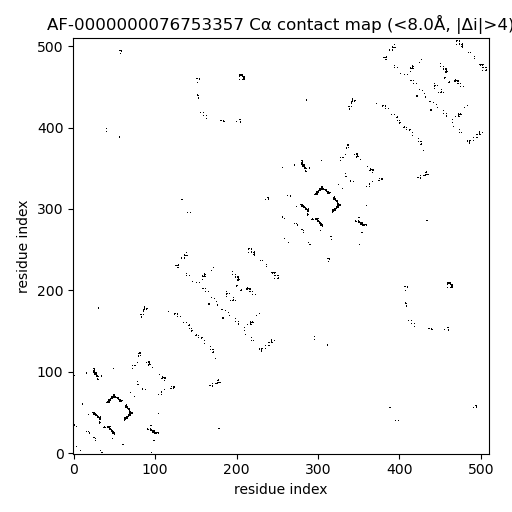 163 ALA B N 1
ATOM 3084 C CA . ALA B 1 163 ? 6.309 -3.654 9.031 1 98.12 163 ALA B CA 1
ATOM 3085 C C . ALA B 1 163 ? 6.211 -4.363 7.688 1 98.12 163 ALA B C 1
ATOM 3087 O O . ALA B 1 163 ? 6.887 -5.367 7.457 1 98.12 163 ALA B O 1
ATOM 3088 N N . THR B 1 164 ? 5.402 -3.799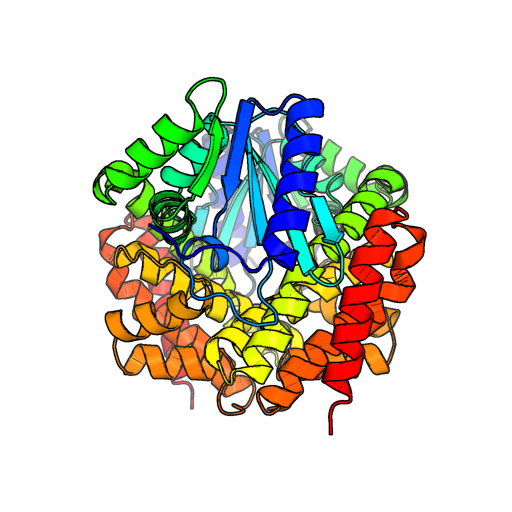 6.797 1 96.81 164 THR B N 1
ATOM 3089 C CA . THR B 1 164 ? 5.184 -4.516 5.547 1 96.81 164 THR B CA 1
ATOM 3090 C C . THR B 1 164 ? 6.027 -3.924 4.422 1 96.81 164 THR B C 1
ATOM 3092 O O . THR B 1 164 ? 6.25 -4.57 3.398 1 96.81 164 THR B O 1
ATOM 3095 N N . ARG B 1 165 ? 6.512 -2.756 4.574 1 96.94 165 ARG B N 1
ATOM 3096 C CA . ARG B 1 165 ? 7.215 -2.104 3.475 1 96.94 165 ARG B CA 1
ATOM 3097 C C . ARG B 1 165 ? 8.727 -2.223 3.643 1 96.94 165 ARG B C 1
ATOM 3099 O O . ARG B 1 165 ? 9.453 -2.422 2.666 1 96.94 165 ARG B O 1
ATOM 3106 N N . LEU B 1 166 ? 9.227 -2.139 4.867 1 98.5 166 LEU B N 1
ATOM 3107 C CA . LEU B 1 166 ? 10.672 -2.094 5.082 1 98.5 166 LEU B CA 1
ATOM 3108 C C . LEU B 1 166 ? 11.32 -3.41 4.676 1 98.5 166 LEU B C 1
ATOM 3110 O O . LEU B 1 166 ? 12.422 -3.418 4.109 1 98.5 166 LEU B O 1
ATOM 3114 N N . PRO B 1 167 ? 10.68 -4.559 4.906 1 98.19 167 PRO B N 1
ATOM 3115 C CA . PRO B 1 167 ? 11.273 -5.801 4.41 1 98.19 167 PRO B CA 1
ATOM 3116 C C . PRO B 1 167 ? 11.406 -5.828 2.891 1 98.19 167 PRO B C 1
ATOM 3118 O O . PRO B 1 167 ? 12.359 -6.406 2.361 1 98.19 167 PRO B O 1
ATOM 3121 N N . VAL B 1 168 ? 10.469 -5.184 2.207 1 97.81 168 VAL B N 1
ATOM 3122 C CA . VAL B 1 168 ? 10.57 -5.121 0.752 1 97.81 168 VAL B CA 1
ATOM 3123 C C . VAL B 1 168 ? 11.797 -4.301 0.357 1 97.81 168 VAL B C 1
ATOM 3125 O O . VAL B 1 168 ? 12.539 -4.672 -0.559 1 97.81 168 VAL B O 1
ATOM 3128 N N . VAL B 1 169 ? 12.008 -3.238 1.061 1 98.62 169 VAL B N 1
ATOM 3129 C CA . VAL B 1 169 ? 13.18 -2.414 0.802 1 98.62 169 VAL B CA 1
ATOM 3130 C C . VAL B 1 169 ? 14.445 -3.227 1.055 1 98.62 169 VAL B C 1
ATOM 3132 O O . VAL B 1 169 ? 15.375 -3.209 0.244 1 98.62 169 VAL B O 1
ATOM 3135 N N . ALA B 1 170 ? 14.477 -3.953 2.172 1 98.69 170 ALA B N 1
ATOM 3136 C CA . ALA B 1 170 ? 15.625 -4.797 2.498 1 98.69 170 ALA B CA 1
ATOM 3137 C C . ALA B 1 170 ? 15.828 -5.871 1.435 1 98.69 170 ALA B C 1
ATOM 3139 O O . ALA B 1 170 ? 16.969 -6.207 1.099 1 98.69 170 ALA B O 1
ATOM 3140 N N . ALA B 1 171 ? 14.773 -6.391 0.898 1 98.38 171 ALA B N 1
ATOM 3141 C CA . ALA B 1 171 ? 14.867 -7.406 -0.15 1 98.38 171 ALA B CA 1
ATOM 3142 C C . ALA B 1 171 ? 15.547 -6.84 -1.396 1 98.38 171 ALA B C 1
ATOM 3144 O O . ALA B 1 171 ? 16.406 -7.496 -1.996 1 98.38 171 ALA B O 1
ATOM 3145 N N . VAL B 1 172 ? 15.133 -5.656 -1.755 1 98.56 172 VAL B N 1
ATOM 3146 C CA . VAL B 1 172 ? 15.711 -5.012 -2.93 1 98.56 172 VAL B CA 1
ATOM 3147 C C . VAL B 1 172 ? 17.188 -4.727 -2.688 1 98.56 172 VAL B C 1
ATOM 3149 O O . VAL B 1 172 ? 18.016 -4.926 -3.578 1 98.56 172 VAL B O 1
ATOM 3152 N N . HIS B 1 173 ? 17.516 -4.281 -1.49 1 98.56 173 HIS B N 1
ATOM 3153 C CA . HIS B 1 173 ? 18.922 -4.062 -1.153 1 98.56 173 HIS B CA 1
ATOM 3154 C C . HIS B 1 173 ? 19.734 -5.344 -1.307 1 98.56 173 HIS B C 1
ATOM 3156 O O . HIS B 1 173 ? 20.812 -5.332 -1.891 1 98.56 173 HIS B O 1
ATOM 3162 N N . HIS B 1 174 ? 19.188 -6.445 -0.89 1 98.31 174 HIS B N 1
ATOM 3163 C CA . HIS B 1 174 ? 19.906 -7.715 -0.896 1 98.31 174 HIS B CA 1
ATOM 3164 C C . HIS B 1 174 ? 19.719 -8.445 -2.219 1 98.31 174 HIS B C 1
ATOM 3166 O O . HIS B 1 174 ? 20.125 -9.609 -2.352 1 98.31 174 HIS B O 1
ATOM 3172 N N . ARG B 1 175 ? 19.062 -7.848 -3.139 1 98.06 175 ARG B N 1
ATOM 3173 C CA . ARG B 1 175 ? 18.906 -8.398 -4.48 1 98.06 175 ARG B CA 1
ATOM 3174 C C . ARG B 1 175 ? 18.203 -9.758 -4.438 1 98.06 175 ARG B C 1
ATOM 3176 O O . ARG B 1 175 ? 18.656 -10.711 -5.078 1 98.06 175 ARG B O 1
ATOM 3183 N N . ILE B 1 176 ? 17.188 -9.828 -3.693 1 98 176 ILE B N 1
ATOM 3184 C CA . ILE B 1 176 ? 16.469 -11.086 -3.492 1 98 176 ILE B CA 1
ATOM 3185 C C . ILE B 1 176 ? 15.438 -11.273 -4.602 1 98 176 ILE B C 1
ATOM 3187 O O . ILE B 1 176 ? 14.617 -10.391 -4.848 1 98 176 ILE B O 1
ATOM 3191 N N . LEU B 1 177 ? 15.508 -12.406 -5.246 1 96.94 177 LEU B N 1
ATOM 3192 C CA . LEU B 1 177 ? 14.469 -12.922 -6.125 1 96.94 177 LEU B CA 1
ATOM 3193 C C . LEU B 1 177 ? 13.641 -13.992 -5.422 1 96.94 177 LEU B C 1
ATOM 3195 O O . LEU B 1 177 ? 14.195 -14.836 -4.711 1 96.94 177 LEU B O 1
ATOM 3199 N N . TYR B 1 178 ? 12.367 -13.93 -5.559 1 93.31 178 TYR B N 1
ATOM 3200 C CA . TYR B 1 178 ? 11.508 -14.891 -4.863 1 93.31 178 TYR B CA 1
ATOM 3201 C C . TYR B 1 178 ? 10.312 -15.273 -5.723 1 93.31 178 TYR B C 1
ATOM 3203 O O . TYR B 1 178 ? 9.766 -14.43 -6.445 1 93.31 178 TYR B O 1
ATOM 3211 N N . ASP B 1 179 ? 9.883 -16.469 -5.703 1 87.38 179 ASP B N 1
ATOM 3212 C CA . ASP B 1 179 ? 8.844 -17.016 -6.57 1 87.38 179 ASP B CA 1
ATOM 3213 C C . ASP B 1 179 ? 7.461 -16.891 -5.926 1 87.38 179 ASP B C 1
ATOM 3215 O O . ASP B 1 179 ? 6.441 -17.062 -6.594 1 87.38 179 ASP B O 1
ATOM 3219 N N . SER B 1 180 ? 7.539 -16.672 -4.59 1 83.94 180 SER B N 1
ATOM 3220 C CA . SER B 1 180 ? 6.293 -16.531 -3.846 1 83.94 180 SER B CA 1
ATOM 3221 C C . SER B 1 180 ? 6.422 -15.453 -2.766 1 83.94 180 SER B C 1
ATOM 3223 O O . SER B 1 180 ? 7.426 -15.406 -2.053 1 83.94 180 SER B O 1
ATOM 3225 N N . GLU B 1 181 ? 5.445 -14.648 -2.695 1 82.5 181 GLU B N 1
ATOM 3226 C CA . GLU B 1 181 ? 5.473 -13.547 -1.74 1 82.5 181 GLU B CA 1
ATOM 3227 C C . GLU B 1 181 ? 5.605 -14.062 -0.309 1 82.5 181 GLU B C 1
ATOM 3229 O O . GLU B 1 181 ? 6.172 -13.383 0.551 1 82.5 181 GLU B O 1
ATOM 3234 N N . HIS B 1 182 ? 5.176 -15.305 -0.069 1 80.94 182 HIS B N 1
ATOM 3235 C CA . HIS B 1 182 ? 5.207 -15.836 1.288 1 80.94 182 HIS B CA 1
ATOM 3236 C C . HIS B 1 182 ? 6.637 -16.078 1.753 1 80.94 182 HIS B C 1
ATOM 3238 O O . HIS B 1 182 ? 6.891 -16.203 2.953 1 80.94 182 HIS B O 1
ATOM 3244 N N . ARG B 1 183 ? 7.488 -16.109 0.764 1 89.81 183 ARG B N 1
ATOM 3245 C CA . ARG B 1 183 ? 8.867 -16.422 1.128 1 89.81 183 ARG B CA 1
ATOM 3246 C C . ARG B 1 183 ? 9.672 -15.148 1.377 1 89.81 183 ARG B C 1
ATOM 3248 O O . ARG B 1 183 ? 10.75 -15.188 1.967 1 89.81 183 ARG B O 1
ATOM 3255 N N . LEU B 1 184 ? 9.203 -14.016 0.914 1 94.88 184 LEU B N 1
ATOM 3256 C CA . LEU B 1 184 ? 9.969 -12.781 0.886 1 94.88 184 LEU B CA 1
ATOM 3257 C C . LEU B 1 184 ? 10.461 -12.406 2.283 1 94.88 184 LEU B C 1
ATOM 3259 O O . LEU B 1 184 ? 11.656 -12.219 2.498 1 94.88 184 LEU B O 1
ATOM 3263 N N . PHE B 1 185 ? 9.625 -12.469 3.24 1 96.94 185 PHE B N 1
ATOM 3264 C CA . PHE B 1 185 ? 9.938 -12 4.582 1 96.94 185 PHE B CA 1
ATOM 3265 C C . PHE B 1 185 ? 10.938 -12.93 5.27 1 96.94 185 PHE B C 1
ATOM 3267 O O . PHE B 1 185 ? 11.812 -12.469 6 1 96.94 185 PHE B O 1
ATOM 3274 N N . ASP B 1 186 ? 10.805 -14.203 4.949 1 95.38 186 ASP B N 1
ATOM 3275 C CA . ASP B 1 186 ? 11.773 -15.148 5.492 1 95.38 186 ASP B CA 1
ATOM 3276 C C . ASP B 1 186 ? 13.148 -14.953 4.859 1 95.38 186 ASP B C 1
ATOM 3278 O O . ASP B 1 186 ? 14.172 -14.977 5.555 1 95.38 186 ASP B O 1
ATOM 3282 N N . LEU B 1 187 ? 13.148 -14.766 3.551 1 97.44 187 LEU B N 1
ATOM 3283 C CA . LEU B 1 187 ? 14.406 -14.547 2.85 1 97.44 187 LEU B CA 1
ATOM 3284 C C . LEU B 1 187 ? 15.094 -13.281 3.348 1 97.44 187 LEU B C 1
ATOM 3286 O O . LEU B 1 187 ? 16.312 -13.258 3.527 1 97.44 187 LEU B O 1
ATOM 3290 N N . VAL B 1 188 ? 14.344 -12.273 3.619 1 98.06 188 VAL B N 1
ATOM 3291 C CA . VAL B 1 188 ? 14.891 -11.008 4.109 1 98.06 188 VAL B CA 1
ATOM 3292 C C . VAL B 1 188 ? 15.438 -11.203 5.523 1 98.06 188 VAL B C 1
ATOM 3294 O O . VAL B 1 188 ? 16.531 -10.719 5.84 1 98.06 188 VAL B O 1
ATOM 3297 N N . ALA B 1 189 ? 14.664 -11.867 6.352 1 97.69 189 ALA B N 1
ATOM 3298 C CA . ALA B 1 189 ? 15.117 -12.125 7.715 1 97.69 189 ALA B CA 1
ATOM 3299 C C . ALA B 1 189 ? 16.422 -12.906 7.719 1 97.69 189 ALA B C 1
ATOM 3301 O O . ALA B 1 189 ? 17.312 -12.641 8.523 1 97.69 189 ALA B O 1
ATOM 3302 N N . ASP B 1 190 ? 16.516 -13.844 6.824 1 97.69 190 ASP B N 1
ATOM 3303 C CA . ASP B 1 190 ? 17.75 -14.617 6.711 1 97.69 190 ASP B CA 1
ATOM 3304 C C . ASP B 1 190 ? 18.922 -13.727 6.297 1 97.69 190 ASP B C 1
ATOM 3306 O O . ASP B 1 190 ? 20.031 -13.883 6.801 1 97.69 190 ASP B O 1
ATOM 3310 N N . ALA B 1 191 ? 18.688 -12.82 5.418 1 98.25 191 ALA B N 1
ATOM 3311 C CA . ALA B 1 191 ? 19.734 -11.945 4.895 1 98.25 191 ALA B CA 1
ATOM 3312 C C . ALA B 1 191 ? 20.141 -10.898 5.926 1 98.25 191 ALA B C 1
ATOM 3314 O O . ALA B 1 191 ? 21.312 -10.57 6.055 1 98.25 191 ALA B O 1
ATOM 3315 N N . MET B 1 192 ? 19.203 -10.367 6.688 1 98.19 192 MET B N 1
ATOM 3316 C CA . MET B 1 192 ? 19.453 -9.25 7.594 1 98.19 192 MET B CA 1
ATOM 3317 C C . MET B 1 192 ? 19.953 -9.742 8.945 1 98.19 192 MET B C 1
ATOM 3319 O O . MET B 1 192 ? 20.641 -9.008 9.664 1 98.19 192 MET B O 1
ATOM 3323 N N . GLY B 1 193 ? 19.531 -11 9.375 1 98.12 193 GLY B N 1
ATOM 3324 C CA . GLY B 1 193 ? 20.062 -11.57 10.602 1 98.12 193 GLY B CA 1
ATOM 3325 C C . GLY B 1 193 ? 19.031 -11.672 11.711 1 98.12 193 GLY B C 1
ATOM 3326 O O . GLY B 1 193 ? 17.875 -11.273 11.531 1 98.12 193 GLY B O 1
ATOM 3327 N N . PRO B 1 194 ? 19.391 -12.227 12.836 1 98 194 PRO B N 1
ATOM 3328 C CA . PRO B 1 194 ? 18.469 -12.586 13.906 1 98 194 PRO B CA 1
ATOM 3329 C C . PRO B 1 194 ? 17.797 -11.375 14.547 1 98 194 PRO B C 1
ATOM 3331 O O . PRO B 1 194 ? 16.641 -11.445 14.953 1 98 194 PRO B O 1
ATOM 3334 N N . SER B 1 195 ? 18.562 -10.289 14.703 1 97.88 195 SER B N 1
ATOM 3335 C CA . SER B 1 195 ? 17.969 -9.094 15.289 1 97.88 195 SER B CA 1
ATOM 3336 C C . SER B 1 195 ? 16.828 -8.57 14.422 1 97.88 195 SER B C 1
ATOM 3338 O O . SER B 1 195 ? 15.766 -8.219 14.938 1 97.88 195 SER B O 1
ATOM 3340 N N . TRP B 1 196 ? 17.047 -8.57 13.125 1 98.31 196 TRP B N 1
ATOM 3341 C CA . TRP B 1 196 ? 16 -8.164 12.195 1 98.31 196 TRP B CA 1
ATOM 3342 C C . TRP B 1 196 ? 14.812 -9.117 12.273 1 98.31 196 TRP B C 1
ATOM 3344 O O . TRP B 1 196 ? 13.664 -8.672 12.352 1 98.31 196 TRP B O 1
ATOM 3354 N N . ARG B 1 197 ? 15.086 -10.414 12.266 1 98.12 197 ARG B N 1
ATOM 3355 C CA . ARG B 1 197 ? 14.016 -11.398 12.32 1 98.12 197 ARG B CA 1
ATOM 3356 C C . ARG B 1 197 ? 13.133 -11.172 13.547 1 98.12 197 ARG B C 1
ATOM 3358 O O . ARG B 1 197 ? 11.898 -11.203 13.445 1 98.12 197 ARG B O 1
ATOM 3365 N N . ARG B 1 198 ? 13.758 -10.875 14.688 1 97.94 198 ARG B N 1
ATOM 3366 C CA . ARG B 1 198 ? 12.992 -10.633 15.906 1 97.94 198 ARG B CA 1
ATOM 3367 C C . ARG B 1 198 ? 12.109 -9.398 15.766 1 97.94 198 ARG B C 1
ATOM 3369 O O . ARG B 1 198 ? 10.93 -9.43 16.125 1 97.94 198 ARG B O 1
ATOM 3376 N N . SER B 1 199 ? 12.672 -8.312 15.227 1 98.31 199 SER B N 1
ATOM 3377 C CA . SER B 1 199 ? 11.906 -7.09 15.047 1 98.31 199 SER B CA 1
ATOM 3378 C C . SER B 1 199 ? 10.773 -7.289 14.039 1 98.31 199 SER B C 1
ATOM 3380 O O . SER B 1 199 ? 9.656 -6.812 14.242 1 98.31 199 SER B O 1
ATOM 3382 N N . GLN B 1 200 ? 11.094 -7.988 12.953 1 98.44 200 GLN B N 1
ATOM 3383 C CA . GLN B 1 200 ? 10.102 -8.266 11.914 1 98.44 200 GLN B CA 1
ATOM 3384 C C . GLN B 1 200 ? 8.93 -9.07 12.477 1 98.44 200 GLN B C 1
ATOM 3386 O O . GLN B 1 200 ? 7.77 -8.695 12.289 1 98.44 200 GLN B O 1
ATOM 3391 N N . ASP B 1 201 ? 9.266 -10.102 13.227 1 97.94 201 ASP B N 1
ATOM 3392 C CA . ASP B 1 201 ? 8.227 -10.953 13.805 1 97.94 201 ASP B CA 1
ATOM 3393 C C . ASP B 1 201 ? 7.375 -10.172 14.805 1 97.94 201 ASP B C 1
ATOM 3395 O O . ASP B 1 201 ? 6.145 -10.266 14.781 1 97.94 201 ASP B O 1
ATOM 3399 N N . ALA B 1 202 ? 8.047 -9.398 15.602 1 98.12 202 ALA B N 1
ATOM 3400 C CA . ALA B 1 202 ? 7.336 -8.633 16.625 1 98.12 202 ALA B CA 1
ATOM 3401 C C . ALA B 1 202 ? 6.473 -7.543 15.992 1 98.12 202 ALA B C 1
ATOM 3403 O O . ALA B 1 202 ? 5.34 -7.312 16.422 1 98.12 202 ALA B O 1
ATOM 3404 N N . ALA B 1 203 ? 6.977 -6.875 14.953 1 98.44 203 ALA B N 1
ATOM 3405 C CA . ALA B 1 203 ? 6.23 -5.816 14.273 1 98.44 203 ALA B CA 1
ATOM 3406 C C . ALA B 1 203 ? 4.973 -6.371 13.609 1 98.44 203 ALA B C 1
ATOM 3408 O O . ALA B 1 203 ? 3.965 -5.668 13.5 1 98.44 203 ALA B O 1
ATOM 3409 N N . LEU B 1 204 ? 5.031 -7.645 13.234 1 97.88 204 LEU B N 1
ATOM 3410 C CA . LEU B 1 204 ? 3.914 -8.297 12.562 1 97.88 204 LEU B CA 1
ATOM 3411 C C . LEU B 1 204 ? 2.963 -8.93 13.57 1 97.88 204 LEU B C 1
ATOM 3413 O O . LEU B 1 204 ? 1.904 -9.438 13.195 1 97.88 204 LEU B O 1
ATOM 3417 N N . GLY B 1 205 ? 3.299 -8.914 14.844 1 97.19 205 GLY B N 1
ATOM 3418 C CA . GLY B 1 205 ? 2.453 -9.453 15.906 1 97.19 205 GLY B CA 1
ATOM 3419 C C . GLY B 1 205 ? 2.369 -10.961 15.891 1 97.19 205 GLY B C 1
ATOM 3420 O O . GLY B 1 205 ? 1.312 -11.531 16.172 1 97.19 205 GLY B O 1
ATOM 3421 N N . LEU B 1 206 ? 3.496 -11.656 15.562 1 97 206 LEU B N 1
ATOM 3422 C CA . LEU B 1 206 ? 3.463 -13.109 15.383 1 97 206 LEU B CA 1
ATOM 3423 C C . LEU B 1 206 ? 3.275 -13.82 16.719 1 97 206 LEU B C 1
ATOM 3425 O O . LEU B 1 206 ? 2.82 -14.961 16.75 1 97 206 LEU B O 1
ATOM 3429 N N . ARG B 1 207 ? 3.68 -13.18 17.844 1 94.38 207 ARG B N 1
ATOM 3430 C CA . ARG B 1 207 ? 3.621 -13.836 19.141 1 94.38 207 ARG B CA 1
ATOM 3431 C C . ARG B 1 207 ? 2.604 -13.156 20.047 1 94.38 207 ARG B C 1
ATOM 3433 O O . ARG B 1 207 ? 2.666 -13.297 21.281 1 94.38 207 ARG B O 1
ATOM 3440 N N . GLY B 1 208 ? 1.728 -12.383 19.438 1 93.94 208 GLY B N 1
ATOM 3441 C CA . GLY B 1 208 ? 0.746 -11.688 20.266 1 93.94 208 GLY B CA 1
ATOM 3442 C C . GLY B 1 208 ? 1.337 -10.539 21.062 1 93.94 208 GLY B C 1
ATOM 3443 O O . GLY B 1 208 ? 1.01 -10.359 22.234 1 93.94 208 GLY B O 1
ATOM 3444 N N . GLU B 1 209 ? 2.234 -9.805 20.516 1 96.25 209 GLU B N 1
ATOM 3445 C CA . GLU B 1 209 ? 2.848 -8.641 21.156 1 96.25 209 GLU B CA 1
ATOM 3446 C C . GLU B 1 209 ? 1.803 -7.582 21.5 1 96.25 209 GLU B C 1
ATOM 3448 O O . GLU B 1 209 ? 0.868 -7.352 20.719 1 96.25 209 GLU B O 1
ATOM 3453 N N . GLN B 1 210 ? 2.07 -6.941 22.625 1 97 210 GLN B N 1
ATOM 3454 C CA . GLN B 1 210 ? 1.258 -5.766 22.906 1 97 210 GLN B CA 1
ATOM 3455 C C . GLN B 1 210 ? 1.556 -4.637 21.922 1 97 210 GLN B C 1
ATOM 3457 O O . GLN B 1 210 ? 2.654 -4.562 21.375 1 97 210 GLN B O 1
ATOM 3462 N N . LEU B 1 211 ? 0.609 -3.777 21.75 1 97.38 211 LEU B N 1
ATOM 3463 C CA . LEU B 1 211 ? 0.657 -2.771 20.703 1 97.38 211 LEU B CA 1
ATOM 3464 C C . LEU B 1 211 ? 1.927 -1.935 20.797 1 97.38 211 LEU B C 1
ATOM 3466 O O . LEU B 1 211 ? 2.65 -1.772 19.812 1 97.38 211 LEU B O 1
ATOM 3470 N N . PRO B 1 212 ? 2.314 -1.416 22 1 97.19 212 PRO B N 1
ATOM 3471 C CA . PRO B 1 212 ? 3.531 -0.6 22.031 1 97.19 212 PRO B CA 1
ATOM 3472 C C . PRO B 1 212 ? 4.777 -1.378 21.625 1 97.19 212 PRO B C 1
ATOM 3474 O O . PRO B 1 212 ? 5.664 -0.828 20.969 1 97.19 212 PRO B O 1
ATOM 3477 N N . ASP B 1 213 ? 4.805 -2.666 21.938 1 97.31 213 ASP B N 1
ATOM 3478 C CA . ASP B 1 213 ? 5.973 -3.484 21.625 1 97.31 213 ASP B CA 1
ATOM 3479 C C . ASP B 1 213 ? 6.078 -3.729 20.125 1 97.31 213 ASP B C 1
ATOM 3481 O O . ASP B 1 213 ? 7.172 -3.676 19.562 1 97.31 213 ASP B O 1
ATOM 3485 N N . SER B 1 214 ? 4.941 -4.035 19.5 1 98.12 214 SER B N 1
ATOM 3486 C CA . SER B 1 214 ? 4.977 -4.23 18.062 1 98.12 214 SER B CA 1
ATOM 3487 C C . SER B 1 214 ? 5.328 -2.938 17.328 1 98.12 214 SER B C 1
ATOM 3489 O O . SER B 1 214 ? 6.016 -2.959 16.312 1 98.12 214 SER B O 1
ATOM 3491 N N . CYS B 1 215 ? 4.859 -1.834 17.844 1 98.25 215 CYS B N 1
ATOM 3492 C CA . CYS B 1 215 ? 5.195 -0.538 17.266 1 98.25 215 CYS B CA 1
ATOM 3493 C C . CYS B 1 215 ? 6.688 -0.254 17.391 1 98.25 215 CYS B C 1
ATOM 3495 O O . CYS B 1 215 ? 7.328 0.171 16.422 1 98.25 215 CYS B O 1
ATOM 3497 N N . ARG B 1 216 ? 7.23 -0.522 18.531 1 98.12 216 ARG B N 1
ATOM 3498 C CA . ARG B 1 216 ? 8.656 -0.305 18.75 1 98.12 216 ARG B CA 1
ATOM 3499 C C . ARG B 1 216 ? 9.484 -1.229 17.859 1 98.12 216 ARG B C 1
ATOM 3501 O O . ARG B 1 216 ? 10.547 -0.839 17.375 1 98.12 216 ARG B O 1
ATOM 3508 N N . ALA B 1 217 ? 9 -2.424 17.703 1 98.31 217 ALA B N 1
ATOM 3509 C CA . ALA B 1 217 ? 9.68 -3.363 16.812 1 98.31 217 ALA B CA 1
ATOM 3510 C C . ALA B 1 217 ? 9.711 -2.846 15.383 1 98.31 217 ALA B C 1
ATOM 3512 O O . ALA B 1 217 ? 10.719 -2.977 14.688 1 98.31 217 ALA B O 1
ATOM 3513 N N . ALA B 1 218 ? 8.594 -2.275 14.914 1 98.69 218 ALA B N 1
ATOM 3514 C CA . ALA B 1 218 ? 8.547 -1.7 13.57 1 98.69 218 ALA B CA 1
ATOM 3515 C C . ALA B 1 218 ? 9.531 -0.544 13.438 1 98.69 218 ALA B C 1
ATOM 3517 O O . ALA B 1 218 ? 10.203 -0.414 12.406 1 98.69 218 ALA B O 1
ATOM 3518 N N . LEU B 1 219 ? 9.594 0.276 14.492 1 98.5 219 LEU B N 1
ATOM 3519 C CA . LEU B 1 219 ? 10.586 1.344 14.508 1 98.5 219 LEU B CA 1
ATOM 3520 C C . LEU B 1 219 ? 12 0.772 14.461 1 98.5 219 LEU B C 1
ATOM 3522 O O . LEU B 1 219 ? 12.875 1.339 13.805 1 98.5 219 LEU B O 1
ATOM 3526 N N . GLY B 1 220 ? 12.18 -0.363 15.109 1 98.25 220 GLY B N 1
ATOM 3527 C CA . GLY B 1 220 ? 13.469 -1.043 15.078 1 98.25 220 GLY B CA 1
ATOM 3528 C C . GLY B 1 220 ? 13.883 -1.474 13.688 1 98.25 220 GLY B C 1
ATOM 3529 O O . GLY B 1 220 ? 15.07 -1.463 13.352 1 98.25 220 GLY B O 1
ATOM 3530 N N . LEU B 1 221 ? 12.914 -1.867 12.867 1 98.69 221 LEU B N 1
ATOM 3531 C CA . LEU B 1 221 ? 13.227 -2.232 11.492 1 98.69 221 LEU B CA 1
ATOM 3532 C C . LEU B 1 221 ? 13.852 -1.06 10.75 1 98.69 221 LEU B C 1
ATOM 3534 O O . LEU B 1 221 ? 14.836 -1.23 10.031 1 98.69 221 LEU B O 1
ATOM 3538 N N . TYR B 1 222 ? 13.258 0.107 10.914 1 98.69 222 TYR B N 1
ATOM 3539 C CA . TYR B 1 222 ? 13.797 1.293 10.258 1 98.69 222 TYR B CA 1
ATOM 3540 C C . TYR B 1 222 ? 15.203 1.603 10.766 1 98.69 222 TYR B C 1
ATOM 3542 O O . TYR B 1 222 ? 16.109 1.88 9.969 1 98.69 222 TYR B O 1
ATOM 3550 N N . ALA B 1 223 ? 15.352 1.505 12.102 1 98.25 223 ALA B N 1
ATOM 3551 C CA . ALA B 1 223 ? 16.641 1.811 12.711 1 98.25 223 ALA B CA 1
ATOM 3552 C C . ALA B 1 223 ? 17.719 0.838 12.234 1 98.25 223 ALA B C 1
ATOM 3554 O O . ALA B 1 223 ? 18.875 1.216 12.086 1 98.25 223 ALA B O 1
ATOM 3555 N N . GLN B 1 224 ? 17.391 -0.355 12.016 1 98.31 224 GLN B N 1
ATOM 3556 C CA . GLN B 1 224 ? 18.344 -1.371 11.594 1 98.31 224 GLN B CA 1
ATOM 3557 C C . GLN B 1 224 ? 18.688 -1.229 10.109 1 98.31 224 GLN B C 1
ATOM 3559 O O . GLN B 1 224 ? 19.812 -1.505 9.695 1 98.31 224 GLN B O 1
ATOM 3564 N N . LEU B 1 225 ? 17.719 -0.828 9.297 1 98.62 225 LEU B N 1
ATOM 3565 C CA . LEU B 1 225 ? 17.906 -0.776 7.848 1 98.62 225 LEU B CA 1
ATOM 3566 C C . LEU B 1 225 ? 18.609 0.509 7.438 1 98.62 225 LEU B C 1
ATOM 3568 O O . LEU B 1 225 ? 19.359 0.523 6.461 1 98.62 225 LEU B O 1
ATOM 3572 N N . ALA B 1 226 ? 18.422 1.563 8.172 1 98.38 226 ALA B N 1
ATOM 3573 C CA . ALA B 1 226 ? 18.922 2.895 7.82 1 98.38 226 ALA B CA 1
ATOM 3574 C C . ALA B 1 226 ? 20.438 2.885 7.609 1 98.38 226 ALA B C 1
ATOM 3576 O O . ALA B 1 226 ? 20.922 3.314 6.566 1 98.38 226 ALA B O 1
ATOM 3577 N N . PRO B 1 227 ? 21.219 2.311 8.57 1 97.81 227 PRO B N 1
ATOM 3578 C CA . PRO B 1 227 ? 22.672 2.324 8.344 1 97.81 227 PRO B CA 1
ATOM 3579 C C . PRO B 1 227 ? 23.094 1.442 7.168 1 97.81 227 PRO B C 1
ATOM 3581 O O . PRO B 1 227 ? 24.109 1.714 6.52 1 97.81 227 PRO B O 1
ATOM 3584 N N . VAL B 1 228 ? 22.359 0.42 6.84 1 98 228 VAL B N 1
ATOM 3585 C CA . VAL B 1 228 ? 22.672 -0.535 5.781 1 98 228 VAL B CA 1
ATOM 3586 C C . VAL B 1 228 ? 22.562 0.148 4.422 1 98 228 VAL B C 1
ATOM 3588 O O . VAL B 1 228 ? 23.375 -0.104 3.525 1 98 228 VAL B O 1
ATOM 3591 N N . VAL B 1 229 ? 21.641 1.05 4.281 1 98.12 229 VAL B N 1
ATOM 3592 C CA . VAL B 1 229 ? 21.359 1.596 2.955 1 98.12 229 VAL B CA 1
ATOM 3593 C C . VAL B 1 229 ? 21.938 3.002 2.844 1 98.12 229 VAL B C 1
ATOM 3595 O O . VAL B 1 229 ? 21.734 3.691 1.843 1 98.12 229 VAL B O 1
ATOM 3598 N N . GLU B 1 230 ? 22.672 3.469 3.852 1 97.19 230 GLU B N 1
ATOM 3599 C CA . GLU B 1 230 ? 23.203 4.824 3.918 1 97.19 230 GLU B CA 1
ATOM 3600 C C . GLU B 1 230 ? 24.047 5.148 2.68 1 97.19 230 GLU B C 1
ATOM 3602 O O . GLU B 1 230 ? 23.984 6.27 2.17 1 97.19 230 GLU B O 1
ATOM 3607 N N . PRO B 1 231 ? 24.766 4.184 2.148 1 97.19 231 PRO B N 1
ATOM 3608 C CA . PRO B 1 231 ? 25.594 4.484 0.984 1 97.19 231 PRO B CA 1
ATOM 3609 C C . PRO B 1 231 ? 24.781 4.91 -0.235 1 97.19 231 PRO B C 1
ATOM 3611 O O . PRO B 1 231 ? 25.344 5.449 -1.196 1 97.19 231 PRO B O 1
ATOM 3614 N N . TYR B 1 232 ? 23.516 4.621 -0.271 1 97.44 232 TYR B N 1
ATOM 3615 C CA . TYR B 1 232 ? 22.688 4.953 -1.421 1 97.44 232 TYR B CA 1
ATOM 3616 C C . TYR B 1 232 ? 22.141 6.371 -1.309 1 97.44 232 TYR B C 1
ATOM 3618 O O . TYR B 1 232 ? 21.594 6.914 -2.275 1 97.44 232 TYR B O 1
ATOM 3626 N N . LEU B 1 233 ? 22.281 7.02 -0.184 1 95.31 233 LEU B N 1
ATOM 3627 C CA . LEU B 1 233 ? 21.594 8.258 0.121 1 95.31 233 LEU B CA 1
ATOM 3628 C C . LEU B 1 233 ? 22.453 9.469 -0.205 1 95.31 233 LEU B C 1
ATOM 3630 O O . LEU B 1 233 ? 23.672 9.453 0.037 1 95.31 233 LEU B O 1
ATOM 3634 N N . THR B 1 234 ? 21.875 10.484 -0.763 1 91.31 234 THR B N 1
ATOM 3635 C CA . THR B 1 234 ? 22.531 11.781 -0.865 1 91.31 234 THR B CA 1
ATOM 3636 C C . THR B 1 234 ? 22.719 12.398 0.518 1 91.31 234 THR B C 1
ATOM 3638 O O . THR B 1 234 ? 22.109 11.961 1.492 1 91.31 234 THR B O 1
ATOM 3641 N N . PRO B 1 235 ? 23.516 13.406 0.666 1 89.19 235 PRO B N 1
ATOM 3642 C CA . PRO B 1 235 ? 23.734 14.031 1.973 1 89.19 235 PRO B CA 1
ATOM 3643 C C . PRO B 1 235 ? 22.438 14.539 2.604 1 89.19 235 PRO B C 1
ATOM 3645 O O . PRO B 1 235 ? 22.219 14.359 3.805 1 89.19 235 PRO B O 1
ATOM 3648 N N . ASP B 1 236 ? 21.547 15.148 1.854 1 84.19 236 ASP B N 1
ATOM 3649 C CA . ASP B 1 236 ? 20.266 15.617 2.371 1 84.19 236 ASP B CA 1
ATOM 3650 C C . ASP B 1 236 ? 19.406 14.445 2.844 1 84.19 236 ASP B C 1
ATOM 3652 O O . ASP B 1 236 ? 18.766 14.523 3.898 1 84.19 236 ASP B O 1
ATOM 3656 N N . GLN B 1 237 ? 19.406 13.406 2.043 1 88.94 237 GLN B N 1
ATOM 3657 C CA . GLN B 1 237 ? 18.656 12.219 2.422 1 88.94 237 GLN B CA 1
ATOM 3658 C C . GLN B 1 237 ? 19.234 11.578 3.68 1 88.94 237 GLN B C 1
ATOM 3660 O O . GLN B 1 237 ? 18.484 11.078 4.527 1 88.94 237 GLN B O 1
ATOM 3665 N N . GLN B 1 238 ? 20.531 11.586 3.783 1 92.56 238 GLN B N 1
ATOM 3666 C CA . GLN B 1 238 ? 21.188 11.047 4.973 1 92.56 238 GLN B CA 1
ATOM 3667 C C . GLN B 1 238 ? 20.75 11.789 6.23 1 92.56 238 GLN B C 1
ATOM 3669 O O . GLN B 1 238 ? 20.484 11.164 7.262 1 92.56 238 GLN B O 1
ATOM 3674 N N . ALA B 1 239 ? 20.672 13.078 6.117 1 87.94 239 ALA B N 1
ATOM 3675 C CA . ALA B 1 239 ? 20.25 13.875 7.266 1 87.94 239 ALA B CA 1
ATOM 3676 C C . ALA B 1 239 ? 18.859 13.492 7.723 1 87.94 239 ALA B C 1
ATOM 3678 O O . ALA B 1 239 ? 18.609 13.312 8.914 1 87.94 239 ALA B O 1
ATOM 3679 N N . VAL B 1 240 ? 17.953 13.305 6.758 1 86.44 240 VAL B N 1
ATOM 3680 C CA . VAL B 1 240 ? 16.562 12.945 7.047 1 86.44 240 VAL B CA 1
ATOM 3681 C C . VAL B 1 240 ? 16.516 11.547 7.66 1 86.44 240 VAL B C 1
ATOM 3683 O O . VAL B 1 240 ? 15.906 11.352 8.719 1 86.44 240 VAL B O 1
ATOM 3686 N N . VAL B 1 241 ? 17.141 10.609 7.012 1 93.81 241 VAL B N 1
ATOM 3687 C CA . VAL B 1 241 ? 17.078 9.203 7.41 1 93.81 241 VAL B CA 1
ATOM 3688 C C . VAL B 1 241 ? 17.766 9.016 8.75 1 93.81 241 VAL B C 1
ATOM 3690 O O . VAL B 1 241 ? 17.281 8.281 9.609 1 93.81 241 VAL B O 1
ATOM 3693 N N . ARG B 1 242 ? 18.891 9.703 9 1 92.75 242 ARG B N 1
ATOM 3694 C CA . ARG B 1 242 ? 19.594 9.594 10.273 1 92.75 242 ARG B CA 1
ATOM 3695 C C . ARG B 1 242 ? 18.75 10.133 11.422 1 92.75 242 ARG B C 1
ATOM 3697 O O . ARG B 1 242 ? 18.688 9.531 12.492 1 92.75 242 ARG B O 1
ATOM 3704 N N . SER B 1 243 ? 18.125 11.25 11.18 1 89.31 243 SER B N 1
ATOM 3705 C CA . SER B 1 243 ? 17.266 11.828 12.203 1 89.31 243 SER B CA 1
ATOM 3706 C C . SER B 1 243 ? 16.125 10.883 12.562 1 89.31 243 SER B C 1
ATOM 3708 O O . SER B 1 243 ? 15.844 10.656 13.742 1 89.31 243 SER B O 1
ATOM 3710 N N . ALA B 1 244 ? 15.5 10.352 11.562 1 92.44 244 ALA B N 1
ATOM 3711 C CA . ALA B 1 244 ? 14.398 9.422 11.789 1 92.44 244 ALA B CA 1
ATOM 3712 C C . ALA B 1 244 ? 14.898 8.141 12.461 1 92.44 244 ALA B C 1
ATOM 3714 O O . ALA B 1 244 ? 14.219 7.586 13.328 1 92.44 244 ALA B O 1
ATOM 3715 N N . ALA B 1 245 ? 16.047 7.656 12.047 1 96.12 245 ALA B N 1
ATOM 3716 C CA . ALA B 1 245 ? 16.625 6.449 12.641 1 96.12 245 ALA B CA 1
ATOM 3717 C C . ALA B 1 245 ? 16.938 6.664 14.117 1 96.12 245 ALA B C 1
ATOM 3719 O O . ALA B 1 245 ? 16.734 5.766 14.938 1 96.12 245 ALA B O 1
ATOM 3720 N N . GLU B 1 246 ? 17.438 7.789 14.445 1 93.44 246 GLU B N 1
ATOM 3721 C CA . GLU B 1 246 ? 17.734 8.117 15.836 1 93.44 246 GLU B CA 1
ATOM 3722 C C . GLU B 1 246 ? 16.453 8.172 16.672 1 93.44 246 GLU B C 1
ATOM 3724 O O . GLU B 1 246 ? 16.406 7.668 17.797 1 93.44 246 GLU B O 1
ATOM 3729 N N . LEU B 1 247 ? 15.484 8.797 16.094 1 91.88 247 LEU B N 1
ATOM 3730 C CA . LEU B 1 247 ? 14.18 8.852 16.734 1 91.88 247 LEU B CA 1
ATOM 3731 C C . LEU B 1 247 ? 13.625 7.449 16.953 1 91.88 247 LEU B C 1
ATOM 3733 O O . LEU B 1 247 ? 13.117 7.141 18.047 1 91.88 247 LEU B O 1
ATOM 3737 N N . ALA B 1 248 ? 13.703 6.625 15.961 1 95.38 248 ALA B N 1
ATOM 3738 C CA . ALA B 1 248 ? 13.227 5.25 16.031 1 95.38 248 ALA B CA 1
ATOM 3739 C C . ALA B 1 248 ? 13.984 4.461 17.094 1 95.38 248 ALA B C 1
ATOM 3741 O O . ALA B 1 248 ? 13.383 3.723 17.891 1 95.38 248 ALA B O 1
ATOM 3742 N N . TRP B 1 249 ? 15.25 4.664 17.094 1 92.88 249 TRP B N 1
ATOM 3743 C CA . TRP B 1 249 ? 16.094 3.975 18.062 1 92.88 249 TRP B CA 1
ATOM 3744 C C . TRP B 1 249 ? 15.758 4.406 19.5 1 92.88 249 TRP B C 1
ATOM 3746 O O . TRP B 1 249 ? 15.625 3.566 20.391 1 92.88 249 TRP B O 1
ATOM 3756 N N . ALA B 1 250 ? 15.562 5.625 19.703 1 91.94 250 ALA B N 1
ATOM 3757 C CA . ALA B 1 250 ? 15.227 6.152 21.031 1 91.94 250 ALA B CA 1
ATOM 3758 C C . ALA B 1 250 ? 13.883 5.617 21.5 1 91.94 250 ALA B C 1
ATOM 3760 O O . ALA B 1 250 ? 13.727 5.262 22.672 1 91.94 250 ALA B O 1
ATOM 3761 N N . ALA B 1 251 ? 12.984 5.539 20.625 1 91.12 251 ALA B N 1
ATOM 3762 C CA . ALA B 1 251 ? 11.648 5.059 20.969 1 91.12 251 ALA B CA 1
ATOM 3763 C C . ALA B 1 251 ? 11.672 3.57 21.312 1 91.12 251 ALA B C 1
ATOM 3765 O O . ALA B 1 251 ? 10.914 3.113 22.172 1 91.12 251 ALA B O 1
ATOM 3766 N N . GLN B 1 252 ? 12.477 2.848 20.578 1 88.69 252 GLN B N 1
ATOM 3767 C CA . GLN B 1 252 ? 12.602 1.415 20.828 1 88.69 252 GLN B CA 1
ATOM 3768 C C . GLN B 1 252 ? 13.164 1.146 22.219 1 88.69 252 GLN B C 1
ATOM 3770 O O . GLN B 1 252 ? 12.836 0.135 22.844 1 88.69 252 GLN B O 1
ATOM 3775 N N . HIS B 1 253 ? 13.922 2.076 22.734 1 84.31 253 HIS B N 1
ATOM 3776 C CA . HIS B 1 253 ? 14.633 1.826 23.984 1 84.31 253 HIS B CA 1
ATOM 3777 C C . HIS B 1 253 ? 14.102 2.709 25.109 1 84.31 253 HIS B C 1
ATOM 3779 O O . HIS B 1 253 ? 14.719 2.814 26.172 1 84.31 253 HIS B O 1
ATOM 3785 N N . ALA B 1 254 ? 13.031 3.432 24.656 1 76.44 254 ALA B N 1
ATOM 3786 C CA . ALA B 1 254 ? 12.414 4.238 25.703 1 76.44 254 ALA B CA 1
ATOM 3787 C C . ALA B 1 254 ? 11.805 3.35 26.781 1 76.44 254 ALA B C 1
ATOM 3789 O O . ALA B 1 254 ? 11.211 2.311 26.484 1 76.44 254 ALA B O 1
ATOM 3790 N N . ALA B 1 255 ? 12.398 3.461 28.125 1 56.59 255 ALA B N 1
ATOM 3791 C CA . ALA B 1 255 ? 11.945 2.787 29.344 1 56.59 255 ALA B CA 1
ATOM 3792 C C . ALA B 1 255 ? 10.508 3.178 29.672 1 56.59 255 ALA B C 1
ATOM 3794 O O . ALA B 1 255 ? 10.141 4.352 29.578 1 56.59 255 ALA B O 1
#

pLDDT: mean 91.39, std 9.0, range [53.72, 98.69]

Organism: NCBI:txid927661

Solvent-accessible surface area (backbone atoms only — not comparable to full-atom values): 26016 Å² total; per-residue (Å²): 128,62,57,81,63,55,67,74,56,41,51,53,49,52,54,50,50,52,52,42,49,72,72,61,39,45,19,32,33,34,28,52,40,55,27,66,55,70,51,56,96,79,47,53,43,40,34,37,34,28,34,94,54,65,69,76,41,71,44,76,57,96,86,35,47,32,37,39,34,43,35,36,71,64,56,52,52,49,36,58,62,29,56,87,40,21,29,43,49,29,45,29,37,54,45,42,40,79,76,39,54,78,75,44,58,53,58,49,52,31,52,49,29,64,69,57,54,71,76,79,36,46,68,58,37,38,51,49,45,34,50,53,51,43,61,44,28,58,48,48,52,48,29,53,48,22,57,75,70,64,36,60,68,41,20,38,54,43,21,46,56,42,46,64,44,50,51,54,47,50,23,52,74,68,66,48,69,37,76,46,78,66,48,47,62,57,55,32,27,64,72,68,31,69,70,47,36,52,22,52,40,32,24,51,26,65,81,26,37,45,45,72,57,15,37,26,18,19,30,40,49,51,36,62,47,45,72,74,52,46,86,53,37,53,75,66,44,42,54,44,32,49,53,34,25,50,52,23,45,49,56,49,64,57,129,128,63,56,80,62,56,68,72,55,40,51,53,49,51,54,50,49,51,51,41,47,72,72,62,39,44,18,32,34,34,28,51,41,53,28,66,55,69,52,56,97,81,46,52,43,39,35,38,33,29,35,92,53,86,62,76,40,69,44,77,57,95,86,34,46,32,36,38,35,49,34,37,73,65,56,52,52,50,35,57,63,29,56,86,42,21,28,42,48,30,45,30,37,53,44,42,38,79,76,40,53,80,75,44,58,53,59,50,50,31,51,49,30,63,69,57,55,70,77,80,37,45,68,58,36,38,52,49,47,34,48,53,51,45,62,44,28,58,50,48,49,48,29,54,47,22,56,75,71,65,37,62,68,40,21,37,54,43,22,48,55,41,46,62,44,50,52,53,48,50,24,50,74,68,66,48,70,36,75,44,80,63,47,46,62,56,55,31,26,66,72,69,30,70,71,48,35,52,22,52,40,33,25,52,26,65,82,27,37,45,44,70,56,14,38,27,18,19,30,39,48,49,35,62,46,47,71,73,51,45,87,53,37,51,74,64,44,40,54,46,32,49,52,32,25,51,52,23,45,48,56,50,65,58,128

Sequence (510 aa):
MPPPLPPRVAAAVAATVAELVAAGTSGVVLLGSQSRGDAHEHSDVDLVALGSGPEYTHRQLGGLLMSVSWRTGDAVRVSFADPKLAGSTVPGWRGAVILHDAEGTANELVAEAGAWRWSDIEGPRRAWIAGQMTGRAEVVQRLVGSLAAGRRTSAAVTRNRLATRLPVVAAVHHRILYDSEHRLFDLVADAMGPSWRRSQDAALGLRGEQLPDSCRAALGLYAQLAPVVEPYLTPDQQAVVRSAAELAWAAQHAAMPPPLPPRVAAAVAATVAELVAAGTSGVVLLGSQSRGDAHEHSDVDLVALGSGPEYTHRQLGGLLMSVSWRTGDAVRVSFADPKLAGSTVPGWRGAVILHDAEGTANELVAEAGAWRWSDIEGPRRAWIAGQMTGRAEVVQRLVGSLAAGRRTSAAVTRNRLATRLPVVAAVHHRILYDSEHRLFDLVADAMGPSWRRSQDAALGLRGEQLPDSCRAALGLYAQLAPVVEPYLTPDQQAVVRSAAELAWAAQHAA

InterPro domains:
  IPR002934 Polymerase, nucleotidyl transferase domain [PF01909] (26-56)
  IPR043519 Nucleotidyltransferase superfamily [SSF81301] (12-85)

Radius of gyration: 23.53 Å; Cα contacts (8 Å, |Δi|>4): 854; chains: 2; bounding box: 50×67×61 Å

Secondary structure (DSSP, 8-state):
-PPPPPHHHHHHHHHHHHHHHHTT-SEEEEESHHHHT---TTPPEEEEEESS--S-EEEEETTEEEEEEEE-HHHHHHHHH-HHHHHHHHHHHHT-EEEEESSSHHHHHHHHHHH--GGGGHHHHHHHHHHHHHHTHHHHHHHHHHHHHT-HHHHHHHHHHHHHHHHHHHHHHTT---SSHHHHHHHHHHHH-HHHHHHHHHHTTTT---HHHHHHHHHHHHHHHHHHHGGGS-HHHHHHHHHHHHHHHHHHT--/-PPPPPHHHHHHHHHHHHHHHHTT-SEEEEETHHHHT---TTPPEEEEEESS-S--EEEEETTEEEEEEEE-HHHHHHHHH-HHHHHHHHHHHHT-EEEEESSSHHHHHHHHHHH--GGGGHHHHHHHHHHHHHHTHHHHHHHHHHHHHT-HHHHHHHHHHHHHHHHHHHHHHTT---SSHHHHHHHHHHHH-HHHHHHHHHHTTTT---HHHHHHHHHHHHHHHHHHHGGGS-HHHHHHHHHHHHHHHHHHT--